Protein AF-0000000084647069 (afdb_homodimer)

Foldseek 3Di:
DALVVQLQVLLLDQQAQVAECVVVVVVLVVLCVVLPWDKDWAADPVRRYTKMKIKQADQAEAAEEEEAESHFHDCPPADFPDDQSGWDADDDVRGQKTWHTQCQRPVLLVSLQSNCRNVLNVFNFQGMYMYIYFGNFVVAHAGRLVVLVCCVVPGHHYAEYEYAHADQQFKAQWEWKKWKKKKKWFKAKDFVVCVLQIDASVVLVVVLQVQQQVLLVVCVVVVVFCPLEPSGAKHKFWDDKDWDDDPGMRTRMIMTMMMITHGLVDDPVVSVVSSVVSQVVSQVVRCVNPVPIHMDMDIPDDMQHIRDNPPQVSHLVLSCQLLVHNDDHGYYHDGGCQSVNVVSPHRYIYGHFDDPVQGPHHRRIGGNVSSVSSNSSSVSSSVVRGDD/DALVVQLQVLLLDQQAQVAECVVVVVVLVVLCVVLPWDKDWAADPVRRYTKMKIKQADQAEAAEEEEAESHFHDCPPADFPDDQSGWDADDDVRGQKTWHTQCQRPVLLVSLQSNCRNVLNVFNFQGMYMYIYFGNFVVAHAGRLVVLVCCVPPGHHYAEYEYAHADQQFKAQWEWKKWKKKKKWFKAKDFVVCVLLIDASVVLVVVLQVQQQVLQVVCVVVVVFCPLEPSGAKHKFWDDKDWDDDPGMRTRMIMTMMMITHGLVDDPVVSVVSSVVSQVVSQVVRCVNPVPIHMDMDIPDDMQHIRDNPPQVSHLVLSCQLLVHNDDHGYYHDGGCQSVNVVVPHRYIYGHFDDPVQGPHHRRIGGNVSSVSSNSSSVSSSVVRGDD

InterPro domains:
  IPR001261 ArgE/DapE/ACY1/CPG2/YscS, conserved site [PS00759] (103-140)
  IPR002933 Peptidase M20 [PF01546] (66-381)
  IPR010169 Acetylornithine deacetylase ArgE [TIGR01892] (6-381)
  IPR011650 Peptidase M20, dimerisation domain [PF07687] (173-282)
  IPR036264 Bacterial exopeptidase dimerisation domain [SSF55031] (177-288)
  IPR050072 Peptidase M20A family, bacterial cell wall biosynthesis [PTHR43808] (5-386)

Sequence (776 aa):
MTAQDLLKTLVGFATVSRDSNLELIAFVEDYLDQHGVEHWRIESDDGAKANLLARIGPNVEGGVVLSGHTDVVPVDGQPWTSDPFTLTSGSGDNIGRLYGRGTCDMKGFIACALAAVPRWQQAELETPIWLALSYDEEVGCVGAPRMIERLMASHPRPAAVVVGEPTLMQPIVAHKGATNFRTTVIGRESHSSQVYQGVSAIHVAARLVTRIEDVMAELKEEGRVDEAFSVIHSSLHVGRIEGGTAINIMARRCTFEWEIRHLPTDDAKELLARVESSAERLQADMRTRAPEASITTEALNTTVPALADRDNRDALELCHALLGHSEAAGAVAYATEAGQFQLAGLPTVICGPGSISQAHQPDEYIDSDQLEAGSQFMQALGERLRKAMTAQDLLKTLVGFATVSRDSNLELIAFVEDYLDQHGVEHWRIESDDGAKANLLARIGPNVEGGVVLSGHTDVVPVDGQPWTSDPFTLTSGSGDNIGRLYGRGTCDMKGFIACALAAVPRWQQAELETPIWLALSYDEEVGCVGAPRMIERLMASHPRPAAVVVGEPTLMQPIVAHKGATNFRTTVIGRESHSSQVYQGVSAIHVAARLVTRIEDVMAELKEEGRVDEAFSVIHSSLHVGRIEGGTAINIMARRCTFEWEIRHLPTDDAKELLARVESSAERLQADMRTRAPEASITTEALNTTVPALADRDNRDALELCHALLGHSEAAGAVAYATEAGQFQLAGLPTVICGPGSISQAHQPDEYIDSDQLEAGSQFMQALGERLRKA

Structure (mmCIF, N/CA/C/O backbone):
data_AF-0000000084647069-model_v1
#
loop_
_entity.id
_entity.type
_entity.pdbx_description
1 polymer 'Acetylornithine deacetylase'
#
loop_
_atom_site.group_PDB
_atom_site.id
_atom_site.type_symbol
_atom_site.label_atom_id
_atom_site.label_alt_id
_atom_site.label_comp_id
_atom_site.label_asym_id
_atom_site.label_entity_id
_atom_site.label_seq_id
_atom_site.pdbx_PDB_ins_code
_atom_site.Cartn_x
_atom_site.Cartn_y
_atom_site.Cartn_z
_atom_site.occupancy
_atom_site.B_iso_or_equiv
_atom_site.auth_seq_id
_atom_site.auth_comp_id
_atom_site.auth_asym_id
_atom_site.auth_atom_id
_atom_site.pdbx_PDB_model_num
ATOM 1 N N . MET A 1 1 ? -21.203 39.844 6.113 1 91.25 1 MET A N 1
ATOM 2 C CA . MET A 1 1 ? -21.203 38.375 6.277 1 91.25 1 MET A CA 1
ATOM 3 C C . MET A 1 1 ? -20.562 38 7.605 1 91.25 1 MET A C 1
ATOM 5 O O . MET A 1 1 ? -19.562 38.594 8.016 1 91.25 1 MET A O 1
ATOM 9 N N . THR A 1 2 ? -21.156 37.031 8.266 1 96.62 2 THR A N 1
ATOM 10 C CA . THR A 1 2 ? -20.609 36.562 9.531 1 96.62 2 THR A CA 1
ATOM 11 C C . THR A 1 2 ? -19.469 35.562 9.289 1 96.62 2 THR A C 1
ATOM 13 O O . THR A 1 2 ? -19.25 35.125 8.156 1 96.62 2 THR A O 1
ATOM 16 N N . ALA A 1 3 ? -18.75 35.344 10.328 1 98.31 3 ALA A N 1
ATOM 17 C CA . ALA A 1 3 ? -17.688 34.344 10.242 1 98.31 3 ALA A CA 1
ATOM 18 C C . ALA A 1 3 ? -18.266 33 9.82 1 98.31 3 ALA A C 1
ATOM 20 O O . ALA A 1 3 ? -17.641 32.281 9.039 1 98.31 3 ALA A O 1
ATOM 21 N N . GLN A 1 4 ? -19.453 32.656 10.312 1 98.12 4 GLN A N 1
ATOM 22 C CA . GLN A 1 4 ? -20.062 31.375 9.984 1 98.12 4 GLN A CA 1
ATOM 23 C C . GLN A 1 4 ? -20.453 31.312 8.516 1 98.12 4 GLN A C 1
ATOM 25 O O . GLN A 1 4 ? -20.312 30.281 7.871 1 98.12 4 GLN A O 1
ATOM 30 N N . ASP A 1 5 ? -20.984 32.438 7.973 1 98.06 5 ASP A N 1
ATOM 31 C CA . ASP A 1 5 ? -21.312 32.531 6.555 1 98.06 5 ASP A CA 1
ATOM 32 C C . ASP A 1 5 ? -20.078 32.281 5.688 1 98.06 5 ASP A C 1
ATOM 34 O O . ASP A 1 5 ? -20.141 31.562 4.699 1 98.06 5 ASP A O 1
ATOM 38 N N . LEU A 1 6 ? -19.047 32.938 6.043 1 98.75 6 LEU A N 1
ATOM 39 C CA . LEU A 1 6 ? -17.812 32.812 5.285 1 98.75 6 LEU A CA 1
ATOM 40 C C . LEU A 1 6 ? -17.219 31.406 5.422 1 98.75 6 LEU A C 1
ATOM 42 O O . LEU A 1 6 ? -16.672 30.859 4.461 1 98.75 6 LEU A O 1
ATOM 46 N N . LEU A 1 7 ? -17.328 30.859 6.66 1 98.81 7 LEU A N 1
ATOM 47 C CA . LEU A 1 7 ? -16.844 29.5 6.871 1 98.81 7 LEU A CA 1
ATOM 48 C C . LEU A 1 7 ? -17.578 28.516 5.969 1 98.81 7 LEU A C 1
ATOM 50 O O . LEU A 1 7 ? -16.969 27.609 5.391 1 98.81 7 LEU A O 1
ATOM 54 N N . LYS A 1 8 ? -18.875 28.656 5.875 1 98.69 8 LYS A N 1
ATOM 55 C CA . LYS A 1 8 ? -19.688 27.812 5 1 98.69 8 LYS A CA 1
ATOM 56 C C . LYS A 1 8 ? -19.172 27.859 3.564 1 98.69 8 LYS A C 1
ATOM 58 O O . LYS A 1 8 ? -19.016 26.828 2.922 1 98.69 8 LYS A O 1
ATOM 63 N N . THR A 1 9 ? -18.891 29.062 3.137 1 98.75 9 THR A N 1
ATOM 64 C CA . THR A 1 9 ? -18.391 29.234 1.78 1 98.75 9 THR A CA 1
ATOM 65 C C . THR A 1 9 ? -17.016 28.594 1.627 1 98.75 9 THR A C 1
ATOM 67 O O . THR A 1 9 ? -16.766 27.875 0.66 1 98.75 9 THR A O 1
ATOM 70 N N . LEU A 1 10 ? -16.125 28.859 2.568 1 98.88 10 LEU A N 1
ATOM 71 C CA . LEU A 1 10 ? -14.742 28.375 2.486 1 98.88 10 LEU A CA 1
ATOM 72 C C . LEU A 1 10 ? -14.695 26.859 2.535 1 98.88 10 LEU A C 1
ATOM 74 O O . LEU A 1 10 ? -13.914 26.234 1.816 1 98.88 10 LEU A O 1
ATOM 78 N N . VAL A 1 11 ? -15.516 26.234 3.393 1 98.75 11 VAL A N 1
ATOM 79 C CA . VAL A 1 11 ? -15.586 24.781 3.502 1 98.75 11 VAL A CA 1
ATOM 80 C C . VAL A 1 11 ? -16.078 24.188 2.186 1 98.75 11 VAL A C 1
ATOM 82 O O . VAL A 1 11 ? -15.656 23.094 1.791 1 98.75 11 VAL A O 1
ATOM 85 N N . GLY A 1 12 ? -16.844 24.906 1.513 1 98.69 12 GLY A N 1
ATOM 86 C CA . GLY A 1 12 ? -17.406 24.453 0.249 1 98.69 12 GLY A CA 1
ATOM 87 C C . GLY A 1 12 ? -16.359 24.25 -0.826 1 98.69 12 GLY A C 1
ATOM 88 O O . GLY A 1 12 ? -16.594 23.516 -1.794 1 98.69 12 GLY A O 1
ATOM 89 N N . PHE A 1 13 ? -15.211 24.906 -0.729 1 98.69 13 PHE A N 1
ATOM 90 C CA . PHE A 1 13 ? -14.086 24.672 -1.631 1 98.69 13 PHE A CA 1
ATOM 91 C C . PHE A 1 13 ? -13.266 23.484 -1.174 1 98.69 13 PHE A C 1
ATOM 93 O O . PHE A 1 13 ? -12.586 23.531 -0.142 1 98.69 13 PHE A O 1
ATOM 100 N N . ALA A 1 14 ? -13.305 22.391 -1.884 1 98.12 14 ALA A N 1
ATOM 101 C CA . ALA A 1 14 ? -12.562 21.172 -1.535 1 98.12 14 ALA A CA 1
ATOM 102 C C . ALA A 1 14 ? -11.086 21.328 -1.879 1 98.12 14 ALA A C 1
ATOM 104 O O . ALA A 1 14 ? -10.562 20.609 -2.736 1 98.12 14 ALA A O 1
ATOM 105 N N . THR A 1 15 ? -10.398 22.172 -1.124 1 98.44 15 THR A N 1
ATOM 106 C CA . THR A 1 15 ? -9 22.484 -1.423 1 98.44 15 THR A CA 1
ATOM 107 C C . THR A 1 15 ? -8.07 21.438 -0.803 1 98.44 15 THR A C 1
ATOM 109 O O . THR A 1 15 ? -7.129 21.781 -0.091 1 98.44 15 THR A O 1
ATOM 112 N N . VAL A 1 16 ? -8.305 20.172 -1.129 1 97.94 16 VAL A N 1
ATOM 113 C CA . VAL A 1 16 ? -7.383 19.109 -0.71 1 97.94 16 VAL A CA 1
ATOM 114 C C . VAL A 1 16 ? -5.996 19.391 -1.285 1 97.94 16 VAL A C 1
ATOM 116 O O . VAL A 1 16 ? -5.867 19.812 -2.436 1 97.94 16 VAL A O 1
ATOM 119 N N . SER A 1 17 ? -4.98 19.109 -0.513 1 95.88 17 SER A N 1
ATOM 120 C CA . SER A 1 17 ? -3.615 19.531 -0.818 1 95.88 17 SER A CA 1
ATOM 121 C C . SER A 1 17 ? -3.193 19.047 -2.205 1 95.88 17 SER A C 1
ATOM 123 O O . SER A 1 17 ? -2.387 19.703 -2.871 1 95.88 17 SER A O 1
ATOM 125 N N . ARG A 1 18 ? -3.643 17.891 -2.639 1 94.12 18 ARG A N 1
ATOM 126 C CA . ARG A 1 18 ? -3.27 17.375 -3.953 1 94.12 18 ARG A CA 1
ATOM 127 C C . ARG A 1 18 ? -3.965 18.156 -5.062 1 94.12 18 ARG A C 1
ATOM 129 O O . ARG A 1 18 ? -3.598 18.047 -6.234 1 94.12 18 ARG A O 1
ATOM 136 N N . ASP A 1 19 ? -4.969 18.953 -4.719 1 96.5 19 ASP A N 1
ATOM 137 C CA . ASP A 1 19 ? -5.762 19.719 -5.684 1 96.5 19 ASP A CA 1
ATOM 138 C C . ASP A 1 19 ? -5.445 21.203 -5.617 1 96.5 19 ASP A C 1
ATOM 140 O O . ASP A 1 19 ? -4.703 21.641 -4.734 1 96.5 19 ASP A O 1
ATOM 144 N N . SER A 1 20 ? -6.004 21.969 -6.574 1 98.25 20 SER A N 1
ATOM 145 C CA . SER A 1 20 ? -5.793 23.406 -6.656 1 98.25 20 SER A CA 1
ATOM 146 C C . SER A 1 20 ? -6.586 24.141 -5.586 1 98.25 20 SER A C 1
ATOM 148 O O . SER A 1 20 ? -7.695 23.734 -5.238 1 98.25 20 SER A O 1
ATOM 150 N N . ASN A 1 21 ? -5.98 25.234 -5.07 1 98.62 21 ASN A N 1
ATOM 151 C CA . ASN A 1 21 ? -6.723 26.094 -4.145 1 98.62 21 ASN A CA 1
ATOM 152 C C . ASN A 1 21 ? -7.148 27.391 -4.809 1 98.62 21 ASN A C 1
ATOM 154 O O . ASN A 1 21 ? -7.586 28.328 -4.133 1 98.62 21 ASN A O 1
ATOM 158 N N . LEU A 1 22 ? -7.074 27.5 -6.102 1 98.75 22 LEU A N 1
ATOM 159 C CA . LEU A 1 22 ? -7.211 28.766 -6.82 1 98.75 22 LEU A CA 1
ATOM 160 C C . LEU A 1 22 ? -8.641 29.281 -6.738 1 98.75 22 LEU A C 1
ATOM 162 O O . LEU A 1 22 ? -8.867 30.5 -6.699 1 98.75 22 LEU A O 1
ATOM 166 N N . GLU A 1 23 ? -9.625 28.391 -6.762 1 98.75 23 GLU A N 1
ATOM 167 C CA . GLU A 1 23 ? -11.008 28.859 -6.652 1 98.75 23 GLU A CA 1
ATOM 168 C C . GLU A 1 23 ? -11.258 29.562 -5.32 1 98.75 23 GLU A C 1
ATOM 170 O O . GLU A 1 23 ? -11.961 30.562 -5.266 1 98.75 23 GLU A O 1
ATOM 175 N N . LEU A 1 24 ? -10.711 28.984 -4.258 1 98.88 24 LEU A N 1
ATOM 176 C CA . LEU A 1 24 ? -10.82 29.625 -2.949 1 98.88 24 LEU A CA 1
ATOM 177 C C . LEU A 1 24 ? -10.102 30.969 -2.936 1 98.88 24 LEU A C 1
ATOM 179 O O . LEU A 1 24 ? -10.641 31.953 -2.426 1 98.88 24 LEU A O 1
ATOM 183 N N . ILE A 1 25 ? -8.938 31.031 -3.484 1 98.88 25 ILE A N 1
ATOM 184 C CA . ILE A 1 25 ? -8.148 32.281 -3.543 1 98.88 25 ILE A CA 1
ATOM 185 C C . ILE A 1 25 ? -8.922 33.344 -4.32 1 98.88 25 ILE A C 1
ATOM 187 O O . ILE A 1 25 ? -9 34.5 -3.889 1 98.88 25 ILE A O 1
ATOM 191 N N . ALA A 1 26 ? -9.5 32.906 -5.438 1 98.88 26 ALA A N 1
ATOM 192 C CA . ALA A 1 26 ? -10.273 33.844 -6.254 1 98.88 26 ALA A CA 1
ATOM 193 C C . ALA A 1 26 ? -11.453 34.406 -5.469 1 98.88 26 ALA A C 1
ATOM 195 O O . ALA A 1 26 ? -11.773 35.594 -5.586 1 98.88 26 ALA A O 1
ATOM 196 N N . PHE A 1 27 ? -12.055 33.562 -4.801 1 98.88 27 PHE A N 1
ATOM 197 C CA . PHE A 1 27 ? -13.164 34 -3.979 1 98.88 27 PHE A CA 1
ATOM 198 C C . PHE A 1 27 ? -12.703 35.062 -2.982 1 98.88 27 PHE A C 1
ATOM 200 O O . PHE A 1 27 ? -13.336 36.125 -2.83 1 98.88 27 PHE A O 1
ATOM 207 N N . VAL A 1 28 ? -11.602 34.781 -2.221 1 98.88 28 VAL A N 1
ATOM 208 C CA . VAL A 1 28 ? -11.086 35.719 -1.213 1 98.88 28 VAL A CA 1
ATOM 209 C C . VAL A 1 28 ? -10.68 37.031 -1.876 1 98.88 28 VAL A C 1
ATOM 211 O O . VAL A 1 28 ? -10.93 38.094 -1.334 1 98.88 28 VAL A O 1
ATOM 214 N N . GLU A 1 29 ? -10.031 36.969 -3.018 1 98.88 29 GLU A N 1
ATOM 215 C CA . GLU A 1 29 ? -9.664 38.156 -3.756 1 98.88 29 GLU A CA 1
ATOM 216 C C . GLU A 1 29 ? -10.883 39.031 -4.059 1 98.88 29 GLU A C 1
ATOM 218 O O . GLU A 1 29 ? -10.875 40.219 -3.836 1 98.88 29 GLU A O 1
ATOM 223 N N . ASP A 1 30 ? -11.891 38.344 -4.617 1 98.81 30 ASP A N 1
ATOM 224 C CA . ASP A 1 30 ? -13.125 39.062 -4.941 1 98.81 30 ASP A CA 1
ATOM 225 C C . ASP A 1 30 ? -13.719 39.719 -3.699 1 98.81 30 ASP A C 1
ATOM 227 O O . ASP A 1 30 ? -14.195 40.844 -3.76 1 98.81 30 ASP A O 1
ATOM 231 N N . TYR A 1 31 ? -13.773 38.969 -2.664 1 98.75 31 TYR A N 1
ATOM 232 C CA . TYR A 1 31 ? -14.297 39.5 -1.4 1 98.75 31 TYR A CA 1
ATOM 233 C C . TYR A 1 31 ? -13.508 40.719 -0.948 1 98.75 31 TYR A C 1
ATOM 235 O O . TYR A 1 31 ? -14.094 41.719 -0.558 1 98.75 31 TYR A O 1
ATOM 243 N N . LEU A 1 32 ? -12.172 40.656 -0.953 1 98.69 32 LEU A N 1
ATOM 244 C CA . LEU A 1 32 ? -11.305 41.75 -0.547 1 98.69 32 LEU A CA 1
ATOM 245 C C . LEU A 1 32 ? -11.492 42.938 -1.462 1 98.69 32 LEU A C 1
ATOM 247 O O . LEU A 1 32 ? -11.477 44.094 -0.999 1 98.69 32 LEU A O 1
ATOM 251 N N . ASP A 1 33 ? -11.633 42.719 -2.75 1 98.62 33 ASP A N 1
ATOM 252 C CA . ASP A 1 33 ? -11.875 43.781 -3.717 1 98.62 33 ASP A CA 1
ATOM 253 C C . ASP A 1 33 ? -13.148 44.562 -3.381 1 98.62 33 ASP A C 1
ATOM 255 O O . ASP A 1 33 ? -13.188 45.781 -3.512 1 98.62 33 ASP A O 1
ATOM 259 N N . GLN A 1 34 ? -14.141 43.844 -3.037 1 98 34 GLN A N 1
ATOM 260 C CA . GLN A 1 34 ? -15.414 44.469 -2.678 1 98 34 GLN A CA 1
ATOM 261 C C . GLN A 1 34 ? -15.242 45.438 -1.508 1 98 34 GLN A C 1
ATOM 263 O O . GLN A 1 34 ? -16.031 46.375 -1.339 1 98 34 GLN A O 1
ATOM 268 N N . HIS A 1 35 ? -14.227 45.219 -0.75 1 97.38 35 HIS A N 1
ATOM 269 C CA . HIS A 1 35 ? -14 46.062 0.415 1 97.38 35 HIS A CA 1
ATOM 270 C C . HIS A 1 35 ? -12.805 46.969 0.206 1 97.38 35 HIS A C 1
ATOM 272 O O . HIS A 1 35 ? -12.328 47.594 1.153 1 97.38 35 HIS A O 1
ATOM 278 N N . GLY A 1 36 ? -12.242 47 -0.964 1 97.31 36 GLY A N 1
ATOM 279 C CA . GLY A 1 36 ? -11.172 47.938 -1.31 1 97.31 36 GLY A CA 1
ATOM 280 C C . GLY A 1 36 ? -9.852 47.562 -0.652 1 97.31 36 GLY A C 1
ATOM 281 O O . GLY A 1 36 ? -9.055 48.469 -0.327 1 97.31 36 GLY A O 1
ATOM 282 N N . VAL A 1 37 ? -9.594 46.375 -0.365 1 98.25 37 VAL A N 1
ATOM 283 C CA . VAL A 1 37 ? -8.375 45.938 0.299 1 98.25 37 VAL A CA 1
ATOM 284 C C . VAL A 1 37 ? -7.328 45.531 -0.746 1 98.25 37 VAL A C 1
ATOM 286 O O . VAL A 1 37 ? -7.613 44.75 -1.654 1 98.25 37 VAL A O 1
ATOM 289 N N . GLU A 1 38 ? -6.102 46.062 -0.596 1 98.19 38 GLU A N 1
ATOM 290 C CA . GLU A 1 38 ? -5 45.688 -1.47 1 98.19 38 GLU A CA 1
ATOM 291 C C . GLU A 1 38 ? -4.527 44.25 -1.17 1 98.19 38 GLU A C 1
ATOM 293 O O . GLU A 1 38 ? -4.438 43.844 -0.007 1 98.19 38 GLU A O 1
ATOM 298 N N . HIS A 1 39 ? -4.32 43.531 -2.229 1 98.62 39 HIS A N 1
ATOM 299 C CA . HIS A 1 39 ? -3.869 42.156 -2.047 1 98.62 39 HIS A CA 1
ATOM 300 C C . HIS A 1 39 ? -2.941 41.719 -3.18 1 98.62 39 HIS A C 1
ATOM 302 O O . HIS A 1 39 ? -2.906 42.344 -4.234 1 98.62 39 HIS A O 1
ATOM 308 N N . TRP A 1 40 ? -2.109 40.688 -2.941 1 98.69 40 TRP A N 1
ATOM 309 C CA . TRP A 1 40 ? -1.116 40.156 -3.865 1 98.69 40 TRP A CA 1
ATOM 310 C C . TRP A 1 40 ? -1.166 38.625 -3.889 1 98.69 40 TRP A C 1
ATOM 312 O O . TRP A 1 40 ? -1.133 37.969 -2.836 1 98.69 40 TRP A O 1
ATOM 322 N N . ARG A 1 41 ? -1.31 38.094 -5.066 1 97.56 41 ARG A N 1
ATOM 323 C CA . ARG A 1 41 ? -1.261 36.656 -5.266 1 97.56 41 ARG A CA 1
ATOM 324 C C . ARG A 1 41 ? 0.17 36.188 -5.508 1 97.56 41 ARG A C 1
ATOM 326 O O . ARG A 1 41 ? 0.923 36.844 -6.246 1 97.56 41 ARG A O 1
ATOM 333 N N . ILE A 1 42 ? 0.674 35.156 -4.844 1 98.44 42 ILE A N 1
ATOM 334 C CA . ILE A 1 42 ? 1.971 34.531 -5.055 1 98.44 42 ILE A CA 1
ATOM 335 C C . ILE A 1 42 ? 1.771 33.094 -5.48 1 98.44 42 ILE A C 1
ATOM 337 O O . ILE A 1 42 ? 1.499 32.219 -4.648 1 98.44 42 ILE A O 1
ATOM 341 N N . GLU A 1 43 ? 2.031 32.781 -6.719 1 97.75 43 GLU A N 1
ATOM 342 C CA . GLU A 1 43 ? 1.652 31.5 -7.32 1 97.75 43 GLU A CA 1
ATOM 343 C C . GLU A 1 43 ? 2.744 30.453 -7.129 1 97.75 43 GLU A C 1
ATOM 345 O O . GLU A 1 43 ? 3.914 30.797 -6.941 1 97.75 43 GLU A O 1
ATOM 350 N N . SER A 1 44 ? 2.254 29.25 -7.125 1 97.56 44 SER A N 1
ATOM 351 C CA . SER A 1 44 ? 3.201 28.141 -7.211 1 97.56 44 SER A CA 1
ATOM 352 C C . SER A 1 44 ? 3.895 28.109 -8.57 1 97.56 44 SER A C 1
ATOM 354 O O . SER A 1 44 ? 3.469 28.781 -9.508 1 97.56 44 SER A O 1
ATOM 356 N N . ASP A 1 45 ? 4.977 27.359 -8.656 1 96.25 45 ASP A N 1
ATOM 357 C CA . ASP A 1 45 ? 5.754 27.312 -9.891 1 96.25 45 ASP A CA 1
ATOM 358 C C . ASP A 1 45 ? 4.902 26.828 -11.055 1 96.25 45 ASP A C 1
ATOM 360 O O . ASP A 1 45 ? 5.023 27.328 -12.172 1 96.25 45 ASP A O 1
ATOM 364 N N . ASP A 1 46 ? 4.035 25.922 -10.836 1 95.81 46 ASP A N 1
ATOM 365 C CA . ASP A 1 46 ? 3.234 25.344 -11.906 1 95.81 46 ASP A CA 1
ATOM 366 C C . ASP A 1 46 ? 1.944 26.125 -12.125 1 95.81 46 ASP A C 1
ATOM 368 O O . ASP A 1 46 ? 1.154 25.797 -13.016 1 95.81 46 ASP A O 1
ATOM 372 N N . GLY A 1 47 ? 1.662 27.109 -11.312 1 97.19 47 GLY A N 1
ATOM 373 C CA . GLY A 1 47 ? 0.509 27.984 -11.469 1 97.19 47 GLY A CA 1
ATOM 374 C C . GLY A 1 47 ? -0.786 27.359 -10.992 1 97.19 47 GLY A C 1
ATOM 375 O O . GLY A 1 47 ? -1.861 27.938 -11.164 1 97.19 47 GLY A O 1
ATOM 376 N N . ALA A 1 48 ? -0.682 26.188 -10.352 1 97.56 48 ALA A N 1
ATOM 377 C CA . ALA A 1 48 ? -1.883 25.438 -9.992 1 97.56 48 ALA A CA 1
ATOM 378 C C . ALA A 1 48 ? -2.367 25.828 -8.594 1 97.56 48 ALA A C 1
ATOM 380 O O . ALA A 1 48 ? -3.498 25.516 -8.211 1 97.56 48 ALA A O 1
ATOM 381 N N . LYS A 1 49 ? -1.545 26.531 -7.801 1 98.31 49 LYS A N 1
ATOM 382 C CA . LYS A 1 49 ? -1.859 26.969 -6.441 1 98.31 49 LYS A CA 1
ATOM 383 C C . LYS A 1 49 ? -1.332 28.375 -6.184 1 98.31 49 LYS A C 1
ATOM 385 O O . LYS A 1 49 ? -0.509 28.891 -6.945 1 98.31 49 LYS A O 1
ATOM 390 N N . ALA A 1 50 ? -1.809 29 -5.133 1 98.75 50 ALA A N 1
ATOM 391 C CA . ALA A 1 50 ? -1.319 30.344 -4.844 1 98.75 50 ALA A CA 1
ATOM 392 C C . ALA A 1 50 ? -1.461 30.672 -3.357 1 98.75 50 ALA A C 1
ATOM 394 O O . ALA A 1 50 ? -2.41 30.234 -2.707 1 98.75 50 ALA A O 1
ATOM 395 N N . ASN A 1 51 ? -0.47 31.391 -2.9 1 98.81 51 ASN A N 1
ATOM 396 C CA . ASN A 1 51 ? -0.637 32.156 -1.671 1 98.81 51 ASN A CA 1
ATOM 397 C C . ASN A 1 51 ? -1.344 33.469 -1.931 1 98.81 51 ASN A C 1
ATOM 399 O O . ASN A 1 51 ? -1.425 33.938 -3.074 1 98.81 51 ASN A O 1
ATOM 403 N N . LEU A 1 52 ? -1.907 34.062 -0.899 1 98.88 52 LEU A N 1
ATOM 404 C CA . LEU A 1 52 ? -2.506 35.406 -0.979 1 98.88 52 LEU A CA 1
ATOM 405 C C . LEU A 1 52 ? -2.055 36.281 0.188 1 98.88 52 LEU A C 1
ATOM 407 O O . LEU A 1 52 ? -2.156 35.875 1.348 1 98.88 52 LEU A O 1
ATOM 411 N N . LEU A 1 53 ? -1.468 37.406 -0.109 1 98.75 53 LEU A N 1
ATOM 412 C CA . LEU A 1 53 ? -1.179 38.438 0.857 1 98.75 53 LEU A CA 1
ATOM 413 C C . LEU A 1 53 ? -2.156 39.594 0.704 1 98.75 53 LEU A C 1
ATOM 415 O O . LEU A 1 53 ? -2.492 40 -0.417 1 98.75 53 LEU A O 1
ATOM 419 N N . ALA A 1 54 ? -2.646 40.125 1.802 1 98.81 54 ALA A N 1
ATOM 420 C CA . ALA A 1 54 ? -3.508 41.312 1.777 1 98.81 54 ALA A CA 1
ATOM 421 C C . ALA A 1 54 ? -3.164 42.25 2.916 1 98.81 54 ALA A C 1
ATOM 423 O O . ALA A 1 54 ? -2.76 41.812 3.998 1 98.81 54 ALA A O 1
ATOM 424 N N . ARG A 1 55 ? -3.34 43.531 2.668 1 98.69 55 ARG A N 1
ATOM 425 C CA . ARG A 1 55 ? -3.025 44.531 3.674 1 98.69 55 ARG A CA 1
ATOM 426 C C . ARG A 1 55 ? -4.234 45.406 3.953 1 98.69 55 ARG A C 1
ATOM 428 O O . ARG A 1 55 ? -4.762 46.062 3.047 1 98.69 55 ARG A O 1
ATOM 435 N N . ILE A 1 56 ? -4.664 45.438 5.16 1 98.44 56 ILE A N 1
ATOM 436 C CA . ILE A 1 56 ? -5.68 46.375 5.633 1 98.44 56 ILE A CA 1
ATOM 437 C C . ILE A 1 56 ? -5.023 47.438 6.484 1 98.44 56 ILE A C 1
ATOM 439 O O . ILE A 1 56 ? -4.352 47.156 7.473 1 98.44 56 ILE A O 1
ATOM 443 N N . GLY A 1 57 ? -5.27 48.688 6.137 1 97.31 57 GLY A N 1
ATOM 444 C CA . GLY A 1 57 ? -4.656 49.781 6.875 1 97.31 57 GLY A CA 1
ATOM 445 C C . GLY A 1 57 ? -3.475 50.406 6.152 1 97.31 57 GLY A C 1
ATOM 446 O O . GLY A 1 57 ? -3.299 50.219 4.949 1 97.31 57 GLY A O 1
ATOM 447 N N . PRO A 1 58 ? -2.688 51.219 6.84 1 97.19 58 PRO A N 1
ATOM 448 C CA . PRO A 1 58 ? -1.631 52 6.191 1 97.19 58 PRO A CA 1
ATOM 449 C C . PRO A 1 58 ? -0.418 51.156 5.816 1 97.19 58 PRO A C 1
ATOM 451 O O . PRO A 1 58 ? -0.237 50.062 6.355 1 97.19 58 PRO A O 1
ATOM 454 N N . ASN A 1 59 ? 0.324 51.625 4.871 1 97.5 59 ASN A N 1
ATOM 455 C CA . ASN A 1 59 ? 1.557 50.969 4.434 1 97.5 59 ASN A CA 1
ATOM 456 C C . ASN A 1 59 ? 2.756 51.438 5.254 1 97.5 59 ASN A C 1
ATOM 458 O O . ASN A 1 59 ? 3.637 52.125 4.738 1 97.5 59 ASN A O 1
ATOM 462 N N . VAL A 1 60 ? 2.76 51.031 6.508 1 97.75 60 VAL A N 1
ATOM 463 C CA . VAL A 1 60 ? 3.826 51.438 7.43 1 97.75 60 VAL A CA 1
ATOM 464 C C . VAL A 1 60 ? 4.328 50.188 8.18 1 97.75 60 VAL A C 1
ATOM 466 O O . VAL A 1 60 ? 3.699 49.125 8.125 1 97.75 60 VAL A O 1
ATOM 469 N N . GLU A 1 61 ? 5.48 50.312 8.773 1 97.31 61 GLU A N 1
ATOM 470 C CA . GLU A 1 61 ? 6.008 49.219 9.594 1 97.31 61 GLU A CA 1
ATOM 471 C C . GLU A 1 61 ? 5.125 48.969 10.812 1 97.31 61 GLU A C 1
ATOM 473 O O . GLU A 1 61 ? 4.387 49.844 11.25 1 97.31 61 GLU A O 1
ATOM 478 N N . GLY A 1 62 ? 5.297 47.781 11.211 1 95.94 62 GLY A N 1
ATOM 479 C CA . GLY A 1 62 ? 4.473 47.375 12.336 1 95.94 62 GLY A CA 1
ATOM 480 C C . GLY A 1 62 ? 3.242 46.594 11.922 1 95.94 62 GLY A C 1
ATOM 481 O O . GLY A 1 62 ? 3.168 46.094 10.805 1 95.94 62 GLY A O 1
ATOM 482 N N . GLY A 1 63 ? 2.316 46.469 12.797 1 95.81 63 GLY A N 1
ATOM 483 C CA . GLY A 1 63 ? 1.092 45.75 12.539 1 95.81 63 GLY A CA 1
ATOM 484 C C . GLY A 1 63 ? 1.227 44.25 12.805 1 95.81 63 GLY A C 1
ATOM 485 O O . GLY A 1 63 ? 2.148 43.812 13.508 1 95.81 63 GLY A O 1
ATOM 486 N N . VAL A 1 64 ? 0.211 43.594 12.305 1 98.44 64 VAL A N 1
ATOM 487 C CA . VAL A 1 64 ? 0.083 42.188 12.664 1 98.44 64 VAL A CA 1
ATOM 488 C C . VAL A 1 64 ? -0.243 41.375 11.422 1 98.44 64 VAL A C 1
ATOM 490 O O . VAL A 1 64 ? -1.057 41.781 10.586 1 98.44 64 VAL A O 1
ATOM 493 N N . VAL A 1 65 ? 0.518 40.25 11.258 1 98.81 65 VAL A N 1
ATOM 494 C CA . VAL A 1 65 ? 0.2 39.281 10.219 1 98.81 65 VAL A CA 1
ATOM 495 C C . VAL A 1 65 ? -0.701 38.188 10.789 1 98.81 65 VAL A C 1
ATOM 497 O O . VAL A 1 65 ? -0.365 37.562 11.797 1 98.81 65 VAL A O 1
ATOM 500 N N . LEU A 1 66 ? -1.854 38.031 10.219 1 98.88 66 LEU A N 1
ATOM 501 C CA . LEU A 1 66 ? -2.715 36.875 10.469 1 98.88 66 LEU A CA 1
ATOM 502 C C . LEU A 1 66 ? -2.523 35.812 9.391 1 98.88 66 LEU A C 1
ATOM 504 O O . LEU A 1 66 ? -2.873 36.031 8.227 1 98.88 66 LEU A O 1
ATOM 508 N N . SER A 1 67 ? -1.986 34.656 9.828 1 98.88 67 SER A N 1
ATOM 509 C CA . SER A 1 67 ? -1.622 33.656 8.852 1 98.88 67 SER A CA 1
ATOM 510 C C . SER A 1 67 ? -2.5 32.406 8.992 1 98.88 67 SER A C 1
ATOM 512 O O . SER A 1 67 ? -2.773 31.953 10.109 1 98.88 67 SER A O 1
ATOM 514 N N . GLY A 1 68 ? -2.973 31.859 7.91 1 98.69 68 GLY A N 1
ATOM 515 C CA . GLY A 1 68 ? -3.711 30.609 7.824 1 98.69 68 GLY A CA 1
ATOM 516 C C . GLY A 1 68 ? -3.508 29.891 6.508 1 98.69 68 GLY A C 1
ATOM 517 O O . GLY A 1 68 ? -3.254 30.516 5.48 1 98.69 68 GLY A O 1
ATOM 518 N N . HIS A 1 69 ? -3.588 28.578 6.535 1 98.81 69 HIS A N 1
ATOM 519 C CA . HIS A 1 69 ? -3.463 27.844 5.285 1 98.81 69 HIS A CA 1
ATOM 520 C C . HIS A 1 69 ? -4.832 27.469 4.723 1 98.81 69 HIS A C 1
ATOM 522 O O . HIS A 1 69 ? -5.797 27.312 5.477 1 98.81 69 HIS A O 1
ATOM 528 N N . THR A 1 70 ? -4.836 27.328 3.369 1 98.81 70 THR A N 1
ATOM 529 C CA . THR A 1 70 ? -6.117 27.172 2.689 1 98.81 70 THR A CA 1
ATOM 530 C C . THR A 1 70 ? -6.379 25.703 2.357 1 98.81 70 THR A C 1
ATOM 532 O O . THR A 1 70 ? -7.504 25.328 2.016 1 98.81 70 THR A O 1
ATOM 535 N N . ASP A 1 71 ? -5.316 24.875 2.371 1 98.62 71 ASP A N 1
ATOM 536 C CA . ASP A 1 71 ? -5.48 23.469 1.992 1 98.62 71 ASP A CA 1
ATOM 537 C C . ASP A 1 71 ? -5.957 22.641 3.178 1 98.62 71 ASP A C 1
ATOM 539 O O . ASP A 1 71 ? -5.875 23.078 4.328 1 98.62 71 ASP A O 1
ATOM 543 N N . VAL A 1 72 ? -6.562 21.5 2.832 1 98.44 72 VAL A N 1
ATOM 544 C CA . VAL A 1 72 ? -7.016 20.531 3.822 1 98.44 72 VAL A CA 1
ATOM 545 C C . VAL A 1 72 ? -6.5 19.141 3.459 1 98.44 72 VAL A C 1
ATOM 547 O O . VAL A 1 72 ? -5.984 18.938 2.357 1 98.44 72 VAL A O 1
ATOM 550 N N . VAL A 1 73 ? -6.527 18.203 4.375 1 97.94 73 VAL A N 1
ATOM 551 C CA . VAL A 1 73 ? -6.07 16.844 4.129 1 97.94 73 VAL A CA 1
ATOM 552 C C . VAL A 1 73 ? -7.164 16.047 3.412 1 97.94 73 VAL A C 1
ATOM 554 O O . VAL A 1 73 ? -8.328 16.453 3.416 1 97.94 73 VAL A O 1
ATOM 557 N N . PRO A 1 74 ? -6.801 14.953 2.781 1 97 74 PRO A N 1
ATOM 558 C CA . PRO A 1 74 ? -7.773 14.141 2.049 1 97 74 PRO A CA 1
ATOM 559 C C . PRO A 1 74 ? -8.852 13.555 2.955 1 97 74 PRO A C 1
ATOM 561 O O . PRO A 1 74 ? -8.641 13.422 4.164 1 97 74 PRO A O 1
ATOM 564 N N . VAL A 1 75 ? -10 13.25 2.279 1 96.94 75 VAL A N 1
ATOM 565 C CA . VAL A 1 75 ? -11.125 12.664 3 1 96.94 75 VAL A CA 1
ATOM 566 C C . VAL A 1 75 ? -11.391 11.25 2.492 1 96.94 75 VAL A C 1
ATOM 568 O O . VAL A 1 75 ? -12.312 10.578 2.957 1 96.94 75 VAL A O 1
ATOM 571 N N . ASP A 1 76 ? -10.578 10.812 1.626 1 92.25 76 ASP A N 1
ATOM 572 C CA . ASP A 1 76 ? -10.781 9.531 0.95 1 92.25 76 ASP A CA 1
ATOM 573 C C . ASP A 1 76 ? -10.836 8.383 1.953 1 92.25 76 ASP A C 1
ATOM 575 O O . ASP A 1 76 ? -9.969 8.273 2.822 1 92.25 76 ASP A O 1
ATOM 579 N N . GLY A 1 77 ? -11.891 7.582 1.789 1 90 77 GLY A N 1
ATOM 580 C CA . GLY A 1 77 ? -11.992 6.371 2.582 1 90 77 GLY A CA 1
ATOM 581 C C . GLY A 1 77 ? -12.422 6.629 4.016 1 90 77 GLY A C 1
ATOM 582 O O . GLY A 1 77 ? -12.633 5.688 4.785 1 90 77 GLY A O 1
ATOM 583 N N . GLN A 1 78 ? -12.539 7.828 4.445 1 93.88 78 GLN A N 1
ATOM 584 C CA . GLN A 1 78 ? -12.938 8.148 5.816 1 93.88 78 GLN A CA 1
ATOM 585 C C . GLN A 1 78 ? -14.445 8.023 5.996 1 93.88 78 GLN A C 1
ATOM 587 O O . GLN A 1 78 ? -15.219 8.391 5.105 1 93.88 78 GLN A O 1
ATOM 592 N N . PRO A 1 79 ? -14.852 7.473 7.113 1 94.5 79 PRO A N 1
ATOM 593 C CA . PRO A 1 79 ? -16.281 7.281 7.355 1 94.5 79 PRO A CA 1
ATOM 594 C C . PRO A 1 79 ? -16.969 8.555 7.848 1 94.5 79 PRO A C 1
ATOM 596 O O . PRO A 1 79 ? -17.406 8.617 9 1 94.5 79 PRO A O 1
ATOM 599 N N . TRP A 1 80 ? -17.219 9.484 6.98 1 97 80 TRP A N 1
ATOM 600 C CA . TRP A 1 80 ? -17.906 10.734 7.285 1 97 80 TRP A CA 1
ATOM 601 C C . TRP A 1 80 ? -19.406 10.508 7.43 1 97 80 TRP A C 1
ATOM 603 O O . TRP A 1 80 ? -20 9.742 6.672 1 97 80 TRP A O 1
ATOM 613 N N . THR A 1 81 ? -19.984 11.188 8.422 1 96.75 81 THR A N 1
ATOM 614 C CA . THR A 1 81 ? -21.422 11.102 8.648 1 96.75 81 THR A CA 1
ATOM 615 C C . THR A 1 81 ? -22.156 12.086 7.746 1 96.75 81 THR A C 1
ATOM 617 O O . THR A 1 81 ? -23.344 11.891 7.461 1 96.75 81 THR A O 1
ATOM 620 N N . SER A 1 82 ? -21.516 13.133 7.348 1 96.88 82 SER A N 1
ATOM 621 C CA . SER A 1 82 ? -22.031 14.117 6.402 1 96.88 82 SER A CA 1
ATOM 622 C C . SER A 1 82 ? -20.984 14.477 5.352 1 96.88 82 SER A C 1
ATOM 624 O O . SER A 1 82 ? -19.828 14.078 5.461 1 96.88 82 SER A O 1
ATOM 626 N N . ASP A 1 83 ? -21.453 15.141 4.293 1 97.94 83 ASP A N 1
ATOM 627 C CA . ASP A 1 83 ? -20.516 15.539 3.246 1 97.94 83 ASP A CA 1
ATOM 628 C C . ASP A 1 83 ? -19.391 16.406 3.814 1 97.94 83 ASP A C 1
ATOM 630 O O . ASP A 1 83 ? -19.641 17.484 4.363 1 97.94 83 ASP A O 1
ATOM 634 N N . PRO A 1 84 ? -18.172 15.945 3.645 1 98.56 84 PRO A N 1
ATOM 635 C CA . PRO A 1 84 ? -17.047 16.656 4.254 1 98.56 84 PRO A CA 1
ATOM 636 C C . PRO A 1 84 ? -16.922 18.094 3.758 1 98.56 84 PRO A C 1
ATOM 638 O O . PRO A 1 84 ? -16.344 18.938 4.445 1 98.56 84 PRO A O 1
ATOM 641 N N . PHE A 1 85 ? -17.469 18.453 2.613 1 98.75 85 PHE A N 1
ATOM 642 C CA . PHE A 1 85 ? -17.25 19.781 2.033 1 98.75 85 PHE A CA 1
ATOM 643 C C . PHE A 1 85 ? -18.547 20.562 1.978 1 98.75 85 PHE A C 1
ATOM 645 O O . PHE A 1 85 ? -18.719 21.453 1.134 1 98.75 85 PHE A O 1
ATOM 652 N N . THR A 1 86 ? -19.453 20.203 2.82 1 98.62 86 THR A N 1
ATOM 653 C CA . THR A 1 86 ? -20.656 20.953 3.141 1 98.62 86 THR A CA 1
ATOM 654 C C . THR A 1 86 ? -20.766 21.188 4.645 1 98.62 86 THR A C 1
ATOM 656 O O . THR A 1 86 ? -20.875 20.234 5.422 1 98.62 86 THR A O 1
ATOM 659 N N . LEU A 1 87 ? -20.719 22.453 4.961 1 98.62 87 LEU A N 1
ATOM 660 C CA . LEU A 1 87 ? -20.828 22.766 6.379 1 98.62 87 LEU A CA 1
ATOM 661 C C . LEU A 1 87 ? -22.172 22.312 6.945 1 98.62 87 LEU A C 1
ATOM 663 O O . LEU A 1 87 ? -23.219 22.703 6.449 1 98.62 87 LEU A O 1
ATOM 667 N N . THR A 1 88 ? -22.094 21.5 7.922 1 98.31 88 THR A N 1
ATOM 668 C CA . THR A 1 88 ? -23.297 20.922 8.5 1 98.31 88 THR A CA 1
ATOM 669 C C . THR A 1 88 ? -23.359 21.188 10 1 98.31 88 THR A C 1
ATOM 671 O O . THR A 1 88 ? -22.391 20.938 10.727 1 98.31 88 THR A O 1
ATOM 674 N N . SER A 1 89 ? -24.516 21.688 10.445 1 97.88 89 SER A N 1
ATOM 675 C CA . SER A 1 89 ? -24.688 21.938 11.867 1 97.88 89 SER A CA 1
ATOM 676 C C . SER A 1 89 ? -25.031 20.656 12.625 1 97.88 89 SER A C 1
ATOM 678 O O . SER A 1 89 ? -25.797 19.828 12.141 1 97.88 89 SER A O 1
ATOM 680 N N . GLY A 1 90 ? -24.375 20.547 13.75 1 96.5 90 GLY A N 1
ATOM 681 C CA . GLY A 1 90 ? -24.703 19.422 14.609 1 96.5 90 GLY A CA 1
ATOM 682 C C . GLY A 1 90 ? -26.109 19.5 15.195 1 96.5 90 GLY A C 1
ATOM 683 O O . GLY A 1 90 ? -26.734 20.562 15.164 1 96.5 90 GLY A O 1
ATOM 684 N N . SER A 1 91 ? -26.641 18.344 15.602 1 94.94 91 SER A N 1
ATOM 685 C CA . SER A 1 91 ? -27.953 18.266 16.234 1 94.94 91 SER A CA 1
ATOM 686 C C . SER A 1 91 ? -27.906 17.484 17.547 1 94.94 91 SER A C 1
ATOM 688 O O . SER A 1 91 ? -26.875 16.891 17.875 1 94.94 91 SER A O 1
ATOM 690 N N . GLY A 1 92 ? -28.906 17.672 18.344 1 95.06 92 GLY A N 1
ATOM 691 C CA . GLY A 1 92 ? -28.969 16.938 19.594 1 95.06 92 GLY A CA 1
ATOM 692 C C . GLY A 1 92 ? -27.859 17.312 20.562 1 95.06 92 GLY A C 1
ATOM 693 O O . GLY A 1 92 ? -27.641 18.5 20.844 1 95.06 92 GLY A O 1
ATOM 694 N N . ASP A 1 93 ? -27.031 16.281 20.891 1 93.75 93 ASP A N 1
ATOM 695 C CA . ASP A 1 93 ? -25.922 16.469 21.844 1 93.75 93 ASP A CA 1
ATOM 696 C C . ASP A 1 93 ? -24.766 17.234 21.203 1 93.75 93 ASP A C 1
ATOM 698 O O . ASP A 1 93 ? -23.875 17.719 21.891 1 93.75 93 ASP A O 1
ATOM 702 N N . ASN A 1 94 ? -24.844 17.453 19.922 1 95.38 94 ASN A N 1
ATOM 703 C CA . ASN A 1 94 ? -23.766 18.109 19.188 1 95.38 94 ASN A CA 1
ATOM 704 C C . ASN A 1 94 ? -24.188 19.484 18.672 1 95.38 94 ASN A C 1
ATOM 706 O O . ASN A 1 94 ? -23.594 20 17.734 1 95.38 94 ASN A O 1
ATOM 710 N N . ILE A 1 95 ? -25.203 20.016 19.312 1 95.19 95 ILE A N 1
ATOM 711 C CA . ILE A 1 95 ? -25.641 21.359 18.969 1 95.19 95 ILE A CA 1
ATOM 712 C C . ILE A 1 95 ? -24.484 22.344 19.172 1 95.19 95 ILE A C 1
ATOM 714 O O . ILE A 1 95 ? -23.75 22.266 20.156 1 95.19 95 ILE A O 1
ATOM 718 N N . GLY A 1 96 ? -24.266 23.234 18.188 1 96.69 96 GLY A N 1
ATOM 719 C CA . GLY A 1 96 ? -23.203 24.219 18.25 1 96.69 96 GLY A CA 1
ATOM 720 C C . GLY A 1 96 ? -21.969 23.812 17.484 1 96.69 96 GLY A C 1
ATOM 721 O O . GLY A 1 96 ? -21.094 24.641 17.203 1 96.69 96 GLY A O 1
ATOM 722 N N . ARG A 1 97 ? -21.906 22.484 17.172 1 97.94 97 ARG A N 1
ATOM 723 C CA . ARG A 1 97 ? -20.781 22.016 16.359 1 97.94 97 ARG A CA 1
ATOM 724 C C . ARG A 1 97 ? -21.047 22.266 14.875 1 97.94 97 ARG A C 1
ATOM 726 O O . ARG A 1 97 ? -22.172 22.109 14.398 1 97.94 97 ARG A O 1
ATOM 733 N N . LEU A 1 98 ? -20.078 22.734 14.188 1 98.62 98 LEU A N 1
ATOM 734 C CA . LEU A 1 98 ? -20.094 22.891 12.734 1 98.62 98 LEU A CA 1
ATOM 735 C C . LEU A 1 98 ? -19.141 21.906 12.07 1 98.62 98 LEU A C 1
ATOM 737 O O . LEU A 1 98 ? -17.922 22.031 12.195 1 98.62 98 LEU A O 1
ATOM 741 N N . TYR A 1 99 ? -19.766 20.953 11.367 1 98.62 99 TYR A N 1
ATOM 742 C CA . TYR A 1 99 ? -19 19.859 10.805 1 98.62 99 TYR A CA 1
ATOM 743 C C . TYR A 1 99 ? -18.562 20.172 9.375 1 98.62 99 TYR A C 1
ATOM 745 O O . TYR A 1 99 ? -19.328 20.75 8.602 1 98.62 99 TYR A O 1
ATOM 753 N N . GLY A 1 100 ? -17.375 19.797 9.062 1 98.69 100 GLY A N 1
ATOM 754 C CA . GLY A 1 100 ? -16.781 19.906 7.73 1 98.69 100 GLY A CA 1
ATOM 755 C C . GLY A 1 100 ? -15.273 19.828 7.738 1 98.69 100 GLY A C 1
ATOM 756 O O . GLY A 1 100 ? -14.633 20.219 8.711 1 98.69 100 GLY A O 1
ATOM 757 N N . ARG A 1 101 ? -14.742 19.344 6.617 1 98.75 101 ARG A N 1
ATOM 758 C CA . ARG A 1 101 ? -13.281 19.328 6.512 1 98.75 101 ARG A CA 1
ATOM 759 C C . ARG A 1 101 ? -12.727 20.75 6.438 1 98.75 101 ARG A C 1
ATOM 761 O O . ARG A 1 101 ? -13.133 21.547 5.586 1 98.75 101 ARG A O 1
ATOM 768 N N . GLY A 1 102 ? -11.844 21.109 7.367 1 98.38 102 GLY A N 1
ATOM 769 C CA . GLY A 1 102 ? -11.211 22.406 7.395 1 98.38 102 GLY A CA 1
ATOM 770 C C . GLY A 1 102 ? -11.852 23.375 8.383 1 98.38 102 GLY A C 1
ATOM 771 O O . GLY A 1 102 ? -11.359 24.469 8.594 1 98.38 102 GLY A O 1
ATOM 772 N N . THR A 1 103 ? -12.922 22.922 9.039 1 98.56 103 THR A N 1
ATOM 773 C CA . THR A 1 103 ? -13.594 23.828 9.969 1 98.56 103 THR A CA 1
ATOM 774 C C . THR A 1 103 ? -12.656 24.25 11.086 1 98.56 103 THR A C 1
ATOM 776 O O . THR A 1 103 ? -12.516 25.453 11.367 1 98.56 103 THR A O 1
ATOM 779 N N . CYS A 1 104 ? -12 23.297 11.633 1 97.31 104 CYS A N 1
ATOM 780 C CA . CYS A 1 104 ? -11.078 23.641 12.719 1 97.31 104 CYS A CA 1
ATOM 781 C C . CYS A 1 104 ? -9.664 23.844 12.18 1 97.31 104 CYS A C 1
ATOM 783 O O . CYS A 1 104 ? -8.922 24.672 12.695 1 97.31 104 CYS A O 1
ATOM 785 N N . ASP A 1 105 ? -9.164 23.219 11.102 1 97.56 105 ASP A N 1
ATOM 786 C CA . ASP A 1 105 ? -7.793 23.203 10.602 1 97.56 105 ASP A CA 1
ATOM 787 C C . ASP A 1 105 ? -7.75 23.531 9.109 1 97.56 105 ASP A C 1
ATOM 789 O O . ASP A 1 105 ? -7.715 22.625 8.273 1 97.56 105 ASP A O 1
ATOM 793 N N . MET A 1 106 ? -7.852 24.781 8.656 1 97.69 106 MET A N 1
ATOM 794 C CA . MET A 1 106 ? -8.086 25.844 9.633 1 97.69 106 MET A CA 1
ATOM 795 C C . MET A 1 106 ? -8.875 27 9.023 1 97.69 106 MET A C 1
ATOM 797 O O . MET A 1 106 ? -8.602 28.156 9.305 1 97.69 106 MET A O 1
ATOM 801 N N . LYS A 1 107 ? -9.805 26.625 8.141 1 98.75 107 LYS A N 1
ATOM 802 C CA . LYS A 1 107 ? -10.609 27.625 7.445 1 98.75 107 LYS A CA 1
ATOM 803 C C . LYS A 1 107 ? -11.469 28.422 8.422 1 98.75 107 LYS A C 1
ATOM 805 O O . LYS A 1 107 ? -11.938 29.516 8.094 1 98.75 107 LYS A O 1
ATOM 810 N N . GLY A 1 108 ? -11.75 27.891 9.625 1 98.75 108 GLY A N 1
ATOM 811 C CA . GLY A 1 108 ? -12.438 28.641 10.656 1 98.75 108 GLY A CA 1
ATOM 812 C C . GLY A 1 108 ? -11.734 29.938 11.016 1 98.75 108 GLY A C 1
ATOM 813 O O . GLY A 1 108 ? -12.367 31 11.109 1 98.75 108 GLY A O 1
ATOM 814 N N . PHE A 1 109 ? -10.43 29.891 11.203 1 98.88 109 PHE A N 1
ATOM 815 C CA . PHE A 1 109 ? -9.641 31.078 11.5 1 98.88 109 PHE A CA 1
ATOM 816 C C . PHE A 1 109 ? -9.711 32.094 10.352 1 98.88 109 PHE A C 1
ATOM 818 O O . PHE A 1 109 ? -9.883 33.281 10.578 1 98.88 109 PHE A O 1
ATOM 825 N N . ILE A 1 110 ? -9.555 31.609 9.125 1 98.94 110 ILE A N 1
ATOM 826 C CA . ILE A 1 110 ? -9.594 32.469 7.945 1 98.94 110 ILE A CA 1
ATOM 827 C C . ILE A 1 110 ? -10.945 33.156 7.863 1 98.94 110 ILE A C 1
ATOM 829 O O . ILE A 1 110 ? -11.008 34.375 7.559 1 98.94 110 ILE A O 1
ATOM 833 N N . ALA A 1 111 ? -11.984 32.406 8.156 1 98.94 111 ALA A N 1
ATOM 834 C CA . ALA A 1 111 ? -13.336 32.969 8.133 1 98.94 111 ALA A CA 1
ATOM 835 C C . ALA A 1 111 ? -13.469 34.125 9.133 1 98.94 111 ALA A C 1
ATOM 837 O O . ALA A 1 111 ? -14.062 35.156 8.828 1 98.94 111 ALA A O 1
ATOM 838 N N . CYS A 1 112 ? -12.969 33.938 10.336 1 98.88 112 CYS A N 1
ATOM 839 C CA . CYS A 1 112 ? -13.008 34.969 11.359 1 98.88 112 CYS A CA 1
ATOM 840 C C . CYS A 1 112 ? -12.297 36.25 10.883 1 98.88 112 CYS A C 1
ATOM 842 O O . CYS A 1 112 ? -12.812 37.344 11.047 1 98.88 112 CYS A O 1
ATOM 844 N N . ALA A 1 113 ? -11.109 36.094 10.328 1 98.88 113 ALA A N 1
ATOM 845 C CA . ALA A 1 113 ? -10.328 37.219 9.859 1 98.88 113 ALA A CA 1
ATOM 846 C C . ALA A 1 113 ? -11.039 37.969 8.727 1 98.88 113 ALA A C 1
ATOM 848 O O . ALA A 1 113 ? -11.156 39.188 8.75 1 98.88 113 ALA A O 1
ATOM 849 N N . LEU A 1 114 ? -11.531 37.188 7.754 1 98.88 114 LEU A N 1
ATOM 850 C CA . LEU A 1 114 ? -12.219 37.781 6.617 1 98.88 114 LEU A CA 1
ATOM 851 C C . LEU A 1 114 ? -13.461 38.531 7.074 1 98.88 114 LEU A C 1
ATOM 853 O O . LEU A 1 114 ? -13.758 39.625 6.562 1 98.88 114 LEU A O 1
ATOM 857 N N . ALA A 1 115 ? -14.172 37.969 7.988 1 98.75 115 ALA A N 1
ATOM 858 C CA . ALA A 1 115 ? -15.398 38.594 8.477 1 98.75 115 ALA A CA 1
ATOM 859 C C . ALA A 1 115 ? -15.109 39.938 9.141 1 98.75 115 ALA A C 1
ATOM 861 O O . ALA A 1 115 ? -15.992 40.781 9.219 1 98.75 115 ALA A O 1
ATOM 862 N N . ALA A 1 116 ? -13.938 40.156 9.625 1 98.56 116 ALA A N 1
ATOM 863 C CA . ALA A 1 116 ? -13.57 41.344 10.344 1 98.56 116 ALA A CA 1
ATOM 864 C C . ALA A 1 116 ? -13.117 42.438 9.375 1 98.56 116 ALA A C 1
ATOM 866 O O . ALA A 1 116 ? -13.023 43.625 9.758 1 98.56 116 ALA A O 1
ATOM 867 N N . VAL A 1 117 ? -12.883 42.156 8.133 1 98.44 117 VAL A N 1
ATOM 868 C CA . VAL A 1 117 ? -12.258 43.031 7.145 1 98.44 117 VAL A CA 1
ATOM 869 C C . VAL A 1 117 ? -13.078 44.312 7 1 98.44 117 VAL A C 1
ATOM 871 O O . VAL A 1 117 ? -12.539 45.438 7.062 1 98.44 117 VAL A O 1
ATOM 874 N N . PRO A 1 118 ? -14.445 44.219 6.82 1 97.62 118 PRO A N 1
ATOM 875 C CA . PRO A 1 118 ? -15.203 45.469 6.664 1 97.62 118 PRO A CA 1
ATOM 876 C C . PRO A 1 118 ? -15.016 46.406 7.84 1 97.62 118 PRO A C 1
ATOM 878 O O . PRO A 1 118 ? -14.883 47.625 7.645 1 97.62 118 PRO A O 1
ATOM 881 N N . ARG A 1 119 ? -14.969 45.844 9.008 1 96.94 119 ARG A N 1
ATOM 882 C CA . ARG A 1 119 ? -14.797 46.688 10.195 1 96.94 119 ARG A CA 1
ATOM 883 C C . ARG A 1 119 ? -13.391 47.281 10.25 1 96.94 119 ARG A C 1
ATOM 885 O O . ARG A 1 119 ? -13.219 48.438 10.617 1 96.94 119 ARG A O 1
ATOM 892 N N . TRP A 1 120 ? -12.344 46.469 9.945 1 97.75 120 TRP A N 1
ATOM 893 C CA . TRP A 1 120 ? -10.969 46.969 9.93 1 97.75 120 TRP A CA 1
ATOM 894 C C . TRP A 1 120 ? -10.789 48.094 8.922 1 97.75 120 TRP A C 1
ATOM 896 O O . TRP A 1 120 ? -10.055 49.031 9.172 1 97.75 120 TRP A O 1
ATOM 906 N N . GLN A 1 121 ? -11.453 47.969 7.793 1 95.38 121 GLN A N 1
ATOM 907 C CA . GLN A 1 121 ? -11.352 48.969 6.738 1 95.38 121 GLN A CA 1
ATOM 908 C C . GLN A 1 121 ? -11.977 50.312 7.172 1 95.38 121 GLN A C 1
ATOM 910 O O . GLN A 1 121 ? -11.531 51.375 6.75 1 95.38 121 GLN A O 1
ATOM 915 N N . GLN A 1 122 ? -12.953 50.188 7.918 1 93.12 122 GLN A N 1
ATOM 916 C CA . GLN A 1 122 ? -13.641 51.375 8.391 1 93.12 122 GLN A CA 1
ATOM 917 C C . GLN A 1 122 ? -12.922 52 9.586 1 93.12 122 GLN A C 1
ATOM 919 O O . GLN A 1 122 ? -13.109 53.188 9.891 1 93.12 122 GLN A O 1
ATOM 924 N N . ALA A 1 123 ? -12.023 51.125 10.086 1 91.06 123 ALA A N 1
ATOM 925 C CA . ALA A 1 123 ? -11.305 51.594 11.273 1 91.06 123 ALA A CA 1
ATOM 926 C C . ALA A 1 123 ? -10.055 52.375 10.883 1 91.06 123 ALA A C 1
ATOM 928 O O . ALA A 1 123 ? -9.406 52.062 9.883 1 91.06 123 ALA A O 1
ATOM 929 N N . GLU A 1 124 ? -9.805 53.594 11.32 1 89.81 124 GLU A N 1
ATOM 930 C CA . GLU A 1 124 ? -8.531 54.281 11.133 1 89.81 124 GLU A CA 1
ATOM 931 C C . GLU A 1 124 ? -7.406 53.562 11.891 1 89.81 124 GLU A C 1
ATOM 933 O O . GLU A 1 124 ? -7.062 53.969 13.008 1 89.81 124 GLU A O 1
ATOM 938 N N . LEU A 1 125 ? -6.785 52.562 11.18 1 96.88 125 LEU A N 1
ATOM 939 C CA . LEU A 1 125 ? -5.75 51.781 11.828 1 96.88 125 LEU A CA 1
ATOM 940 C C . LEU A 1 125 ? -4.418 52.5 11.844 1 96.88 125 LEU A C 1
ATOM 942 O O . LEU A 1 125 ? -4.062 53.188 10.875 1 96.88 125 LEU A O 1
ATOM 946 N N . GLU A 1 126 ? -3.734 52.438 12.953 1 97 126 GLU A N 1
ATOM 947 C CA . GLU A 1 126 ? -2.412 53.031 13.086 1 97 126 GLU A CA 1
ATOM 948 C C . GLU A 1 126 ? -1.359 52.219 12.32 1 97 126 GLU A C 1
ATOM 950 O O . GLU A 1 126 ? -0.413 52.781 11.773 1 97 126 GLU A O 1
ATOM 955 N N . THR A 1 127 ? -1.452 51 12.375 1 97.38 127 THR A N 1
ATOM 956 C CA . THR A 1 127 ? -0.594 50.031 11.68 1 97.38 127 THR A CA 1
ATOM 957 C C . THR A 1 127 ? -1.43 48.969 10.961 1 97.38 127 THR A C 1
ATOM 959 O O . THR A 1 127 ? -2.609 48.812 11.266 1 97.38 127 THR A O 1
ATOM 962 N N . PRO A 1 128 ? -0.865 48.375 9.969 1 98 128 PRO A N 1
ATOM 963 C CA . PRO A 1 128 ? -1.684 47.5 9.117 1 98 128 PRO A CA 1
ATOM 964 C C . PRO A 1 128 ? -1.963 46.125 9.758 1 98 128 PRO A C 1
ATOM 966 O O . PRO A 1 128 ? -1.235 45.719 10.664 1 98 128 PRO A O 1
ATOM 969 N N . ILE A 1 129 ? -3.016 45.531 9.312 1 98.56 129 ILE A N 1
ATOM 970 C CA . ILE A 1 129 ? -3.291 44.125 9.5 1 98.56 129 ILE A CA 1
ATOM 971 C C . ILE A 1 129 ? -3.08 43.375 8.188 1 98.56 129 ILE A C 1
ATOM 973 O O . ILE A 1 129 ? -3.693 43.719 7.168 1 98.56 129 ILE A O 1
ATOM 977 N N . TRP A 1 130 ? -2.182 42.406 8.203 1 98.75 130 TRP A N 1
ATOM 978 C CA . TRP A 1 130 ? -1.907 41.562 7.031 1 98.75 130 TRP A CA 1
ATOM 979 C C . TRP A 1 130 ? -2.662 40.25 7.102 1 98.75 130 TRP A C 1
ATOM 981 O O . TRP A 1 130 ? -2.732 39.625 8.164 1 98.75 130 TRP A O 1
ATOM 991 N N . LEU A 1 131 ? -3.289 39.906 6.02 1 98.88 131 LEU A N 1
ATOM 992 C CA . LEU A 1 131 ? -3.73 38.531 5.82 1 98.88 131 LEU A CA 1
ATOM 993 C C . LEU A 1 131 ? -2.719 37.75 4.984 1 98.88 131 LEU A C 1
ATOM 995 O O . LEU A 1 131 ? -2.336 38.188 3.896 1 98.88 131 LEU A O 1
ATOM 999 N N . ALA A 1 132 ? -2.197 36.656 5.52 1 98.94 132 ALA A N 1
ATOM 1000 C CA . ALA A 1 132 ? -1.273 35.75 4.832 1 98.94 132 ALA A CA 1
ATOM 1001 C C . ALA A 1 132 ? -1.866 34.375 4.703 1 98.94 132 ALA A C 1
ATOM 1003 O O . ALA A 1 132 ? -1.775 33.562 5.629 1 98.94 132 ALA A O 1
ATOM 1004 N N . LEU A 1 133 ? -2.424 34 3.551 1 98.94 133 LEU A N 1
ATOM 1005 C CA . LEU A 1 133 ? -3.078 32.719 3.299 1 98.94 133 LEU A CA 1
ATOM 1006 C C . LEU A 1 133 ? -2.215 31.844 2.41 1 98.94 133 LEU A C 1
ATOM 1008 O O . LEU A 1 133 ? -1.873 32.219 1.288 1 98.94 133 LEU A O 1
ATOM 1012 N N . SER A 1 134 ? -1.856 30.656 2.898 1 98.81 134 SER A N 1
ATOM 1013 C CA . SER A 1 134 ? -0.889 29.828 2.191 1 98.81 134 SER A CA 1
ATOM 1014 C C . SER A 1 134 ? -1.558 28.594 1.577 1 98.81 134 SER A C 1
ATOM 1016 O O . SER A 1 134 ? -2.695 28.266 1.916 1 98.81 134 SER A O 1
ATOM 1018 N N . TYR A 1 135 ? -0.89 27.969 0.57 1 98.19 135 TYR A N 1
ATOM 1019 C CA . TYR A 1 135 ? -1.228 26.656 0.043 1 98.19 135 TYR A CA 1
ATOM 1020 C C . TYR A 1 135 ? -0.243 25.609 0.536 1 98.19 135 TYR A C 1
ATOM 1022 O O . TYR A 1 135 ? 0.869 25.938 0.957 1 98.19 135 TYR A O 1
ATOM 1030 N N . ASP A 1 136 ? -0.599 24.375 0.581 1 97.38 136 ASP A N 1
ATOM 1031 C CA . ASP A 1 136 ? 0.221 23.172 0.764 1 97.38 136 ASP A CA 1
ATOM 1032 C C . ASP A 1 136 ? 0.926 23.203 2.119 1 97.38 136 ASP A C 1
ATOM 1034 O O . ASP A 1 136 ? 2.125 22.922 2.205 1 97.38 136 ASP A O 1
ATOM 1038 N N . GLU A 1 137 ? 0.182 23.703 3.146 1 97.69 137 GLU A N 1
ATOM 1039 C CA . GLU A 1 137 ? 0.675 23.562 4.512 1 97.69 137 GLU A CA 1
ATOM 1040 C C . GLU A 1 137 ? 0.689 22.094 4.941 1 97.69 137 GLU A C 1
ATOM 1042 O O . GLU A 1 137 ? 1.655 21.625 5.555 1 97.69 137 GLU A O 1
ATOM 1047 N N . GLU A 1 138 ? -0.234 21.312 4.547 1 96.31 138 GLU A N 1
ATOM 1048 C CA . GLU A 1 138 ? -0.506 19.969 5.047 1 96.31 138 GLU A CA 1
ATOM 1049 C C . GLU A 1 138 ? 0.496 18.969 4.496 1 96.31 138 GLU A C 1
ATOM 1051 O O . GLU A 1 138 ? 0.579 17.828 4.977 1 96.31 138 GLU A O 1
ATOM 1056 N N . VAL A 1 139 ? 1.234 19.375 3.465 1 94.62 139 VAL A N 1
ATOM 1057 C CA . VAL A 1 139 ? 2.168 18.422 2.861 1 94.62 139 VAL A CA 1
ATOM 1058 C C . VAL A 1 139 ? 3.604 18.875 3.113 1 94.62 139 VAL A C 1
ATOM 1060 O O . VAL A 1 139 ? 4.516 18.531 2.363 1 94.62 139 VAL A O 1
ATOM 1063 N N . GLY A 1 140 ? 3.746 19.719 4.098 1 94.88 140 GLY A N 1
ATOM 1064 C CA . GLY A 1 140 ? 5.105 20.094 4.465 1 94.88 140 GLY A CA 1
ATOM 1065 C C . GLY A 1 140 ? 5.348 21.578 4.441 1 94.88 140 GLY A C 1
ATOM 1066 O O . GLY A 1 140 ? 6.473 22.031 4.195 1 94.88 140 GLY A O 1
ATOM 1067 N N . CYS A 1 141 ? 4.277 22.375 4.578 1 96.56 141 CYS A N 1
ATOM 1068 C CA . CYS A 1 141 ? 4.391 23.828 4.621 1 96.56 141 CYS A CA 1
ATOM 1069 C C . CYS A 1 141 ? 5.191 24.344 3.43 1 96.56 141 CYS A C 1
ATOM 1071 O O . CYS A 1 141 ? 6.148 25.094 3.604 1 96.56 141 CYS A O 1
ATOM 1073 N N . VAL A 1 142 ? 4.707 24.094 2.301 1 95.44 142 VAL A N 1
ATOM 1074 C CA . VAL A 1 142 ? 5.484 24.297 1.08 1 95.44 142 VAL A CA 1
ATOM 1075 C C . VAL A 1 142 ? 5.301 25.719 0.572 1 95.44 142 VAL A C 1
ATOM 1077 O O . VAL A 1 142 ? 6.25 26.344 0.089 1 95.44 142 VAL A O 1
ATOM 1080 N N . GLY A 1 143 ? 4.172 26.297 0.717 1 96.88 143 GLY A N 1
ATOM 1081 C CA . GLY A 1 143 ? 3.84 27.562 0.076 1 96.88 143 GLY A CA 1
ATOM 1082 C C . GLY A 1 143 ? 4.32 28.766 0.855 1 96.88 143 GLY A C 1
ATOM 1083 O O . GLY A 1 143 ? 4.738 29.766 0.265 1 96.88 143 GLY A O 1
ATOM 1084 N N . ALA A 1 144 ? 4.344 28.703 2.137 1 98 144 ALA A N 1
ATOM 1085 C CA . ALA A 1 144 ? 4.492 29.844 3.023 1 98 144 ALA A CA 1
ATOM 1086 C C . ALA A 1 144 ? 5.844 30.531 2.816 1 98 144 ALA A C 1
ATOM 1088 O O . ALA A 1 144 ? 5.938 31.75 2.852 1 98 144 ALA A O 1
ATOM 1089 N N . PRO A 1 145 ? 6.918 29.781 2.561 1 97.94 145 PRO A N 1
ATOM 1090 C CA . PRO A 1 145 ? 8.227 30.438 2.469 1 97.94 145 PRO A CA 1
ATOM 1091 C C . PRO A 1 145 ? 8.281 31.516 1.389 1 97.94 145 PRO A C 1
ATOM 1093 O O . PRO A 1 145 ? 8.812 32.594 1.624 1 97.94 145 PRO A O 1
ATOM 1096 N N . ARG A 1 146 ? 7.75 31.25 0.264 1 97.56 146 ARG A N 1
ATOM 1097 C CA . ARG A 1 146 ? 7.797 32.25 -0.8 1 97.56 146 ARG A CA 1
ATOM 1098 C C . ARG A 1 146 ? 6.922 33.438 -0.464 1 97.56 146 ARG A C 1
ATOM 1100 O O . ARG A 1 146 ? 7.234 34.594 -0.845 1 97.56 146 ARG A O 1
ATOM 1107 N N . MET A 1 147 ? 5.836 33.219 0.172 1 98.31 147 MET A N 1
ATOM 1108 C CA . MET A 1 147 ? 4.961 34.312 0.624 1 98.31 147 MET A CA 1
ATOM 1109 C C . MET A 1 147 ? 5.66 35.188 1.66 1 98.31 147 MET A C 1
ATOM 1111 O O . MET A 1 147 ? 5.59 36.406 1.593 1 98.31 147 MET A O 1
ATOM 1115 N N . ILE A 1 148 ? 6.348 34.562 2.598 1 98.62 148 ILE A N 1
ATOM 1116 C CA . ILE A 1 148 ? 7.086 35.281 3.641 1 98.62 148 ILE A CA 1
ATOM 1117 C C . ILE A 1 148 ? 8.211 36.094 3.014 1 98.62 148 ILE A C 1
ATOM 1119 O O . ILE A 1 148 ? 8.422 37.25 3.385 1 98.62 148 ILE A O 1
ATOM 1123 N N . GLU A 1 149 ? 8.875 35.469 2.08 1 98.31 149 GLU A N 1
ATOM 1124 C CA . GLU A 1 149 ? 9.938 36.188 1.369 1 98.31 149 GLU A CA 1
ATOM 1125 C C . GLU A 1 149 ? 9.406 37.438 0.686 1 98.31 149 GLU A C 1
ATOM 1127 O O . GLU A 1 149 ? 10.016 38.5 0.771 1 98.31 149 GLU A O 1
ATOM 1132 N N . ARG A 1 150 ? 8.328 37.281 -0.018 1 97.88 150 ARG A N 1
ATOM 1133 C CA . ARG A 1 150 ? 7.715 38.438 -0.696 1 97.88 150 ARG A CA 1
ATOM 1134 C C . ARG A 1 150 ? 7.324 39.5 0.301 1 97.88 150 ARG A C 1
ATOM 1136 O O . ARG A 1 150 ? 7.551 40.688 0.056 1 97.88 150 ARG A O 1
ATOM 1143 N N . LEU A 1 151 ? 6.707 39.125 1.395 1 98.31 151 LEU A N 1
ATOM 1144 C CA . LEU A 1 151 ? 6.297 40.062 2.434 1 98.31 151 LEU A CA 1
ATOM 1145 C C . LEU A 1 151 ? 7.492 40.875 2.945 1 98.31 151 LEU A C 1
ATOM 1147 O O . LEU A 1 151 ? 7.434 42.094 3.018 1 98.31 151 LEU A O 1
ATOM 1151 N N . MET A 1 152 ? 8.578 40.188 3.215 1 98.12 152 MET A N 1
ATOM 1152 C CA . MET A 1 152 ? 9.75 40.781 3.846 1 98.12 152 MET A CA 1
ATOM 1153 C C . MET A 1 152 ? 10.539 41.625 2.842 1 98.12 152 MET A C 1
ATOM 1155 O O . MET A 1 152 ? 11.148 42.625 3.209 1 98.12 152 MET A O 1
ATOM 1159 N N . ALA A 1 153 ? 10.445 41.281 1.598 1 97.69 153 ALA A N 1
ATOM 1160 C CA . ALA A 1 153 ? 11.234 41.969 0.569 1 97.69 153 ALA A CA 1
ATOM 1161 C C . ALA A 1 153 ? 10.5 43.188 0.036 1 97.69 153 ALA A C 1
ATOM 1163 O O . ALA A 1 153 ? 11.133 44.188 -0.332 1 97.69 153 ALA A O 1
ATOM 1164 N N . SER A 1 154 ? 9.219 43.156 0.072 1 97.19 154 SER A N 1
ATOM 1165 C CA . SER A 1 154 ? 8.5 44.125 -0.738 1 97.19 154 SER A CA 1
ATOM 1166 C C . SER A 1 154 ? 7.625 45.031 0.129 1 97.19 154 SER A C 1
ATOM 1168 O O . SER A 1 154 ? 7.02 46 -0.368 1 97.19 154 SER A O 1
ATOM 1170 N N . HIS A 1 155 ? 7.508 44.75 1.416 1 97.81 155 HIS A N 1
ATOM 1171 C CA . HIS A 1 155 ? 6.605 45.531 2.27 1 97.81 155 HIS A CA 1
ATOM 1172 C C . HIS A 1 155 ? 7.277 45.906 3.588 1 97.81 155 HIS A C 1
ATOM 1174 O O . HIS A 1 155 ? 8.289 45.312 3.967 1 97.81 155 HIS A O 1
ATOM 1180 N N . PRO A 1 156 ? 6.695 46.969 4.242 1 97.69 156 PRO A N 1
ATOM 1181 C CA . PRO A 1 156 ? 7.227 47.281 5.566 1 97.69 156 PRO A CA 1
ATOM 1182 C C . PRO A 1 156 ? 7.102 46.125 6.547 1 97.69 156 PRO A C 1
ATOM 1184 O O . PRO A 1 156 ? 6.094 45.406 6.539 1 97.69 156 PRO A O 1
ATOM 1187 N N . ARG A 1 157 ? 8.086 45.938 7.348 1 97.81 157 ARG A N 1
ATOM 1188 C CA . ARG A 1 157 ? 8.203 44.812 8.25 1 97.81 157 ARG A CA 1
ATOM 1189 C C . ARG A 1 157 ? 7.066 44.781 9.266 1 97.81 157 ARG A C 1
ATOM 1191 O O . ARG A 1 157 ? 6.828 45.781 9.953 1 97.81 157 ARG A O 1
ATOM 1198 N N . PRO A 1 158 ? 6.328 43.719 9.352 1 97.88 158 PRO A N 1
ATOM 1199 C CA . PRO A 1 158 ? 5.328 43.594 10.414 1 97.88 158 PRO A CA 1
ATOM 1200 C C . PRO A 1 158 ? 5.957 43.438 11.797 1 97.88 158 PRO A C 1
ATOM 1202 O O . PRO A 1 158 ? 7.133 43.062 11.906 1 97.88 158 PRO A O 1
ATOM 1205 N N . ALA A 1 159 ? 5.145 43.719 12.844 1 97.44 159 ALA A N 1
ATOM 1206 C CA . ALA A 1 159 ? 5.648 43.656 14.211 1 97.44 159 ALA A CA 1
ATOM 1207 C C . ALA A 1 159 ? 5.402 42.281 14.844 1 97.44 159 ALA A C 1
ATOM 1209 O O . ALA A 1 159 ? 6.129 41.875 15.75 1 97.44 159 ALA A O 1
ATOM 1210 N N . ALA A 1 160 ? 4.391 41.625 14.391 1 98.06 160 ALA A N 1
ATOM 1211 C CA . ALA A 1 160 ? 4.012 40.344 14.992 1 98.06 160 ALA A CA 1
ATOM 1212 C C . ALA A 1 160 ? 3.262 39.469 14 1 98.06 160 ALA A C 1
ATOM 1214 O O . ALA A 1 160 ? 2.65 39.969 13.055 1 98.06 160 ALA A O 1
ATOM 1215 N N . VAL A 1 161 ? 3.379 38.188 14.219 1 98.69 161 VAL A N 1
ATOM 1216 C CA . VAL A 1 161 ? 2.637 37.188 13.438 1 98.69 161 VAL A CA 1
ATOM 1217 C C . VAL A 1 161 ? 1.797 36.312 14.367 1 98.69 161 VAL A C 1
ATOM 1219 O O . VAL A 1 161 ? 2.285 35.844 15.398 1 98.69 161 VAL A O 1
ATOM 1222 N N . VAL A 1 162 ? 0.549 36.156 14.047 1 98.75 162 VAL A N 1
ATOM 1223 C CA . VAL A 1 162 ? -0.325 35.188 14.68 1 98.75 162 VAL A CA 1
ATOM 1224 C C . VAL A 1 162 ? -0.726 34.125 13.664 1 98.75 162 VAL A C 1
ATOM 1226 O O . VAL A 1 162 ? -1.419 34.406 12.688 1 98.75 162 VAL A O 1
ATOM 1229 N N . VAL A 1 163 ? -0.234 32.938 13.867 1 98.81 163 VAL A N 1
ATOM 1230 C CA . VAL A 1 163 ? -0.656 31.797 13.047 1 98.81 163 VAL A CA 1
ATOM 1231 C C . VAL A 1 163 ? -1.901 31.156 13.648 1 98.81 163 VAL A C 1
ATOM 1233 O O . VAL A 1 163 ? -1.902 30.766 14.828 1 98.81 163 VAL A O 1
ATOM 1236 N N . GLY A 1 164 ? -2.895 30.984 12.852 1 98.69 164 GLY A N 1
ATOM 1237 C CA . GLY A 1 164 ? -4.227 30.734 13.383 1 98.69 164 GLY A CA 1
ATOM 1238 C C . GLY A 1 164 ? -4.562 29.25 13.469 1 98.69 164 GLY A C 1
ATOM 1239 O O . GLY A 1 164 ? -5.711 28.859 13.258 1 98.69 164 GLY A O 1
ATOM 1240 N N . GLU A 1 165 ? -3.611 28.406 13.734 1 97.94 165 GLU A N 1
ATOM 1241 C CA . GLU A 1 165 ? -3.875 26.969 13.93 1 97.94 165 GLU A CA 1
ATOM 1242 C C . GLU A 1 165 ? -4.82 26.75 15.109 1 97.94 165 GLU A C 1
ATOM 1244 O O . GLU A 1 165 ? -4.898 27.578 16.016 1 97.94 165 GLU A O 1
ATOM 1249 N N . PRO A 1 166 ? -5.504 25.609 15.086 1 97.75 166 PRO A N 1
ATOM 1250 C CA . PRO A 1 166 ? -6.434 25.375 16.188 1 97.75 166 PRO A CA 1
ATOM 1251 C C . PRO A 1 166 ? -5.715 25.094 17.516 1 97.75 166 PRO A C 1
ATOM 1253 O O . PRO A 1 166 ? -4.996 24.094 17.625 1 97.75 166 PRO A O 1
ATOM 1256 N N . THR A 1 167 ? -5.938 25.953 18.5 1 97.5 167 THR A N 1
ATOM 1257 C CA . THR A 1 167 ? -5.316 25.844 19.812 1 97.5 167 THR A CA 1
ATOM 1258 C C . THR A 1 167 ? -6.332 26.141 20.922 1 97.5 167 THR A C 1
ATOM 1260 O O . THR A 1 167 ? -5.953 26.516 22.031 1 97.5 167 THR A O 1
ATOM 1263 N N . LEU A 1 168 ? -7.629 26.094 20.625 1 97.38 168 LEU A N 1
ATOM 1264 C CA . LEU A 1 168 ? -8.68 26.5 21.562 1 97.38 168 LEU A CA 1
ATOM 1265 C C . LEU A 1 168 ? -8.43 27.906 22.078 1 97.38 168 LEU A C 1
ATOM 1267 O O . LEU A 1 168 ? -8.664 28.188 23.25 1 97.38 168 LEU A O 1
ATOM 1271 N N . MET A 1 169 ? -7.809 28.734 21.312 1 97.81 169 MET A N 1
ATOM 1272 C CA . MET A 1 169 ? -7.484 30.125 21.578 1 97.81 169 MET A CA 1
ATOM 1273 C C . MET A 1 169 ? -6.426 30.234 22.688 1 97.81 169 MET A C 1
ATOM 1275 O O . MET A 1 169 ? -6.316 31.281 23.344 1 97.81 169 MET A O 1
ATOM 1279 N N . GLN A 1 170 ? -5.684 29.203 22.859 1 97 170 GLN A N 1
ATOM 1280 C CA . GLN A 1 170 ? -4.523 29.25 23.734 1 97 170 GLN A CA 1
ATOM 1281 C C . GLN A 1 170 ? -3.256 29.609 22.969 1 97 170 GLN A C 1
ATOM 1283 O O . GLN A 1 170 ? -2.943 28.984 21.953 1 97 170 GLN A O 1
ATOM 1288 N N . PRO A 1 171 ? -2.541 30.656 23.5 1 97.81 171 PRO A N 1
ATOM 1289 C CA . PRO A 1 171 ? -1.29 31 22.812 1 97.81 171 PRO A CA 1
ATOM 1290 C C . PRO A 1 171 ? -0.265 29.859 22.875 1 97.81 171 PRO A C 1
ATOM 1292 O O . PRO A 1 171 ? -0.115 29.219 23.922 1 97.81 171 PRO A O 1
ATOM 1295 N N . ILE A 1 172 ? 0.343 29.562 21.781 1 97.69 172 ILE A N 1
ATOM 1296 C CA . ILE A 1 172 ? 1.391 28.562 21.656 1 97.69 172 ILE A CA 1
ATOM 1297 C C . ILE A 1 172 ? 2.689 29.219 21.203 1 97.69 172 ILE A C 1
ATOM 1299 O O . ILE A 1 172 ? 2.691 30 20.234 1 97.69 172 ILE A O 1
ATOM 1303 N N . VAL A 1 173 ? 3.828 28.891 21.875 1 97.31 173 VAL A N 1
ATOM 1304 C CA . VAL A 1 173 ? 5.078 29.578 21.562 1 97.31 173 VAL A CA 1
ATOM 1305 C C . VAL A 1 173 ? 6.137 28.578 21.125 1 97.31 173 VAL A C 1
ATOM 1307 O O . VAL A 1 173 ? 7.266 28.953 20.797 1 97.31 173 VAL A O 1
ATOM 1310 N N . ALA A 1 174 ? 5.703 27.297 21.109 1 96.94 174 ALA A N 1
ATOM 1311 C CA . ALA A 1 174 ? 6.648 26.266 20.688 1 96.94 174 ALA A CA 1
ATOM 1312 C C . ALA A 1 174 ? 5.934 25.125 19.969 1 96.94 174 ALA A C 1
ATOM 1314 O O . ALA A 1 174 ? 4.832 24.734 20.359 1 96.94 174 ALA A O 1
ATOM 1315 N N . HIS A 1 175 ? 6.527 24.672 18.938 1 97.62 175 HIS A N 1
ATOM 1316 C CA . HIS A 1 175 ? 6.078 23.453 18.281 1 97.62 175 HIS A CA 1
ATOM 1317 C C . HIS A 1 175 ? 7.25 22.688 17.672 1 97.62 175 HIS A C 1
ATOM 1319 O O . HIS A 1 175 ? 8.359 23.219 17.578 1 97.62 175 HIS A O 1
ATOM 1325 N N . LYS A 1 176 ? 7.066 21.438 17.344 1 97.31 176 LYS A N 1
ATOM 1326 C CA . LYS A 1 176 ? 8.102 20.578 16.766 1 97.31 176 LYS A CA 1
ATOM 1327 C C . LYS A 1 176 ? 8.367 20.938 15.305 1 97.31 176 LYS A C 1
ATOM 1329 O O . LYS A 1 176 ? 7.527 21.547 14.648 1 97.31 176 LYS A O 1
ATOM 1334 N N . GLY A 1 177 ? 9.602 20.594 14.875 1 97.06 177 GLY A N 1
ATOM 1335 C CA . GLY A 1 177 ? 9.867 20.594 13.445 1 97.06 177 GLY A CA 1
ATOM 1336 C C . GLY A 1 177 ? 9.352 19.359 12.742 1 97.06 177 GLY A C 1
ATOM 1337 O O . GLY A 1 177 ? 8.922 18.406 13.383 1 97.06 177 GLY A O 1
ATOM 1338 N N . ALA A 1 178 ? 9.391 19.406 11.391 1 97.38 178 ALA A N 1
ATOM 1339 C CA . ALA A 1 178 ? 8.844 18.266 10.656 1 97.38 178 ALA A CA 1
ATOM 1340 C C . ALA A 1 178 ? 9.57 18.078 9.328 1 97.38 178 ALA A C 1
ATOM 1342 O O . ALA A 1 178 ? 9.859 19.062 8.633 1 97.38 178 ALA A O 1
ATOM 1343 N N . THR A 1 179 ? 9.93 16.922 9.039 1 97.5 179 THR A N 1
ATOM 1344 C CA . THR A 1 179 ? 10.461 16.516 7.742 1 97.5 179 THR A CA 1
ATOM 1345 C C . THR A 1 179 ? 9.75 15.273 7.223 1 97.5 179 THR A C 1
ATOM 1347 O O . THR A 1 179 ? 9.555 14.305 7.965 1 97.5 179 THR A O 1
ATOM 1350 N N . ASN A 1 180 ? 9.328 15.297 5.965 1 97.81 180 ASN A N 1
ATOM 1351 C CA . ASN A 1 180 ? 8.68 14.172 5.301 1 97.81 180 ASN A CA 1
ATOM 1352 C C . ASN A 1 180 ? 9.656 13.391 4.426 1 97.81 180 ASN A C 1
ATOM 1354 O O . ASN A 1 180 ? 10.516 13.984 3.77 1 97.81 180 ASN A O 1
ATOM 1358 N N . PHE A 1 181 ? 9.492 12.094 4.473 1 98.5 181 PHE A N 1
ATOM 1359 C CA . PHE A 1 181 ? 10.375 11.227 3.699 1 98.5 181 PHE A CA 1
ATOM 1360 C C . PHE A 1 181 ? 9.57 10.219 2.887 1 98.5 181 PHE A C 1
ATOM 1362 O O . PHE A 1 181 ? 8.422 9.922 3.219 1 98.5 181 PHE A O 1
ATOM 1369 N N . ARG A 1 182 ? 10.195 9.766 1.803 1 98.69 182 ARG A N 1
ATOM 1370 C CA . ARG A 1 182 ? 9.781 8.562 1.089 1 98.69 182 ARG A CA 1
ATOM 1371 C C . ARG A 1 182 ? 10.914 7.547 1.024 1 98.69 182 ARG A C 1
ATOM 1373 O O . ARG A 1 182 ? 12.023 7.871 0.601 1 98.69 182 ARG A O 1
ATOM 1380 N N . THR A 1 183 ? 10.672 6.352 1.514 1 98.88 183 THR A N 1
ATOM 1381 C CA . THR A 1 183 ? 11.617 5.25 1.382 1 98.88 183 THR A CA 1
ATOM 1382 C C . THR A 1 183 ? 11.117 4.227 0.363 1 98.88 183 THR A C 1
ATOM 1384 O O . THR A 1 183 ? 9.945 3.842 0.385 1 98.88 183 THR A O 1
ATOM 1387 N N . THR A 1 184 ? 11.961 3.883 -0.569 1 98.88 184 THR A N 1
ATOM 1388 C CA . THR A 1 184 ? 11.688 2.873 -1.586 1 98.88 184 THR A CA 1
ATOM 1389 C C . THR A 1 184 ? 12.625 1.676 -1.424 1 98.88 184 THR A C 1
ATOM 1391 O O . THR A 1 184 ? 13.844 1.833 -1.402 1 98.88 184 THR A O 1
ATOM 1394 N N . VAL A 1 185 ? 12.047 0.527 -1.282 1 98.88 185 VAL A N 1
ATOM 1395 C CA . VAL A 1 185 ? 12.797 -0.725 -1.24 1 98.88 185 VAL A CA 1
ATOM 1396 C C . VAL A 1 185 ? 12.648 -1.461 -2.568 1 98.88 185 VAL A C 1
ATOM 1398 O O . VAL A 1 185 ? 11.531 -1.698 -3.033 1 98.88 185 VAL A O 1
ATOM 1401 N N . ILE A 1 186 ? 13.742 -1.757 -3.213 1 98.56 186 ILE A N 1
ATOM 1402 C CA . ILE A 1 186 ? 13.766 -2.561 -4.43 1 98.56 186 ILE A CA 1
ATOM 1403 C C . ILE A 1 186 ? 14.422 -3.91 -4.145 1 98.56 186 ILE A C 1
ATOM 1405 O O . ILE A 1 186 ? 15.586 -3.971 -3.738 1 98.56 186 ILE A O 1
ATOM 1409 N N . GLY A 1 187 ? 13.664 -4.922 -4.305 1 97.69 187 GLY A N 1
ATOM 1410 C CA . GLY A 1 187 ? 14.164 -6.281 -4.172 1 97.69 187 GLY A CA 1
ATOM 1411 C C . GLY A 1 187 ? 14.289 -7 -5.504 1 97.69 187 GLY A C 1
ATOM 1412 O O . GLY A 1 187 ? 14.789 -6.43 -6.477 1 97.69 187 GLY A O 1
ATOM 1413 N N . ARG A 1 188 ? 13.977 -8.32 -5.461 1 96.5 188 ARG A N 1
ATOM 1414 C CA . ARG A 1 188 ? 14.039 -9.172 -6.645 1 96.5 188 ARG A CA 1
ATOM 1415 C C . ARG A 1 188 ? 12.828 -10.102 -6.711 1 96.5 188 ARG A C 1
ATOM 1417 O O . ARG A 1 188 ? 12.562 -10.844 -5.762 1 96.5 188 ARG A O 1
ATOM 1424 N N . GLU A 1 189 ? 12.18 -10.016 -7.859 1 95.19 189 GLU A N 1
ATOM 1425 C CA . GLU A 1 189 ? 10.992 -10.836 -8.062 1 95.19 189 GLU A CA 1
ATOM 1426 C C . GLU A 1 189 ? 11.352 -12.305 -8.25 1 95.19 189 GLU A C 1
ATOM 1428 O O . GLU A 1 189 ? 12.422 -12.625 -8.781 1 95.19 189 GLU A O 1
ATOM 1433 N N . SER A 1 190 ? 10.469 -13.156 -7.84 1 94.06 190 SER A N 1
ATOM 1434 C CA . SER A 1 190 ? 10.461 -14.602 -8.086 1 94.06 190 SER A CA 1
ATOM 1435 C C . SER A 1 190 ? 9.109 -15.211 -7.746 1 94.06 190 SER A C 1
ATOM 1437 O O . SER A 1 190 ? 8.234 -14.539 -7.195 1 94.06 190 SER A O 1
ATOM 1439 N N . HIS A 1 191 ? 8.953 -16.422 -8.242 1 94.06 191 HIS A N 1
ATOM 1440 C CA . HIS A 1 191 ? 7.82 -17.188 -7.73 1 94.06 191 HIS A CA 1
ATOM 1441 C C . HIS A 1 191 ? 7.844 -17.25 -6.207 1 94.06 191 HIS A C 1
ATOM 1443 O O . HIS A 1 191 ? 8.883 -17.547 -5.609 1 94.06 191 HIS A O 1
ATOM 1449 N N . SER A 1 192 ? 6.742 -16.906 -5.559 1 93.25 192 SER A N 1
ATOM 1450 C CA . SER A 1 192 ? 6.707 -16.75 -4.109 1 93.25 192 SER A CA 1
ATOM 1451 C C . SER A 1 192 ? 7.031 -18.062 -3.404 1 93.25 192 SER A C 1
ATOM 1453 O O . SER A 1 192 ? 7.43 -18.062 -2.238 1 93.25 192 SER A O 1
ATOM 1455 N N . SER A 1 193 ? 6.836 -19.203 -4.102 1 92.62 193 SER A N 1
ATOM 1456 C CA . SER A 1 193 ? 7.16 -20.484 -3.502 1 92.62 193 SER A CA 1
ATOM 1457 C C . SER A 1 193 ? 8.672 -20.672 -3.359 1 92.62 193 SER A C 1
ATOM 1459 O O . SER A 1 193 ? 9.125 -21.547 -2.629 1 92.62 193 SER A O 1
ATOM 1461 N N . GLN A 1 194 ? 9.398 -19.938 -4.137 1 90.88 194 GLN A N 1
ATOM 1462 C CA . GLN A 1 194 ? 10.859 -19.984 -4.09 1 90.88 194 GLN A CA 1
ATOM 1463 C C . GLN A 1 194 ? 11.414 -18.844 -3.227 1 90.88 194 GLN A C 1
ATOM 1465 O O . GLN A 1 194 ? 12.125 -17.969 -3.723 1 90.88 194 GLN A O 1
ATOM 1470 N N . VAL A 1 195 ? 11.25 -18.922 -1.911 1 88.88 195 VAL A N 1
ATOM 1471 C CA . VAL A 1 195 ? 11.445 -17.797 -0.997 1 88.88 195 VAL A CA 1
ATOM 1472 C C . VAL A 1 195 ? 12.922 -17.406 -0.965 1 88.88 195 VAL A C 1
ATOM 1474 O O . VAL A 1 195 ? 13.258 -16.281 -0.594 1 88.88 195 VAL A O 1
ATOM 1477 N N . TYR A 1 196 ? 13.844 -18.297 -1.471 1 89.5 196 TYR A N 1
ATOM 1478 C CA . TYR A 1 196 ? 15.266 -17.984 -1.389 1 89.5 196 TYR A CA 1
ATOM 1479 C C . TYR A 1 196 ? 15.797 -17.516 -2.732 1 89.5 196 TYR A C 1
ATOM 1481 O O . TYR A 1 196 ? 16.953 -17.109 -2.838 1 89.5 196 TYR A O 1
ATOM 1489 N N . GLN A 1 197 ? 14.984 -17.516 -3.734 1 91.25 197 GLN A N 1
ATOM 1490 C CA . GLN A 1 197 ? 15.43 -17.125 -5.066 1 91.25 197 GLN A CA 1
ATOM 1491 C C . GLN A 1 197 ? 15.234 -15.625 -5.289 1 91.25 197 GLN A C 1
ATOM 1493 O O . GLN A 1 197 ? 15.836 -15.039 -6.191 1 91.25 197 GLN A O 1
ATOM 1498 N N . GLY A 1 198 ? 14.43 -15.008 -4.504 1 93.75 198 GLY A N 1
ATOM 1499 C CA . GLY A 1 198 ? 14.18 -13.578 -4.598 1 93.75 198 GLY A CA 1
ATOM 1500 C C . GLY A 1 198 ? 14.414 -12.844 -3.293 1 93.75 198 GLY A C 1
ATOM 1501 O O . GLY A 1 198 ? 15.055 -13.367 -2.381 1 93.75 198 GLY A O 1
ATOM 1502 N N . VAL A 1 199 ? 14.148 -11.594 -3.297 1 96.81 199 VAL A N 1
ATOM 1503 C CA . VAL A 1 199 ? 14.164 -10.734 -2.119 1 96.81 199 VAL A CA 1
ATOM 1504 C C . VAL A 1 199 ? 12.891 -9.898 -2.076 1 96.81 199 VAL A C 1
ATOM 1506 O O . VAL A 1 199 ? 12.648 -9.07 -2.963 1 96.81 199 VAL A O 1
ATOM 1509 N N . SER A 1 200 ? 12.078 -10.086 -1.04 1 97.62 200 SER A N 1
ATOM 1510 C CA . SER A 1 200 ? 10.789 -9.398 -0.936 1 97.62 200 SER A CA 1
ATOM 1511 C C . SER A 1 200 ? 10.969 -7.977 -0.405 1 97.62 200 SER A C 1
ATOM 1513 O O . SER A 1 200 ? 11.312 -7.785 0.762 1 97.62 200 SER A O 1
ATOM 1515 N N . ALA A 1 201 ? 10.602 -7.02 -1.236 1 98.44 201 ALA A N 1
ATOM 1516 C CA . ALA A 1 201 ? 10.641 -5.621 -0.815 1 98.44 201 ALA A CA 1
ATOM 1517 C C . ALA A 1 201 ? 9.664 -5.363 0.331 1 98.44 201 ALA A C 1
ATOM 1519 O O . ALA A 1 201 ? 9.93 -4.535 1.204 1 98.44 201 ALA A O 1
ATOM 1520 N N . ILE A 1 202 ? 8.547 -6.117 0.412 1 98.69 202 ILE A N 1
ATOM 1521 C CA . ILE A 1 202 ? 7.52 -5.914 1.433 1 98.69 202 ILE A CA 1
ATOM 1522 C C . ILE A 1 202 ? 8.062 -6.344 2.795 1 98.69 202 ILE A C 1
ATOM 1524 O O . ILE A 1 202 ? 7.938 -5.613 3.779 1 98.69 202 ILE A O 1
ATOM 1528 N N . HIS A 1 203 ? 8.664 -7.488 2.857 1 98.38 203 HIS A N 1
ATOM 1529 C CA . HIS A 1 203 ? 9.172 -7.98 4.133 1 98.38 203 HIS A CA 1
ATOM 1530 C C . HIS A 1 203 ? 10.273 -7.074 4.672 1 98.38 203 HIS A C 1
ATOM 1532 O O . HIS A 1 203 ? 10.344 -6.816 5.875 1 98.38 203 HIS A O 1
ATOM 1538 N N . VAL A 1 204 ? 11.109 -6.566 3.805 1 98.56 204 VAL A N 1
ATOM 1539 C CA . VAL A 1 204 ? 12.164 -5.652 4.219 1 98.56 204 VAL A CA 1
ATOM 1540 C C . VAL A 1 204 ? 11.555 -4.332 4.684 1 98.56 204 VAL A C 1
ATOM 1542 O O . VAL A 1 204 ? 11.938 -3.791 5.719 1 98.56 204 VAL A O 1
ATOM 1545 N N . ALA A 1 205 ? 10.594 -3.82 3.91 1 98.81 205 ALA A N 1
ATOM 1546 C CA . ALA A 1 205 ? 9.914 -2.58 4.281 1 98.81 205 ALA A CA 1
ATOM 1547 C C . ALA A 1 205 ? 9.25 -2.705 5.652 1 98.81 205 ALA A C 1
ATOM 1549 O O . ALA A 1 205 ? 9.312 -1.779 6.465 1 98.81 205 ALA A O 1
ATOM 1550 N N . ALA A 1 206 ? 8.625 -3.846 5.926 1 98.69 206 ALA A N 1
ATOM 1551 C CA . ALA A 1 206 ? 7.965 -4.062 7.211 1 98.69 206 ALA A CA 1
ATOM 1552 C C . ALA A 1 206 ? 8.961 -3.98 8.359 1 98.69 206 ALA A C 1
ATOM 1554 O O . ALA A 1 206 ? 8.648 -3.436 9.422 1 98.69 206 ALA A O 1
ATOM 1555 N N . ARG A 1 207 ? 10.133 -4.496 8.18 1 98.31 207 ARG A N 1
ATOM 1556 C CA . ARG A 1 207 ? 11.172 -4.41 9.203 1 98.31 207 ARG A CA 1
ATOM 1557 C C . ARG A 1 207 ? 11.586 -2.961 9.445 1 98.31 207 ARG A C 1
ATOM 1559 O O . ARG A 1 207 ? 11.812 -2.555 10.586 1 98.31 207 ARG A O 1
ATOM 1566 N N . LEU A 1 208 ? 11.688 -2.223 8.359 1 98.56 208 LEU A N 1
ATOM 1567 C CA . LEU A 1 208 ? 12.062 -0.82 8.492 1 98.56 208 LEU A CA 1
ATOM 1568 C C . LEU A 1 208 ? 10.969 -0.024 9.195 1 98.56 208 LEU A C 1
ATOM 1570 O O . LEU A 1 208 ? 11.258 0.841 10.023 1 98.56 208 LEU A O 1
ATOM 1574 N N . VAL A 1 209 ? 9.719 -0.282 8.844 1 98.62 209 VAL A N 1
ATOM 1575 C CA . VAL A 1 209 ? 8.602 0.392 9.484 1 98.62 209 VAL A CA 1
ATOM 1576 C C . VAL A 1 209 ? 8.594 0.082 10.984 1 98.62 209 VAL A C 1
ATOM 1578 O O . VAL A 1 209 ? 8.352 0.967 11.805 1 98.62 209 VAL A O 1
ATOM 1581 N N . THR A 1 210 ? 8.883 -1.154 11.336 1 97.75 210 THR A N 1
ATOM 1582 C CA . THR A 1 210 ? 8.977 -1.538 12.742 1 97.75 210 THR A CA 1
ATOM 1583 C C . THR A 1 210 ? 10.125 -0.797 13.422 1 97.75 210 THR A C 1
ATOM 1585 O O . THR A 1 210 ? 9.984 -0.34 14.562 1 97.75 210 THR A O 1
ATOM 1588 N N . ARG A 1 211 ? 11.234 -0.648 12.711 1 97.69 211 ARG A N 1
ATOM 1589 C CA . ARG A 1 211 ? 12.391 0.073 13.234 1 97.69 211 ARG A CA 1
ATOM 1590 C C . ARG A 1 211 ? 12.047 1.53 13.516 1 97.69 211 ARG A C 1
ATOM 1592 O O . ARG A 1 211 ? 12.484 2.088 14.531 1 97.69 211 ARG A O 1
ATOM 1599 N N . ILE A 1 212 ? 11.312 2.104 12.68 1 97.5 212 ILE A N 1
ATOM 1600 C CA . ILE A 1 212 ? 10.898 3.496 12.82 1 97.5 212 ILE A CA 1
ATOM 1601 C C . ILE A 1 212 ? 10.156 3.684 14.141 1 97.5 212 ILE A C 1
ATOM 1603 O O . ILE A 1 212 ? 10.43 4.629 14.883 1 97.5 212 ILE A O 1
ATOM 1607 N N . GLU A 1 213 ? 9.297 2.77 14.406 1 93.69 213 GLU A N 1
ATOM 1608 C CA . GLU A 1 213 ? 8.57 2.826 15.664 1 93.69 213 GLU A CA 1
ATOM 1609 C C . GLU A 1 213 ? 9.492 2.588 16.859 1 93.69 213 GLU A C 1
ATOM 1611 O O . GLU A 1 213 ? 9.328 3.199 17.906 1 93.69 213 GLU A O 1
ATOM 1616 N N . ASP A 1 214 ? 10.469 1.741 16.656 1 95.81 214 ASP A N 1
ATOM 1617 C CA . ASP A 1 214 ? 11.414 1.423 17.734 1 95.81 214 ASP A CA 1
ATOM 1618 C C . ASP A 1 214 ? 12.242 2.646 18.125 1 95.81 214 ASP A C 1
ATOM 1620 O O . ASP A 1 214 ? 12.625 2.799 19.281 1 95.81 214 ASP A O 1
ATOM 1624 N N . VAL A 1 215 ? 12.516 3.482 17.156 1 96.44 215 VAL A N 1
ATOM 1625 C CA . VAL A 1 215 ? 13.297 4.684 17.438 1 96.44 215 VAL A CA 1
ATOM 1626 C C . VAL A 1 215 ? 12.578 5.551 18.469 1 96.44 215 VAL A C 1
ATOM 1628 O O . VAL A 1 215 ? 13.211 6.117 19.359 1 96.44 215 VAL A O 1
ATOM 1631 N N . MET A 1 216 ? 11.25 5.668 18.359 1 95.06 216 MET A N 1
ATOM 1632 C CA . MET A 1 216 ? 10.477 6.465 19.312 1 95.06 216 MET A CA 1
ATOM 1633 C C . MET A 1 216 ? 10.609 5.906 20.734 1 95.06 216 MET A C 1
ATOM 1635 O O . MET A 1 216 ? 10.781 6.66 21.688 1 95.06 216 MET A O 1
ATOM 1639 N N . ALA A 1 217 ? 10.516 4.613 20.812 1 93.62 217 ALA A N 1
ATOM 1640 C CA . ALA A 1 217 ? 10.664 3.965 22.125 1 93.62 217 ALA A CA 1
ATOM 1641 C C . ALA A 1 217 ? 12.055 4.207 22.703 1 93.62 217 ALA A C 1
ATOM 1643 O O . ALA A 1 217 ? 12.203 4.438 23.906 1 93.62 217 ALA A O 1
ATOM 1644 N N . GLU A 1 218 ? 13.047 4.156 21.875 1 96.62 218 GLU A N 1
ATOM 1645 C CA . GLU A 1 218 ? 14.422 4.395 22.297 1 96.62 218 GLU A CA 1
ATOM 1646 C C . GLU A 1 218 ? 14.602 5.812 22.828 1 96.62 218 GLU A C 1
ATOM 1648 O O . GLU A 1 218 ? 15.289 6.02 23.828 1 96.62 218 GLU A O 1
ATOM 1653 N N . LEU A 1 219 ? 14.008 6.766 22.156 1 96.44 219 LEU A N 1
ATOM 1654 C CA . LEU A 1 219 ? 14.109 8.156 22.578 1 96.44 219 LEU A CA 1
ATOM 1655 C C . LEU A 1 219 ? 13.531 8.336 23.969 1 96.44 219 LEU A C 1
ATOM 1657 O O . LEU A 1 219 ? 14.125 9.031 24.812 1 96.44 219 LEU A O 1
ATOM 1661 N N . LYS A 1 220 ? 12.422 7.723 24.234 1 94.62 220 LYS A N 1
ATOM 1662 C CA . LYS A 1 220 ? 11.812 7.781 25.547 1 94.62 220 LYS A CA 1
ATOM 1663 C C . LYS A 1 220 ? 12.711 7.152 26.609 1 94.62 220 LYS A C 1
ATOM 1665 O O . LYS A 1 220 ? 12.898 7.711 27.688 1 94.62 220 LYS A O 1
ATOM 1670 N N . GLU A 1 221 ? 13.227 6.016 26.266 1 96.56 221 GLU A N 1
ATOM 1671 C CA . GLU A 1 221 ? 14.094 5.293 27.188 1 96.56 221 GLU A CA 1
ATOM 1672 C C . GLU A 1 221 ? 15.359 6.086 27.5 1 96.56 221 GLU A C 1
ATOM 1674 O O . GLU A 1 221 ? 15.883 6.023 28.609 1 96.56 221 GLU A O 1
ATOM 1679 N N . GLU A 1 222 ? 15.789 6.84 26.562 1 96.56 222 GLU A N 1
ATOM 1680 C CA . GLU A 1 222 ? 17 7.637 26.703 1 96.56 222 GLU A CA 1
ATOM 1681 C C . GLU A 1 222 ? 16.734 8.938 27.453 1 96.56 222 GLU A C 1
ATOM 1683 O O . GLU A 1 222 ? 17.656 9.672 27.781 1 96.56 222 GLU A O 1
ATOM 1688 N N . GLY A 1 223 ? 15.492 9.25 27.672 1 95.38 223 GLY A N 1
ATOM 1689 C CA . GLY A 1 223 ? 15.117 10.469 28.375 1 95.38 223 GLY A CA 1
ATOM 1690 C C . GLY A 1 223 ? 15.172 11.703 27.484 1 95.38 223 GLY A C 1
ATOM 1691 O O . GLY A 1 223 ? 15.234 12.828 27.984 1 95.38 223 GLY A O 1
ATOM 1692 N N . ARG A 1 224 ? 15.219 11.5 26.25 1 95.19 224 ARG A N 1
ATOM 1693 C CA . ARG A 1 224 ? 15.156 12.625 25.312 1 95.19 224 ARG A CA 1
ATOM 1694 C C . ARG A 1 224 ? 13.719 13.117 25.156 1 95.19 224 ARG A C 1
ATOM 1696 O O . ARG A 1 224 ? 13.102 12.898 24.109 1 95.19 224 ARG A O 1
ATOM 1703 N N . VAL A 1 225 ? 13.25 13.789 26.156 1 95.62 225 VAL A N 1
ATOM 1704 C CA . VAL A 1 225 ? 11.844 14.164 26.234 1 95.62 225 VAL A CA 1
ATOM 1705 C C . VAL A 1 225 ? 11.719 15.625 26.672 1 95.62 225 VAL A C 1
ATOM 1707 O O . VAL A 1 225 ? 12.672 16.219 27.188 1 95.62 225 VAL A O 1
ATOM 1710 N N . ASP A 1 226 ? 10.656 16.25 26.359 1 95.38 226 ASP A N 1
ATOM 1711 C CA . ASP A 1 226 ? 10.242 17.578 26.781 1 95.38 226 ASP A CA 1
ATOM 1712 C C . ASP A 1 226 ? 8.773 17.578 27.234 1 95.38 226 ASP A C 1
ATOM 1714 O O . ASP A 1 226 ? 7.871 17.516 26.391 1 95.38 226 ASP A O 1
ATOM 1718 N N . GLU A 1 227 ? 8.555 17.766 28.484 1 94.31 227 GLU A N 1
ATOM 1719 C CA . GLU A 1 227 ? 7.242 17.625 29.109 1 94.31 227 GLU A CA 1
ATOM 1720 C C . GLU A 1 227 ? 6.312 18.766 28.703 1 94.31 227 GLU A C 1
ATOM 1722 O O . GLU A 1 227 ? 5.098 18.688 28.906 1 94.31 227 GLU A O 1
ATOM 1727 N N . ALA A 1 228 ? 6.848 19.75 28.031 1 92.69 228 ALA A N 1
ATOM 1728 C CA . ALA A 1 228 ? 6.008 20.859 27.578 1 92.69 228 ALA A CA 1
ATOM 1729 C C . ALA A 1 228 ? 5.09 20.422 26.438 1 92.69 228 ALA A C 1
ATOM 1731 O O . ALA A 1 228 ? 4.055 21.047 26.188 1 92.69 228 ALA A O 1
ATOM 1732 N N . PHE A 1 229 ? 5.484 19.328 25.844 1 94.19 229 PHE A N 1
ATOM 1733 C CA . PHE A 1 229 ? 4.734 18.875 24.688 1 94.19 229 PHE A CA 1
ATOM 1734 C C . PHE A 1 229 ? 3.795 17.734 25.062 1 94.19 229 PHE A C 1
ATOM 1736 O O . PHE A 1 229 ? 4.086 16.953 25.969 1 94.19 229 PHE A O 1
ATOM 1743 N N . SER A 1 230 ? 2.662 17.672 24.328 1 88.62 230 SER A N 1
ATOM 1744 C CA . SER A 1 230 ? 1.723 16.562 24.547 1 88.62 230 SER A CA 1
ATOM 1745 C C . SER A 1 230 ? 2.346 15.227 24.188 1 88.62 230 SER A C 1
ATOM 1747 O O . SER A 1 230 ? 2.045 14.211 24.812 1 88.62 230 SER A O 1
ATOM 1749 N N . VAL A 1 231 ? 3.072 15.219 23.141 1 93.62 231 VAL A N 1
ATOM 1750 C CA . VAL A 1 231 ? 3.98 14.133 22.797 1 93.62 231 VAL A CA 1
ATOM 1751 C C . VAL A 1 231 ? 5.414 14.516 23.156 1 93.62 231 VAL A C 1
ATOM 1753 O O . VAL A 1 231 ? 6.059 15.273 22.438 1 93.62 231 VAL A O 1
ATOM 1756 N N . ILE A 1 232 ? 5.895 13.945 24.188 1 94.88 232 ILE A N 1
ATOM 1757 C CA . ILE A 1 232 ? 7.004 14.547 24.922 1 94.88 232 ILE A CA 1
ATOM 1758 C C . ILE A 1 232 ? 8.32 14.203 24.234 1 94.88 232 ILE A C 1
ATOM 1760 O O . ILE A 1 232 ? 9.383 14.695 24.625 1 94.88 232 ILE A O 1
ATOM 1764 N N . HIS A 1 233 ? 8.297 13.32 23.25 1 96.19 233 HIS A N 1
ATOM 1765 C CA . HIS A 1 233 ? 9.484 12.93 22.5 1 96.19 233 HIS A CA 1
ATOM 1766 C C . HIS A 1 233 ? 9.32 13.234 21.016 1 96.19 233 HIS A C 1
ATOM 1768 O O . HIS A 1 233 ? 8.195 13.43 20.547 1 96.19 233 HIS A O 1
ATOM 1774 N N . SER A 1 234 ? 10.438 13.312 20.266 1 97.12 234 SER A N 1
ATOM 1775 C CA . SER A 1 234 ? 10.328 13.305 18.812 1 97.12 234 SER A CA 1
ATOM 1776 C C . SER A 1 234 ? 9.57 12.078 18.312 1 97.12 234 SER A C 1
ATOM 1778 O O . SER A 1 234 ? 9.633 11.016 18.922 1 97.12 234 SER A O 1
ATOM 1780 N N . SER A 1 235 ? 8.844 12.266 17.328 1 96.75 235 SER A N 1
ATOM 1781 C CA . SER A 1 235 ? 8.008 11.172 16.844 1 96.75 235 SER A CA 1
ATOM 1782 C C . SER A 1 235 ? 8.305 10.852 15.383 1 96.75 235 SER A C 1
ATOM 1784 O O . SER A 1 235 ? 8.664 11.734 14.602 1 96.75 235 SER A O 1
ATOM 1786 N N . LEU A 1 236 ? 8.289 9.672 15.078 1 97.5 236 LEU A N 1
ATOM 1787 C CA . LEU A 1 236 ? 8.391 9.133 13.727 1 97.5 236 LEU A CA 1
ATOM 1788 C C . LEU A 1 236 ? 7.148 8.328 13.367 1 97.5 236 LEU A C 1
ATOM 1790 O O . LEU A 1 236 ? 6.68 7.508 14.164 1 97.5 236 LEU A O 1
ATOM 1794 N N . HIS A 1 237 ? 6.629 8.617 12.18 1 96.94 237 HIS A N 1
ATOM 1795 C CA . HIS A 1 237 ? 5.359 7.988 11.836 1 96.94 237 HIS A CA 1
ATOM 1796 C C . HIS A 1 237 ? 5.277 7.695 10.344 1 96.94 237 HIS A C 1
ATOM 1798 O O . HIS A 1 237 ? 5.68 8.523 9.523 1 96.94 237 HIS A O 1
ATOM 1804 N N . VAL A 1 238 ? 4.797 6.477 10.008 1 98.31 238 VAL A N 1
ATOM 1805 C CA . VAL A 1 238 ? 4.547 6.102 8.625 1 98.31 238 VAL A CA 1
ATOM 1806 C C . VAL A 1 238 ? 3.07 6.312 8.289 1 98.31 238 VAL A C 1
ATOM 1808 O O . VAL A 1 238 ? 2.191 5.738 8.938 1 98.31 238 VAL A O 1
ATOM 1811 N N . GLY A 1 239 ? 2.812 7.102 7.238 1 97.88 239 GLY A N 1
ATOM 1812 C CA . GLY A 1 239 ? 1.438 7.461 6.938 1 97.88 239 GLY A CA 1
ATOM 1813 C C . GLY A 1 239 ? 0.883 6.738 5.727 1 97.88 239 GLY A C 1
ATOM 1814 O O . GLY A 1 239 ? -0.334 6.641 5.555 1 97.88 239 GLY A O 1
ATOM 1815 N N . ARG A 1 240 ? 1.751 6.234 4.871 1 98.19 240 ARG A N 1
ATOM 1816 C CA . ARG A 1 240 ? 1.346 5.504 3.674 1 98.19 240 ARG A CA 1
ATOM 1817 C C . ARG A 1 240 ? 2.33 4.383 3.355 1 98.19 240 ARG A C 1
ATOM 1819 O O . ARG A 1 240 ? 3.537 4.539 3.549 1 98.19 240 ARG A O 1
ATOM 1826 N N . ILE A 1 241 ? 1.816 3.27 2.83 1 98.81 241 ILE A N 1
ATOM 1827 C CA . ILE A 1 241 ? 2.662 2.17 2.383 1 98.81 241 ILE A CA 1
ATOM 1828 C C . ILE A 1 241 ? 1.999 1.454 1.207 1 98.81 241 ILE A C 1
ATOM 1830 O O . ILE A 1 241 ? 0.772 1.341 1.153 1 98.81 241 ILE A O 1
ATOM 1834 N N . GLU A 1 242 ? 2.732 1.063 0.249 1 98.56 242 GLU A N 1
ATOM 1835 C CA . GLU A 1 242 ? 2.25 0.298 -0.896 1 98.56 242 GLU A CA 1
ATOM 1836 C C . GLU A 1 242 ? 3.357 -0.573 -1.483 1 98.56 242 GLU A C 1
ATOM 1838 O O . GLU A 1 242 ? 4.488 -0.113 -1.663 1 98.56 242 GLU A O 1
ATOM 1843 N N . GLY A 1 243 ? 3.014 -1.816 -1.707 1 98.31 243 GLY A N 1
ATOM 1844 C CA . GLY A 1 243 ? 4.012 -2.689 -2.303 1 98.31 243 GLY A CA 1
ATOM 1845 C C . GLY A 1 243 ? 3.432 -3.98 -2.842 1 98.31 243 GLY A C 1
ATOM 1846 O O . GLY A 1 243 ? 2.445 -4.496 -2.311 1 98.31 243 GLY A O 1
ATOM 1847 N N . GLY A 1 244 ? 4.082 -4.484 -3.908 1 97.19 244 GLY A N 1
ATOM 1848 C CA . GLY A 1 244 ? 3.729 -5.777 -4.477 1 97.19 244 GLY A CA 1
ATOM 1849 C C . GLY A 1 244 ? 2.688 -5.68 -5.578 1 97.19 244 GLY A C 1
ATOM 1850 O O . GLY A 1 244 ? 1.984 -4.672 -5.688 1 97.19 244 GLY A O 1
ATOM 1851 N N . THR A 1 245 ? 2.605 -6.762 -6.402 1 95.12 245 THR A N 1
ATOM 1852 C CA . THR A 1 245 ? 1.702 -6.758 -7.547 1 95.12 245 THR A CA 1
ATOM 1853 C C . THR A 1 245 ? 0.717 -7.922 -7.461 1 95.12 245 THR A C 1
ATOM 1855 O O . THR A 1 245 ? -0.394 -7.84 -7.988 1 95.12 245 THR A O 1
ATOM 1858 N N . ALA A 1 246 ? 1.144 -9.023 -6.906 1 95.94 246 ALA A N 1
ATOM 1859 C CA . ALA A 1 246 ? 0.32 -10.219 -6.766 1 95.94 246 ALA A CA 1
ATOM 1860 C C . ALA A 1 246 ? 0.747 -11.039 -5.551 1 95.94 246 ALA A C 1
ATOM 1862 O O . ALA A 1 246 ? 1.896 -10.961 -5.113 1 95.94 246 ALA A O 1
ATOM 1863 N N . ILE A 1 247 ? -0.164 -11.82 -5.031 1 96.81 247 ILE A N 1
ATOM 1864 C CA . ILE A 1 247 ? 0.075 -12.625 -3.836 1 96.81 247 ILE A CA 1
ATOM 1865 C C . ILE A 1 247 ? 1.224 -13.594 -4.09 1 96.81 247 ILE A C 1
ATOM 1867 O O . ILE A 1 247 ? 2.049 -13.836 -3.207 1 96.81 247 ILE A O 1
ATOM 1871 N N . ASN A 1 248 ? 1.32 -14.086 -5.344 1 96.06 248 ASN A N 1
ATOM 1872 C CA . ASN A 1 248 ? 2.236 -15.188 -5.629 1 96.06 248 ASN A CA 1
ATOM 1873 C C . ASN A 1 248 ? 3.514 -14.688 -6.301 1 96.06 248 ASN A C 1
ATOM 1875 O O . ASN A 1 248 ? 4.242 -15.477 -6.914 1 96.06 248 ASN A O 1
ATOM 1879 N N . ILE A 1 249 ? 3.775 -13.469 -6.262 1 96.19 249 ILE A N 1
ATOM 1880 C CA . ILE A 1 249 ? 5.016 -12.867 -6.738 1 96.19 249 ILE A CA 1
ATOM 1881 C C . ILE A 1 249 ? 5.734 -12.18 -5.578 1 96.19 249 ILE A C 1
ATOM 1883 O O . ILE A 1 249 ? 5.137 -11.391 -4.852 1 96.19 249 ILE A O 1
ATOM 1887 N N . MET A 1 250 ? 6.984 -12.555 -5.367 1 96.19 250 MET A N 1
ATOM 1888 C CA . MET A 1 250 ? 7.773 -11.773 -4.418 1 96.19 250 MET A CA 1
ATOM 1889 C C . MET A 1 250 ? 7.879 -10.32 -4.863 1 96.19 250 MET A C 1
ATOM 1891 O O . MET A 1 250 ? 8.258 -10.039 -6.004 1 96.19 250 MET A O 1
ATOM 1895 N N . ALA A 1 251 ? 7.582 -9.438 -3.957 1 96.88 251 ALA A N 1
ATOM 1896 C CA . ALA A 1 251 ? 7.457 -8.031 -4.316 1 96.88 251 ALA A CA 1
ATOM 1897 C C . ALA A 1 251 ? 8.812 -7.441 -4.695 1 96.88 251 ALA A C 1
ATOM 1899 O O . ALA A 1 251 ? 9.75 -7.461 -3.896 1 96.88 251 ALA A O 1
ATOM 1900 N N . ARG A 1 252 ? 8.906 -6.906 -5.879 1 96.88 252 ARG A N 1
ATOM 1901 C CA . ARG A 1 252 ? 10.117 -6.223 -6.309 1 96.88 252 ARG A CA 1
ATOM 1902 C C . ARG A 1 252 ? 10.242 -4.855 -5.648 1 96.88 252 ARG A C 1
ATOM 1904 O O . ARG A 1 252 ? 11.352 -4.41 -5.332 1 96.88 252 ARG A O 1
ATOM 1911 N N . ARG A 1 253 ? 9.125 -4.258 -5.465 1 98 253 ARG A N 1
ATOM 1912 C CA . ARG A 1 253 ? 9.133 -2.877 -5 1 98 253 ARG A CA 1
ATOM 1913 C C . ARG A 1 253 ? 8.133 -2.678 -3.867 1 98 253 ARG A C 1
ATOM 1915 O O . ARG A 1 253 ? 7.016 -3.207 -3.916 1 98 253 ARG A O 1
ATOM 1922 N N . CYS A 1 254 ? 8.5 -1.98 -2.854 1 98.69 254 CYS A N 1
ATOM 1923 C CA . CYS A 1 254 ? 7.645 -1.479 -1.78 1 98.69 254 CYS A CA 1
ATOM 1924 C C . CYS A 1 254 ? 8.062 -0.07 -1.37 1 98.69 254 CYS A C 1
ATOM 1926 O O . CYS A 1 254 ? 9.242 0.205 -1.186 1 98.69 254 CYS A O 1
ATOM 1928 N N . THR A 1 255 ? 7.102 0.817 -1.308 1 98.81 255 THR A N 1
ATOM 1929 C CA . THR A 1 255 ? 7.355 2.201 -0.922 1 98.81 255 THR A CA 1
ATOM 1930 C C . THR A 1 255 ? 6.52 2.582 0.297 1 98.81 255 THR A C 1
ATOM 1932 O O . THR A 1 255 ? 5.371 2.154 0.429 1 98.81 255 THR A O 1
ATOM 1935 N N . PHE A 1 256 ? 7.117 3.35 1.17 1 98.81 256 PHE A N 1
ATOM 1936 C CA . PHE A 1 256 ? 6.344 3.938 2.256 1 98.81 256 PHE A CA 1
ATOM 1937 C C . PHE A 1 256 ? 6.766 5.383 2.504 1 98.81 256 PHE A C 1
ATOM 1939 O O . PHE A 1 256 ? 7.902 5.762 2.203 1 98.81 256 PHE A O 1
ATOM 1946 N N . GLU A 1 257 ? 5.832 6.156 2.926 1 98.75 257 GLU A N 1
ATOM 1947 C CA . GLU A 1 257 ? 6.027 7.566 3.248 1 98.75 257 GLU A CA 1
ATOM 1948 C C . GLU A 1 257 ? 5.859 7.82 4.742 1 98.75 257 GLU A C 1
ATOM 1950 O O . GLU A 1 257 ? 4.938 7.293 5.367 1 98.75 257 GLU A O 1
ATOM 1955 N N . TRP A 1 258 ? 6.828 8.586 5.242 1 98.38 258 TRP A N 1
ATOM 1956 C CA . TRP A 1 258 ? 6.871 8.75 6.691 1 98.38 258 TRP A CA 1
ATOM 1957 C C . TRP A 1 258 ? 7.441 10.109 7.07 1 98.38 258 TRP A C 1
ATOM 1959 O O . TRP A 1 258 ? 7.859 10.883 6.203 1 98.38 258 TRP A O 1
ATOM 1969 N N . GLU A 1 259 ? 7.297 10.461 8.352 1 98 259 GLU A N 1
ATOM 1970 C CA . GLU A 1 259 ? 7.734 11.781 8.789 1 98 259 GLU A CA 1
ATOM 1971 C C . GLU A 1 259 ? 8.438 11.703 10.148 1 98 259 GLU A C 1
ATOM 1973 O O . GLU A 1 259 ? 8.25 10.742 10.898 1 98 259 GLU A O 1
ATOM 1978 N N . ILE A 1 260 ? 9.312 12.602 10.344 1 97.88 260 ILE A N 1
ATOM 1979 C CA . ILE A 1 260 ? 9.914 12.891 11.641 1 97.88 260 ILE A CA 1
ATOM 1980 C C . ILE A 1 260 ? 9.43 14.25 12.148 1 97.88 260 ILE A C 1
ATOM 1982 O O . ILE A 1 260 ? 9.539 15.258 11.445 1 97.88 260 ILE A O 1
ATOM 1986 N N . ARG A 1 261 ? 8.82 14.25 13.227 1 97.69 261 ARG A N 1
ATOM 1987 C CA . ARG A 1 261 ? 8.562 15.469 13.984 1 97.69 261 ARG A CA 1
ATOM 1988 C C . ARG A 1 261 ? 9.516 15.594 15.172 1 97.69 261 ARG A C 1
ATOM 1990 O O . ARG A 1 261 ? 9.359 14.898 16.172 1 97.69 261 ARG A O 1
ATOM 1997 N N . HIS A 1 262 ? 10.422 16.484 15.062 1 96.94 262 HIS A N 1
ATOM 1998 C CA . HIS A 1 262 ? 11.508 16.531 16.031 1 96.94 262 HIS A CA 1
ATOM 1999 C C . HIS A 1 262 ? 11.312 17.672 17.031 1 96.94 262 HIS A C 1
ATOM 2001 O O . HIS A 1 262 ? 10.812 18.734 16.672 1 96.94 262 HIS A O 1
ATOM 2007 N N . LEU A 1 263 ? 11.648 17.438 18.234 1 95.19 263 LEU A N 1
ATOM 2008 C CA . LEU A 1 263 ? 11.719 18.484 19.266 1 95.19 263 LEU A CA 1
ATOM 2009 C C . LEU A 1 263 ? 12.727 19.547 18.875 1 95.19 263 LEU A C 1
ATOM 2011 O O . LEU A 1 263 ? 13.664 19.281 18.125 1 95.19 263 LEU A O 1
ATOM 2015 N N . PRO A 1 264 ? 12.438 20.781 19.391 1 89.75 264 PRO A N 1
ATOM 2016 C CA . PRO A 1 264 ? 13.406 21.844 19.109 1 89.75 264 PRO A CA 1
ATOM 2017 C C . PRO A 1 264 ? 14.828 21.469 19.516 1 89.75 264 PRO A C 1
ATOM 2019 O O . PRO A 1 264 ? 15.797 21.953 18.922 1 89.75 264 PRO A O 1
ATOM 2022 N N . THR A 1 265 ? 14.977 20.531 20.406 1 90.06 265 THR A N 1
ATOM 2023 C CA . THR A 1 265 ? 16.281 20.156 20.938 1 90.06 265 THR A CA 1
ATOM 2024 C C . THR A 1 265 ? 16.906 19.047 20.109 1 90.06 265 THR A C 1
ATOM 2026 O O . THR A 1 265 ? 18.094 18.75 20.25 1 90.06 265 THR A O 1
ATOM 2029 N N . ASP A 1 266 ? 16.109 18.375 19.297 1 93 266 ASP A N 1
ATOM 2030 C CA . ASP A 1 266 ? 16.609 17.266 18.5 1 93 266 ASP A CA 1
ATOM 2031 C C . ASP A 1 266 ? 17.016 17.734 17.094 1 93 266 ASP A C 1
ATOM 2033 O O . ASP A 1 266 ? 16.641 18.828 16.672 1 93 266 ASP A O 1
ATOM 2037 N N . ASP A 1 267 ? 17.812 16.891 16.5 1 92.25 267 ASP A N 1
ATOM 2038 C CA . ASP A 1 267 ? 18.188 17.062 15.102 1 92.25 267 ASP A CA 1
ATOM 2039 C C . ASP A 1 267 ? 17.531 15.992 14.219 1 92.25 267 ASP A C 1
ATOM 2041 O O . ASP A 1 267 ? 17.797 14.805 14.383 1 92.25 267 ASP A O 1
ATOM 2045 N N . ALA A 1 268 ? 16.75 16.469 13.289 1 94.12 268 ALA A N 1
ATOM 2046 C CA . ALA A 1 268 ? 16.047 15.547 12.391 1 94.12 268 ALA A CA 1
ATOM 2047 C C . ALA A 1 268 ? 17.031 14.641 11.664 1 94.12 268 ALA A C 1
ATOM 2049 O O . ALA A 1 268 ? 16.734 13.469 11.406 1 94.12 268 ALA A O 1
ATOM 2050 N N . LYS A 1 269 ? 18.203 15.109 11.336 1 96.06 269 LYS A N 1
ATOM 2051 C CA . LYS A 1 269 ? 19.203 14.336 10.609 1 96.06 269 LYS A CA 1
ATOM 2052 C C . LYS A 1 269 ? 19.75 13.188 11.469 1 96.06 269 LYS A C 1
ATOM 2054 O O . LYS A 1 269 ? 20.031 12.109 10.953 1 96.06 269 LYS A O 1
ATOM 2059 N N . GLU A 1 270 ? 19.875 13.5 12.688 1 96.19 270 GLU A N 1
ATOM 2060 C CA . GLU A 1 270 ? 20.344 12.461 13.602 1 96.19 270 GLU A CA 1
ATOM 2061 C C . GLU A 1 270 ? 19.312 11.344 13.734 1 96.19 270 GLU A C 1
ATOM 2063 O O . GLU A 1 270 ? 19.656 10.164 13.766 1 96.19 270 GLU A O 1
ATOM 2068 N N . LEU A 1 271 ? 18.109 11.703 13.867 1 97.19 271 LEU A N 1
ATOM 2069 C CA . LEU A 1 271 ? 17.031 10.719 13.977 1 97.19 271 LEU A CA 1
ATOM 2070 C C . LEU A 1 271 ? 16.922 9.891 12.703 1 97.19 271 LEU A C 1
ATOM 2072 O O . LEU A 1 271 ? 16.766 8.664 12.766 1 97.19 271 LEU A O 1
ATOM 2076 N N . LEU A 1 272 ? 17.031 10.602 11.562 1 98.06 272 LEU A N 1
ATOM 2077 C CA . LEU A 1 272 ? 17.047 9.914 10.273 1 98.06 272 LEU A CA 1
ATOM 2078 C C . LEU A 1 272 ? 18.203 8.914 10.203 1 98.06 272 LEU A C 1
ATOM 2080 O O . LEU A 1 272 ? 18.031 7.809 9.68 1 98.06 272 LEU A O 1
ATOM 2084 N N . ALA A 1 273 ? 19.328 9.242 10.719 1 98 273 ALA A N 1
ATOM 2085 C CA . ALA A 1 273 ? 20.516 8.398 10.672 1 98 273 ALA A CA 1
ATOM 2086 C C . ALA A 1 273 ? 20.297 7.082 11.406 1 98 273 ALA A C 1
ATOM 2088 O O . ALA A 1 273 ? 20.828 6.043 11.008 1 98 273 ALA A O 1
ATOM 2089 N N . ARG A 1 274 ? 19.484 7.098 12.445 1 97.56 274 ARG A N 1
ATOM 2090 C CA . ARG A 1 274 ? 19.172 5.871 13.164 1 97.56 274 ARG A CA 1
ATOM 2091 C C . ARG A 1 274 ? 18.438 4.879 12.266 1 97.56 274 ARG A C 1
ATOM 2093 O O . ARG A 1 274 ? 18.719 3.682 12.289 1 97.56 274 ARG A O 1
ATOM 2100 N N . VAL A 1 275 ? 17.5 5.379 11.508 1 98.25 275 VAL A N 1
ATOM 2101 C CA . VAL A 1 275 ? 16.734 4.539 10.594 1 98.25 275 VAL A CA 1
ATOM 2102 C C . VAL A 1 275 ? 17.625 4.102 9.43 1 98.25 275 VAL A C 1
ATOM 2104 O O . VAL A 1 275 ? 17.578 2.945 9.008 1 98.25 275 VAL A O 1
ATOM 2107 N N . GLU A 1 276 ? 18.438 5.016 8.922 1 98.25 276 GLU A N 1
ATOM 2108 C CA . GLU A 1 276 ? 19.328 4.746 7.789 1 98.25 276 GLU A CA 1
ATOM 2109 C C . GLU A 1 276 ? 20.344 3.66 8.125 1 98.25 276 GLU A C 1
ATOM 2111 O O . GLU A 1 276 ? 20.703 2.857 7.266 1 98.25 276 GLU A O 1
ATOM 2116 N N . SER A 1 277 ? 20.797 3.676 9.328 1 98.25 277 SER A N 1
ATOM 2117 C CA . SER A 1 277 ? 21.734 2.635 9.75 1 98.25 277 SER A CA 1
ATOM 2118 C C . SER A 1 277 ? 21.109 1.25 9.633 1 98.25 277 SER A C 1
ATOM 2120 O O . SER A 1 277 ? 21.75 0.309 9.172 1 98.25 277 SER A O 1
ATOM 2122 N N . SER A 1 278 ? 19.906 1.139 10.07 1 98.19 278 SER A N 1
ATOM 2123 C CA . SER A 1 278 ? 19.188 -0.123 9.93 1 98.19 278 SER A CA 1
ATOM 2124 C C . SER A 1 278 ? 18.953 -0.466 8.461 1 98.19 278 SER A C 1
ATOM 2126 O O . SER A 1 278 ? 19.062 -1.628 8.062 1 98.19 278 SER A O 1
ATOM 2128 N N . ALA A 1 279 ? 18.625 0.542 7.676 1 98.62 279 ALA A N 1
ATOM 2129 C CA . ALA A 1 279 ? 18.406 0.342 6.246 1 98.62 279 ALA A CA 1
ATOM 2130 C C . ALA A 1 279 ? 19.672 -0.179 5.57 1 98.62 279 ALA A C 1
ATOM 2132 O O . ALA A 1 279 ? 19.609 -1.042 4.691 1 98.62 279 ALA A O 1
ATOM 2133 N N . GLU A 1 280 ? 20.781 0.328 5.977 1 98.5 280 GLU A N 1
ATOM 2134 C CA . GLU A 1 280 ? 22.062 -0.093 5.414 1 98.5 280 GLU A CA 1
ATOM 2135 C C . GLU A 1 280 ? 22.344 -1.562 5.715 1 98.5 280 GLU A C 1
ATOM 2137 O O . GLU A 1 280 ? 22.812 -2.299 4.852 1 98.5 280 GLU A O 1
ATOM 2142 N N . ARG A 1 281 ? 22.078 -1.957 6.922 1 98.38 281 ARG A N 1
ATOM 2143 C CA . ARG A 1 281 ? 22.281 -3.352 7.305 1 98.38 281 ARG A CA 1
ATOM 2144 C C . ARG A 1 281 ? 21.359 -4.273 6.512 1 98.38 281 ARG A C 1
ATOM 2146 O O . ARG A 1 281 ? 21.781 -5.316 6.023 1 98.38 281 ARG A O 1
ATOM 2153 N N . LEU A 1 282 ? 20.125 -3.854 6.391 1 98.25 282 LEU A N 1
ATOM 2154 C CA . LEU A 1 282 ? 19.156 -4.641 5.637 1 98.25 282 LEU A CA 1
ATOM 2155 C C . LEU A 1 282 ? 19.562 -4.723 4.164 1 98.25 282 LEU A C 1
ATOM 2157 O O . LEU A 1 282 ? 19.453 -5.785 3.545 1 98.25 282 LEU A O 1
ATOM 2161 N N . GLN A 1 283 ? 19.984 -3.578 3.633 1 98.56 283 GLN A N 1
ATOM 2162 C CA . GLN A 1 283 ? 20.391 -3.543 2.236 1 98.56 283 GLN A CA 1
ATOM 2163 C C . GLN A 1 283 ? 21.562 -4.488 1.986 1 98.56 283 GLN A C 1
ATOM 2165 O O . GLN A 1 283 ? 21.609 -5.18 0.968 1 98.56 283 GLN A O 1
ATOM 2170 N N . ALA A 1 284 ? 22.531 -4.48 2.873 1 98.5 284 ALA A N 1
ATOM 2171 C CA . ALA A 1 284 ? 23.672 -5.387 2.752 1 98.5 284 ALA A CA 1
ATOM 2172 C C . ALA A 1 284 ? 23.219 -6.844 2.723 1 98.5 284 ALA A C 1
ATOM 2174 O O . ALA A 1 284 ? 23.719 -7.641 1.932 1 98.5 284 ALA A O 1
ATOM 2175 N N . ASP A 1 285 ? 22.297 -7.168 3.561 1 97.5 285 ASP A N 1
ATOM 2176 C CA . ASP A 1 285 ? 21.734 -8.516 3.594 1 97.5 285 ASP A CA 1
ATOM 2177 C C . ASP A 1 285 ? 21.016 -8.852 2.287 1 97.5 285 ASP A C 1
ATOM 2179 O O . ASP A 1 285 ? 21.172 -9.945 1.748 1 97.5 285 ASP A O 1
ATOM 2183 N N . MET A 1 286 ? 20.188 -7.914 1.778 1 97.5 286 MET A N 1
ATOM 2184 C CA . MET A 1 286 ? 19.484 -8.094 0.518 1 97.5 286 MET A CA 1
ATOM 2185 C C . MET A 1 286 ? 20.453 -8.383 -0.621 1 97.5 286 MET A C 1
ATOM 2187 O O . MET A 1 286 ? 20.203 -9.266 -1.448 1 97.5 286 MET A O 1
ATOM 2191 N N . ARG A 1 287 ? 21.547 -7.68 -0.627 1 97.75 287 ARG A N 1
ATOM 2192 C CA . ARG A 1 287 ? 22.469 -7.703 -1.757 1 97.75 287 ARG A CA 1
ATOM 2193 C C . ARG A 1 287 ? 23.266 -9 -1.78 1 97.75 287 ARG A C 1
ATOM 2195 O O . ARG A 1 287 ? 23.906 -9.32 -2.787 1 97.75 287 ARG A O 1
ATOM 2202 N N . THR A 1 288 ? 23.281 -9.797 -0.679 1 97.06 288 THR A N 1
ATOM 2203 C CA . THR A 1 288 ? 23.875 -11.125 -0.698 1 97.06 288 THR A CA 1
ATOM 2204 C C . THR A 1 288 ? 23.141 -12.047 -1.667 1 97.06 288 THR A C 1
ATOM 2206 O O . THR A 1 288 ? 23.75 -12.938 -2.266 1 97.06 288 THR A O 1
ATOM 2209 N N . ARG A 1 289 ? 21.875 -11.828 -1.909 1 94.25 289 ARG A N 1
ATOM 2210 C CA . ARG A 1 289 ? 21.047 -12.641 -2.797 1 94.25 289 ARG A CA 1
ATOM 2211 C C . ARG A 1 289 ? 20.734 -11.898 -4.086 1 94.25 289 ARG A C 1
ATOM 2213 O O . ARG A 1 289 ? 20.562 -12.508 -5.145 1 94.25 289 ARG A O 1
ATOM 2220 N N . ALA A 1 290 ? 20.594 -10.633 -3.971 1 96.31 290 ALA A N 1
ATOM 2221 C CA . ALA A 1 290 ? 20.25 -9.781 -5.098 1 96.31 290 ALA A CA 1
ATOM 2222 C C . ALA A 1 290 ? 21.125 -8.539 -5.141 1 96.31 290 ALA A C 1
ATOM 2224 O O . ALA A 1 290 ? 20.781 -7.496 -4.574 1 96.31 290 ALA A O 1
ATOM 2225 N N . PRO A 1 291 ? 22.203 -8.57 -5.848 1 97.38 291 PRO A N 1
ATOM 2226 C CA . PRO A 1 291 ? 23.156 -7.465 -5.863 1 97.38 291 PRO A CA 1
ATOM 2227 C C . PRO A 1 291 ? 22.516 -6.141 -6.289 1 97.38 291 PRO A C 1
ATOM 2229 O O . PRO A 1 291 ? 23 -5.07 -5.91 1 97.38 291 PRO A O 1
ATOM 2232 N N . GLU A 1 292 ? 21.406 -6.266 -7.059 1 96.19 292 GLU A N 1
ATOM 2233 C CA . GLU A 1 292 ? 20.75 -5.074 -7.59 1 96.19 292 GLU A CA 1
ATOM 2234 C C . GLU A 1 292 ? 19.812 -4.453 -6.562 1 96.19 292 GLU A C 1
ATOM 2236 O O . GLU A 1 292 ? 19.312 -3.348 -6.762 1 96.19 292 GLU A O 1
ATOM 2241 N N . ALA A 1 293 ? 19.531 -5.105 -5.473 1 97.88 293 ALA A N 1
ATOM 2242 C CA . ALA A 1 293 ? 18.578 -4.629 -4.469 1 97.88 293 ALA A CA 1
ATOM 2243 C C . ALA A 1 293 ? 19.031 -3.312 -3.855 1 97.88 293 ALA A C 1
ATOM 2245 O O . ALA A 1 293 ? 20.234 -3.047 -3.77 1 97.88 293 ALA A O 1
ATOM 2246 N N . SER A 1 294 ? 18.094 -2.484 -3.434 1 98.69 294 SER A N 1
ATOM 2247 C CA . SER A 1 294 ? 18.453 -1.186 -2.875 1 98.69 294 SER A CA 1
ATOM 2248 C C . SER A 1 294 ? 17.359 -0.659 -1.952 1 98.69 294 SER A C 1
ATOM 2250 O O . SER A 1 294 ? 16.188 -1.052 -2.072 1 98.69 294 SER A O 1
ATOM 2252 N N . ILE A 1 295 ? 17.734 0.107 -1.012 1 98.81 295 ILE A N 1
ATOM 2253 C CA . ILE A 1 295 ? 16.875 0.927 -0.165 1 98.81 295 ILE A CA 1
ATOM 2254 C C . ILE A 1 295 ? 17.281 2.395 -0.291 1 98.81 295 ILE A C 1
ATOM 2256 O O . ILE A 1 295 ? 18.422 2.758 -0.013 1 98.81 295 ILE A O 1
ATOM 2260 N N . THR A 1 296 ? 16.359 3.213 -0.745 1 98.75 296 THR A N 1
ATOM 2261 C CA . THR A 1 296 ? 16.625 4.637 -0.901 1 98.75 296 THR A CA 1
ATOM 2262 C C . THR A 1 296 ? 15.594 5.465 -0.14 1 98.75 296 THR A C 1
ATOM 2264 O O . THR A 1 296 ? 14.398 5.164 -0.175 1 98.75 296 THR A O 1
ATOM 2267 N N . THR A 1 297 ? 16.062 6.445 0.582 1 98.56 297 THR A N 1
ATOM 2268 C CA . THR A 1 297 ? 15.203 7.395 1.286 1 98.56 297 THR A CA 1
ATOM 2269 C C . THR A 1 297 ? 15.438 8.812 0.774 1 98.56 297 THR A C 1
ATOM 2271 O O . THR A 1 297 ? 16.578 9.266 0.683 1 98.56 297 THR A O 1
ATOM 2274 N N . GLU A 1 298 ? 14.367 9.461 0.408 1 98.19 298 GLU A N 1
ATOM 2275 C CA . GLU A 1 298 ? 14.461 10.844 -0.06 1 98.19 298 GLU A CA 1
ATOM 2276 C C . GLU A 1 298 ? 13.555 11.766 0.756 1 98.19 298 GLU A C 1
ATOM 2278 O O . GLU A 1 298 ? 12.453 11.375 1.143 1 98.19 298 GLU A O 1
ATOM 2283 N N . ALA A 1 299 ? 14.031 12.969 1.054 1 97.31 299 ALA A N 1
ATOM 2284 C CA . ALA A 1 299 ? 13.195 13.984 1.686 1 97.31 299 ALA A CA 1
ATOM 2285 C C . ALA A 1 299 ? 12.18 14.555 0.694 1 97.31 299 ALA A C 1
ATOM 2287 O O . ALA A 1 299 ? 12.516 14.797 -0.468 1 97.31 299 ALA A O 1
ATOM 2288 N N . LEU A 1 300 ? 10.953 14.719 1.113 1 96.5 300 LEU A N 1
ATOM 2289 C CA . LEU A 1 300 ? 9.891 15.195 0.235 1 96.5 300 LEU A CA 1
ATOM 2290 C C . LEU A 1 300 ? 9.664 16.688 0.418 1 96.5 300 LEU A C 1
ATOM 2292 O O . LEU A 1 300 ? 8.977 17.328 -0.383 1 96.5 300 LEU A O 1
ATOM 2296 N N . ASN A 1 301 ? 10.164 17.281 1.483 1 94.75 301 ASN A N 1
ATOM 2297 C CA . ASN A 1 301 ? 10.102 18.719 1.76 1 94.75 301 ASN A CA 1
ATOM 2298 C C . ASN A 1 301 ? 11.375 19.219 2.438 1 94.75 301 ASN A C 1
ATOM 2300 O O . ASN A 1 301 ? 12.188 18.422 2.896 1 94.75 301 ASN A O 1
ATOM 2304 N N . THR A 1 302 ? 11.516 20.578 2.359 1 94 302 THR A N 1
ATOM 2305 C CA . THR A 1 302 ? 12.484 21.188 3.268 1 94 302 THR A CA 1
ATOM 2306 C C . THR A 1 302 ? 11.977 21.141 4.707 1 94 302 THR A C 1
ATOM 2308 O O . THR A 1 302 ? 10.797 21.391 4.965 1 94 302 THR A O 1
ATOM 2311 N N . THR A 1 303 ? 12.891 20.828 5.559 1 95.88 303 THR A N 1
ATOM 2312 C CA . THR A 1 303 ? 12.516 20.734 6.965 1 95.88 303 THR A CA 1
ATOM 2313 C C . THR A 1 303 ? 11.789 22 7.426 1 95.88 303 THR A C 1
ATOM 2315 O O . THR A 1 303 ? 12.305 23.109 7.262 1 95.88 303 THR A O 1
ATOM 2318 N N . VAL A 1 304 ? 10.586 21.797 7.926 1 96.75 304 VAL A N 1
ATOM 2319 C CA . VAL A 1 304 ? 9.898 22.891 8.617 1 96.75 304 VAL A CA 1
ATOM 2320 C C . VAL A 1 304 ? 10.578 23.156 9.953 1 96.75 304 VAL A C 1
ATOM 2322 O O . VAL A 1 304 ? 10.68 22.266 10.797 1 96.75 304 VAL A O 1
ATOM 2325 N N . PRO A 1 305 ? 11.047 24.344 10.094 1 95.75 305 PRO A N 1
ATOM 2326 C CA . PRO A 1 305 ? 11.727 24.625 11.367 1 95.75 305 PRO A CA 1
ATOM 2327 C C . PRO A 1 305 ? 10.781 24.578 12.562 1 95.75 305 PRO A C 1
ATOM 2329 O O . PRO A 1 305 ? 9.617 24.984 12.453 1 95.75 305 PRO A O 1
ATOM 2332 N N . ALA A 1 306 ? 11.32 24.125 13.695 1 95.44 306 ALA A N 1
ATOM 2333 C CA . ALA A 1 306 ? 10.57 24.219 14.945 1 95.44 306 ALA A CA 1
ATOM 2334 C C . ALA A 1 306 ? 10.328 25.672 15.328 1 95.44 306 ALA A C 1
ATOM 2336 O O . ALA A 1 306 ? 11.023 26.578 14.852 1 95.44 306 ALA A O 1
ATOM 2337 N N . LEU A 1 307 ? 9.266 25.875 16.016 1 95.75 307 LEU A N 1
ATOM 2338 C CA . LEU A 1 307 ? 9.039 27.141 16.719 1 95.75 307 LEU A CA 1
ATOM 2339 C C . LEU A 1 307 ? 9.57 27.078 18.141 1 95.75 307 LEU A C 1
ATOM 2341 O O . LEU A 1 307 ? 9.234 26.156 18.891 1 95.75 307 LEU A O 1
ATOM 2345 N N . ALA A 1 308 ? 10.422 27.984 18.453 1 93.25 308 ALA A N 1
ATOM 2346 C CA . ALA A 1 308 ? 10.961 28.062 19.797 1 93.25 308 ALA A CA 1
ATOM 2347 C C . ALA A 1 308 ? 10.422 29.297 20.531 1 93.25 308 ALA A C 1
ATOM 2349 O O . ALA A 1 308 ? 10.055 30.281 19.906 1 93.25 308 ALA A O 1
ATOM 2350 N N . ASP A 1 309 ? 10.352 29.078 21.797 1 93.25 309 ASP A N 1
ATOM 2351 C CA . ASP A 1 309 ? 9.93 30.203 22.609 1 93.25 309 ASP A CA 1
ATOM 2352 C C . ASP A 1 309 ? 11.039 31.25 22.734 1 93.25 309 ASP A C 1
ATOM 2354 O O . ASP A 1 309 ? 11.656 31.391 23.797 1 93.25 309 ASP A O 1
ATOM 2358 N N . ARG A 1 310 ? 11.234 31.922 21.641 1 91.5 310 ARG A N 1
ATOM 2359 C CA . ARG A 1 310 ? 12.242 32.969 21.562 1 91.5 310 ARG A CA 1
ATOM 2360 C C . ARG A 1 310 ? 11.789 34.094 20.641 1 91.5 310 ARG A C 1
ATOM 2362 O O . ARG A 1 310 ? 11.023 33.875 19.703 1 91.5 310 ARG A O 1
ATOM 2369 N N . ASP A 1 311 ? 12.203 35.344 20.984 1 91.12 311 ASP A N 1
ATOM 2370 C CA . ASP A 1 311 ? 12.008 36.531 20.156 1 91.12 311 ASP A CA 1
ATOM 2371 C C . ASP A 1 311 ? 10.539 36.719 19.797 1 91.12 311 ASP A C 1
ATOM 2373 O O . ASP A 1 311 ? 10.211 37.062 18.656 1 91.12 311 ASP A O 1
ATOM 2377 N N . ASN A 1 312 ? 9.625 36.312 20.688 1 94.06 312 ASN A N 1
ATOM 2378 C CA . ASN A 1 312 ? 8.203 36.375 20.391 1 94.06 312 ASN A CA 1
ATOM 2379 C C . ASN A 1 312 ? 7.449 37.25 21.375 1 94.06 312 ASN A C 1
ATOM 2381 O O . ASN A 1 312 ? 6.219 37.219 21.438 1 94.06 312 ASN A O 1
ATOM 2385 N N . ARG A 1 313 ? 8.102 38 22.172 1 93.38 313 ARG A N 1
ATOM 2386 C CA . ARG A 1 313 ? 7.5 38.781 23.266 1 93.38 313 ARG A CA 1
ATOM 2387 C C . ARG A 1 313 ? 6.383 39.656 22.75 1 93.38 313 ARG A C 1
ATOM 2389 O O . ARG A 1 313 ? 5.289 39.688 23.328 1 93.38 313 ARG A O 1
ATOM 2396 N N . ASP A 1 314 ? 6.664 40.375 21.672 1 93.94 314 ASP A N 1
ATOM 2397 C CA . ASP A 1 314 ? 5.688 41.312 21.125 1 93.94 314 ASP A CA 1
ATOM 2398 C C . ASP A 1 314 ? 4.422 40.562 20.672 1 93.94 314 ASP A C 1
ATOM 2400 O O . ASP A 1 314 ? 3.309 41.031 20.938 1 93.94 314 ASP A O 1
ATOM 2404 N N . ALA A 1 315 ? 4.617 39.5 20.047 1 97 315 ALA A N 1
ATOM 2405 C CA . ALA A 1 315 ? 3.482 38.719 19.562 1 97 315 ALA A CA 1
ATOM 2406 C C . ALA A 1 315 ? 2.691 38.125 20.719 1 97 315 ALA A C 1
ATOM 2408 O O . ALA A 1 315 ? 1.458 38.125 20.703 1 97 315 ALA A O 1
ATOM 2409 N N . LEU A 1 316 ? 3.402 37.625 21.719 1 97.31 316 LEU A N 1
ATOM 2410 C CA . LEU A 1 316 ? 2.752 37 22.859 1 97.31 316 LEU A CA 1
ATOM 2411 C C . LEU A 1 316 ? 1.985 38.031 23.688 1 97.31 316 LEU A C 1
ATOM 2413 O O . LEU A 1 316 ? 0.857 37.781 24.109 1 97.31 316 LEU A O 1
ATOM 2417 N N . GLU A 1 317 ? 2.574 39.156 23.906 1 95.88 317 GLU A N 1
ATOM 2418 C CA . GLU A 1 317 ? 1.908 40.219 24.641 1 95.88 317 GLU A CA 1
ATOM 2419 C C . GLU A 1 317 ? 0.659 40.719 23.891 1 95.88 317 GLU A C 1
ATOM 2421 O O . GLU A 1 317 ? -0.375 40.969 24.516 1 95.88 317 GLU A O 1
ATOM 2426 N N . LEU A 1 318 ? 0.812 40.844 22.625 1 95.81 318 LEU A N 1
ATOM 2427 C CA . LEU A 1 318 ? -0.346 41.219 21.812 1 95.81 318 LEU A CA 1
ATOM 2428 C C . LEU A 1 318 ? -1.457 40.188 21.969 1 95.81 318 LEU A C 1
ATOM 2430 O O . LEU A 1 318 ? -2.615 40.531 22.188 1 95.81 318 LEU A O 1
ATOM 2434 N N . CYS A 1 319 ? -1.092 38.938 21.859 1 96.94 319 CYS A N 1
ATOM 2435 C CA . CYS A 1 319 ? -2.068 37.844 21.953 1 96.94 319 CYS A CA 1
ATOM 2436 C C . CYS A 1 319 ? -2.779 37.875 23.297 1 96.94 319 CYS A C 1
ATOM 2438 O O . CYS A 1 319 ? -4.004 37.75 23.359 1 96.94 319 CYS A O 1
ATOM 2440 N N . HIS A 1 320 ? -2.047 38.094 24.328 1 96.88 320 HIS A N 1
ATOM 2441 C CA . HIS A 1 320 ? -2.621 38.188 25.672 1 96.88 320 HIS A CA 1
ATOM 2442 C C . HIS A 1 320 ? -3.598 39.344 25.766 1 96.88 320 HIS A C 1
ATOM 2444 O O . HIS A 1 320 ? -4.68 39.188 26.344 1 96.88 320 HIS A O 1
ATOM 2450 N N . ALA A 1 321 ? -3.193 40.406 25.25 1 96.12 321 ALA A N 1
ATOM 2451 C CA . ALA A 1 321 ? -4.047 41.562 25.297 1 96.12 321 ALA A CA 1
ATOM 2452 C C . ALA A 1 321 ? -5.363 41.344 24.562 1 96.12 321 ALA A C 1
ATOM 2454 O O . ALA A 1 321 ? -6.426 41.75 25.031 1 96.12 321 ALA A O 1
ATOM 2455 N N . LEU A 1 322 ? -5.25 40.719 23.453 1 97.06 322 LEU A N 1
ATOM 2456 C CA . LEU A 1 322 ? -6.426 40.469 22.625 1 97.06 322 LEU A CA 1
ATOM 2457 C C . LEU A 1 322 ? -7.348 39.438 23.266 1 97.06 322 LEU A C 1
ATOM 2459 O O . LEU A 1 322 ? -8.57 39.5 23.094 1 97.06 322 LEU A O 1
ATOM 2463 N N . LEU A 1 323 ? -6.734 38.5 24 1 96.75 323 LEU A N 1
ATOM 2464 C CA . LEU A 1 323 ? -7.496 37.438 24.641 1 96.75 323 LEU A CA 1
ATOM 2465 C C . LEU A 1 323 ? -8.078 37.938 25.969 1 96.75 323 LEU A C 1
ATOM 2467 O O . LEU A 1 323 ? -9.039 37.344 26.469 1 96.75 323 LEU A O 1
ATOM 2471 N N . GLY A 1 324 ? -7.48 38.906 26.562 1 94.62 324 GLY A N 1
ATOM 2472 C CA . GLY A 1 324 ? -7.926 39.469 27.828 1 94.62 324 GLY A CA 1
ATOM 2473 C C . GLY A 1 324 ? -7.402 38.688 29.031 1 94.62 324 GLY A C 1
ATOM 2474 O O . GLY A 1 324 ? -7.938 38.812 30.141 1 94.62 324 GLY A O 1
ATOM 2475 N N . HIS A 1 325 ? -6.543 37.844 28.734 1 90.06 325 HIS A N 1
ATOM 2476 C CA . HIS A 1 325 ? -5.879 37.094 29.812 1 90.06 325 HIS A CA 1
ATOM 2477 C C . HIS A 1 325 ? -4.426 36.812 29.469 1 90.06 325 HIS A C 1
ATOM 2479 O O . HIS A 1 325 ? -4.012 37 28.312 1 90.06 325 HIS A O 1
ATOM 2485 N N . SER A 1 326 ? -3.627 36.438 30.547 1 90.75 326 SER A N 1
ATOM 2486 C CA . SER A 1 326 ? -2.199 36.219 30.344 1 90.75 326 SER A CA 1
ATOM 2487 C C . SER A 1 326 ? -1.799 34.812 30.781 1 90.75 326 SER A C 1
ATOM 2489 O O . SER A 1 326 ? -0.749 34.625 31.406 1 90.75 326 SER A O 1
ATOM 2491 N N . GLU A 1 327 ? -2.648 33.906 30.359 1 89.06 327 GLU A N 1
ATOM 2492 C CA . GLU A 1 327 ? -2.312 32.531 30.672 1 89.06 327 GLU A CA 1
ATOM 2493 C C . GLU A 1 327 ? -1.008 32.125 30 1 89.06 327 GLU A C 1
ATOM 2495 O O . GLU A 1 327 ? -0.64 32.656 28.953 1 89.06 327 GLU A O 1
ATOM 2500 N N . ALA A 1 328 ? -0.337 31.203 30.688 1 91.5 328 ALA A N 1
ATOM 2501 C CA . ALA A 1 328 ? 0.943 30.719 30.188 1 91.5 328 ALA A CA 1
ATOM 2502 C C . ALA A 1 328 ? 0.783 30.109 28.797 1 91.5 328 ALA A C 1
ATOM 2504 O O . ALA A 1 328 ? -0.197 29.406 28.531 1 91.5 328 ALA A O 1
ATOM 2505 N N . ALA A 1 329 ? 1.718 30.438 27.922 1 93.94 329 ALA A N 1
ATOM 2506 C CA . ALA A 1 329 ? 1.718 29.891 26.578 1 93.94 329 ALA A CA 1
ATOM 2507 C C . ALA A 1 329 ? 2.121 28.422 26.578 1 93.94 329 ALA A C 1
ATOM 2509 O O . ALA A 1 329 ? 2.801 27.953 27.516 1 93.94 329 ALA A O 1
ATOM 2510 N N . GLY A 1 330 ? 1.642 27.703 25.656 1 95.75 330 GLY A N 1
ATOM 2511 C CA . GLY A 1 330 ? 1.909 26.266 25.594 1 95.75 330 GLY A CA 1
ATOM 2512 C C . GLY A 1 330 ? 2.807 25.875 24.438 1 95.75 330 GLY A C 1
ATOM 2513 O O . GLY A 1 330 ? 3.43 26.734 23.812 1 95.75 330 GLY A O 1
ATOM 2514 N N . ALA A 1 331 ? 3.012 24.562 24.312 1 96.38 331 ALA A N 1
ATOM 2515 C CA . ALA A 1 331 ? 3.734 23.922 23.219 1 96.38 331 ALA A CA 1
ATOM 2516 C C . ALA A 1 331 ? 2.9 22.812 22.594 1 96.38 331 ALA A C 1
ATOM 2518 O O . ALA A 1 331 ? 2.115 22.156 23.281 1 96.38 331 ALA A O 1
ATOM 2519 N N . VAL A 1 332 ? 3.053 22.656 21.312 1 95.94 332 VAL A N 1
ATOM 2520 C CA . VAL A 1 332 ? 2.262 21.641 20.625 1 95.94 332 VAL A CA 1
ATOM 2521 C C . VAL A 1 332 ? 3.188 20.703 19.859 1 95.94 332 VAL A C 1
ATOM 2523 O O . VAL A 1 332 ? 4.324 21.062 19.547 1 95.94 332 VAL A O 1
ATOM 2526 N N . ALA A 1 333 ? 2.652 19.547 19.484 1 95 333 ALA A N 1
ATOM 2527 C CA . ALA A 1 333 ? 3.461 18.5 18.859 1 95 333 ALA A CA 1
ATOM 2528 C C . ALA A 1 333 ? 3.471 18.641 17.344 1 95 333 ALA A C 1
ATOM 2530 O O . ALA A 1 333 ? 4.336 18.062 16.672 1 95 333 ALA A O 1
ATOM 2531 N N . TYR A 1 334 ? 2.51 19.297 16.781 1 95.56 334 TYR A N 1
ATOM 2532 C CA . TYR A 1 334 ? 2.447 19.453 15.328 1 95.56 334 TYR A CA 1
ATOM 2533 C C . TYR A 1 334 ? 3.34 20.609 14.867 1 95.56 334 TYR A C 1
ATOM 2535 O O . TYR A 1 334 ? 3.787 21.422 15.68 1 95.56 334 TYR A O 1
ATOM 2543 N N . ALA A 1 335 ? 3.666 20.594 13.609 1 96.38 335 ALA A N 1
ATOM 2544 C CA . ALA A 1 335 ? 4.43 21.672 12.992 1 96.38 335 ALA A CA 1
ATOM 2545 C C . ALA A 1 335 ? 3.514 22.625 12.219 1 96.38 335 ALA A C 1
ATOM 2547 O O . ALA A 1 335 ? 2.471 22.219 11.711 1 96.38 335 ALA A O 1
ATOM 2548 N N . THR A 1 336 ? 3.889 23.828 12.234 1 97.44 336 THR A N 1
ATOM 2549 C CA . THR A 1 336 ? 3.152 24.844 11.484 1 97.44 336 THR A CA 1
ATOM 2550 C C . THR A 1 336 ? 4.109 25.797 10.781 1 97.44 336 THR A C 1
ATOM 2552 O O . THR A 1 336 ? 5.328 25.656 10.898 1 97.44 336 THR A O 1
ATOM 2555 N N . GLU A 1 337 ? 3.508 26.734 10.117 1 98.19 337 GLU A N 1
ATOM 2556 C CA . GLU A 1 337 ? 4.277 27.734 9.383 1 98.19 337 GLU A CA 1
ATOM 2557 C C . GLU A 1 337 ? 4.848 28.797 10.328 1 98.19 337 GLU A C 1
ATOM 2559 O O . GLU A 1 337 ? 5.621 29.656 9.914 1 98.19 337 GLU A O 1
ATOM 2564 N N . ALA A 1 338 ? 4.473 28.719 11.609 1 98.25 338 ALA A N 1
ATOM 2565 C CA . ALA A 1 338 ? 5.004 29.656 12.594 1 98.25 338 ALA A CA 1
ATOM 2566 C C . ALA A 1 338 ? 6.531 29.594 12.641 1 98.25 338 ALA A C 1
ATOM 2568 O O . ALA A 1 338 ? 7.195 30.625 12.766 1 98.25 338 ALA A O 1
ATOM 2569 N N . GLY A 1 339 ? 7.02 28.406 12.547 1 97.25 339 GLY A N 1
ATOM 2570 C CA . GLY A 1 339 ? 8.469 28.266 12.531 1 97.25 339 GLY A CA 1
ATOM 2571 C C . GLY A 1 339 ? 9.125 28.969 11.367 1 97.25 339 GLY A C 1
ATOM 2572 O O . GLY A 1 339 ? 10.234 29.484 11.492 1 97.25 339 GLY A O 1
ATOM 2573 N N . GLN A 1 340 ? 8.477 28.984 10.273 1 98 340 GLN A N 1
ATOM 2574 C CA . GLN A 1 340 ? 9.008 29.625 9.078 1 98 340 GLN A CA 1
ATOM 2575 C C . GLN A 1 340 ? 8.969 31.156 9.211 1 98 340 GLN A C 1
ATOM 2577 O O . GLN A 1 340 ? 9.898 31.844 8.781 1 98 340 GLN A O 1
ATOM 2582 N N . PHE A 1 341 ? 7.93 31.703 9.82 1 98.5 341 PHE A N 1
ATOM 2583 C CA . PHE A 1 341 ? 7.855 33.125 10.094 1 98.5 341 PHE A CA 1
ATOM 2584 C C . PHE A 1 341 ? 8.93 33.562 11.086 1 98.5 341 PHE A C 1
ATOM 2586 O O . PHE A 1 341 ? 9.594 34.594 10.898 1 98.5 341 PHE A O 1
ATOM 2593 N N . GLN A 1 342 ? 9.047 32.781 12.117 1 97.38 342 GLN A N 1
ATOM 2594 C CA . GLN A 1 342 ? 10.07 33.094 13.117 1 97.38 342 GLN A CA 1
ATOM 2595 C C . GLN A 1 342 ? 11.461 33.062 12.5 1 97.38 342 GLN A C 1
ATOM 2597 O O . GLN A 1 342 ? 12.305 33.906 12.812 1 97.38 342 GLN A O 1
ATOM 2602 N N . LEU A 1 343 ? 11.695 32.062 11.695 1 95.81 343 LEU A N 1
ATOM 2603 C CA . LEU A 1 343 ? 12.977 31.953 11.016 1 95.81 343 LEU A CA 1
ATOM 2604 C C . LEU A 1 343 ? 13.258 33.188 10.18 1 95.81 343 LEU A C 1
ATOM 2606 O O . LEU A 1 343 ? 14.414 33.594 10.031 1 95.81 343 LEU A O 1
ATOM 2610 N N . ALA A 1 344 ? 12.242 33.781 9.641 1 97.12 344 ALA A N 1
ATOM 2611 C CA . ALA A 1 344 ? 12.375 35 8.828 1 97.12 344 ALA A CA 1
ATOM 2612 C C . ALA A 1 344 ? 12.57 36.219 9.703 1 97.12 344 ALA A C 1
ATOM 2614 O O . ALA A 1 344 ? 12.688 37.344 9.195 1 97.12 344 ALA A O 1
ATOM 2615 N N . GLY A 1 345 ? 12.57 36.062 11.031 1 97 345 GLY A N 1
ATOM 2616 C CA . GLY A 1 345 ? 12.891 37.125 11.953 1 97 345 GLY A CA 1
ATOM 2617 C C . GLY A 1 345 ? 11.664 37.812 12.516 1 97 345 GLY A C 1
ATOM 2618 O O . GLY A 1 345 ? 11.758 38.906 13.086 1 97 345 GLY A O 1
ATOM 2619 N N . LEU A 1 346 ? 10.523 37.25 12.375 1 97.94 346 LEU A N 1
ATOM 2620 C CA . LEU A 1 346 ? 9.305 37.875 12.859 1 97.94 346 LEU A CA 1
ATOM 2621 C C . LEU A 1 346 ? 8.875 37.281 14.195 1 97.94 346 LEU A C 1
ATOM 2623 O O . LEU A 1 346 ? 8.828 36.062 14.344 1 97.94 346 LEU A O 1
ATOM 2627 N N . PRO A 1 347 ? 8.562 38.125 15.211 1 98.19 347 PRO A N 1
ATOM 2628 C CA . PRO A 1 347 ? 7.906 37.594 16.406 1 98.19 347 PRO A CA 1
ATOM 2629 C C . PRO A 1 347 ? 6.617 36.844 16.078 1 98.19 347 PRO A C 1
ATOM 2631 O O . PRO A 1 347 ? 5.734 37.375 15.414 1 98.19 347 PRO A O 1
ATOM 2634 N N . THR A 1 348 ? 6.574 35.562 16.531 1 98.25 348 THR A N 1
ATOM 2635 C CA . THR A 1 348 ? 5.484 34.719 16.047 1 98.25 348 THR A CA 1
ATOM 2636 C C . THR A 1 348 ? 4.871 33.938 17.203 1 98.25 348 THR A C 1
ATOM 2638 O O . THR A 1 348 ? 5.59 33.438 18.062 1 98.25 348 THR A O 1
ATOM 2641 N N . VAL A 1 349 ? 3.568 33.844 17.234 1 98.25 349 VAL A N 1
ATOM 2642 C CA . VAL A 1 349 ? 2.805 33 18.141 1 98.25 349 VAL A CA 1
ATOM 2643 C C . VAL A 1 349 ? 1.708 32.281 17.375 1 98.25 349 VAL A C 1
ATOM 2645 O O . VAL A 1 349 ? 1.347 32.656 16.266 1 98.25 349 VAL A O 1
ATOM 2648 N N . ILE A 1 350 ? 1.288 31.156 17.938 1 98.44 350 ILE A N 1
ATOM 2649 C CA . ILE A 1 350 ? 0.151 30.422 17.391 1 98.44 350 ILE A CA 1
ATOM 2650 C C . ILE A 1 350 ? -1.066 30.609 18.281 1 98.44 350 ILE A C 1
ATOM 2652 O O . ILE A 1 350 ? -0.965 30.5 19.516 1 98.44 350 ILE A O 1
ATOM 2656 N N . CYS A 1 351 ? -2.154 30.938 17.688 1 98.69 351 CYS A N 1
ATOM 2657 C CA . CYS A 1 351 ? -3.406 31.078 18.422 1 98.69 351 CYS A CA 1
ATOM 2658 C C . CYS A 1 351 ? -4.598 31.078 17.469 1 98.69 351 CYS A C 1
ATOM 2660 O O . CYS A 1 351 ? -4.711 31.969 16.609 1 98.69 351 CYS A O 1
ATOM 2662 N N . GLY A 1 352 ? -5.426 30.188 17.594 1 98.38 352 GLY A N 1
ATOM 2663 C CA . GLY A 1 352 ? -6.598 30.141 16.734 1 98.38 352 GLY A CA 1
ATOM 2664 C C . GLY A 1 352 ? -7.723 29.312 17.312 1 98.38 352 GLY A C 1
ATOM 2665 O O . GLY A 1 352 ? -7.531 28.594 18.297 1 98.38 352 GLY A O 1
ATOM 2666 N N . PRO A 1 353 ? -8.938 29.438 16.75 1 98.62 353 PRO A N 1
ATOM 2667 C CA . PRO A 1 353 ? -10.109 28.703 17.234 1 98.62 353 PRO A CA 1
ATOM 2668 C C . PRO A 1 353 ? -10.086 27.234 16.859 1 98.62 353 PRO A C 1
ATOM 2670 O O . PRO A 1 353 ? -9.5 26.859 15.828 1 98.62 353 PRO A O 1
ATOM 2673 N N . GLY A 1 354 ? -10.766 26.438 17.656 1 97.62 354 GLY A N 1
ATOM 2674 C CA . GLY A 1 354 ? -10.859 25.016 17.391 1 97.62 354 GLY A CA 1
ATOM 2675 C C . GLY A 1 354 ? -9.766 24.203 18.062 1 97.62 354 GLY A C 1
ATOM 2676 O O . GLY A 1 354 ? -8.922 24.766 18.766 1 97.62 354 GLY A O 1
ATOM 2677 N N . SER A 1 355 ? -9.852 22.906 17.906 1 95.69 355 SER A N 1
ATOM 2678 C CA . SER A 1 355 ? -8.945 21.984 18.594 1 95.69 355 SER A CA 1
ATOM 2679 C C . SER A 1 355 ? -8.242 21.078 17.594 1 95.69 355 SER A C 1
ATOM 2681 O O . SER A 1 355 ? -8.883 20.531 16.688 1 95.69 355 SER A O 1
ATOM 2683 N N . ILE A 1 356 ? -6.934 20.906 17.828 1 93.62 356 ILE A N 1
ATOM 2684 C CA . ILE A 1 356 ? -6.148 20.016 16.984 1 93.62 356 ILE A CA 1
ATOM 2685 C C . ILE A 1 356 ? -6.656 18.578 17.125 1 93.62 356 ILE A C 1
ATOM 2687 O O . ILE A 1 356 ? -6.434 17.75 16.25 1 93.62 356 ILE A O 1
ATOM 2691 N N . SER A 1 357 ? -7.344 18.266 18.203 1 92.94 357 SER A N 1
ATOM 2692 C CA . SER A 1 357 ? -7.852 16.922 18.453 1 92.94 357 SER A CA 1
ATOM 2693 C C . SER A 1 357 ? -8.93 16.531 17.438 1 92.94 357 SER A C 1
ATOM 2695 O O . SER A 1 357 ? -9.234 15.359 17.266 1 92.94 357 SER A O 1
ATOM 2697 N N . GLN A 1 358 ? -9.43 17.547 16.719 1 93.88 358 GLN A N 1
ATOM 2698 C CA . GLN A 1 358 ? -10.492 17.297 15.75 1 93.88 358 GLN A CA 1
ATOM 2699 C C . GLN A 1 358 ? -9.938 17.266 14.328 1 93.88 358 GLN A C 1
ATOM 2701 O O . GLN A 1 358 ? -10.641 16.875 13.391 1 93.88 358 GLN A O 1
ATOM 2706 N N . ALA A 1 359 ? -8.688 17.547 14.242 1 94.44 359 ALA A N 1
ATOM 2707 C CA . ALA A 1 359 ? -8.086 17.672 12.914 1 94.44 359 ALA A CA 1
ATOM 2708 C C . ALA A 1 359 ? -7.785 16.312 12.312 1 94.44 359 ALA A C 1
ATOM 2710 O O . ALA A 1 359 ? -7.488 15.359 13.031 1 94.44 359 ALA A O 1
ATOM 2711 N N . HIS A 1 360 ? -7.871 16.125 11.016 1 95.38 360 HIS A N 1
ATOM 2712 C CA . HIS A 1 360 ? -7.375 15.039 10.18 1 95.38 360 HIS A CA 1
ATOM 2713 C C . HIS A 1 360 ? -8.203 13.773 10.383 1 95.38 360 HIS A C 1
ATOM 2715 O O . HIS A 1 360 ? -7.781 12.68 10.008 1 95.38 360 HIS A O 1
ATOM 2721 N N . GLN A 1 361 ? -9.32 13.828 11.023 1 94.19 361 GLN A N 1
ATOM 2722 C CA . GLN A 1 361 ? -10.219 12.695 11.211 1 94.19 361 GLN A CA 1
ATOM 2723 C C . GLN A 1 361 ? -11.594 12.984 10.625 1 94.19 361 GLN A C 1
ATOM 2725 O O . GLN A 1 361 ? -11.93 14.141 10.359 1 94.19 361 GLN A O 1
ATOM 2730 N N . PRO A 1 362 ? -12.367 11.906 10.352 1 95.62 362 PRO A N 1
ATOM 2731 C CA . PRO A 1 362 ? -13.734 12.172 9.891 1 95.62 362 PRO A CA 1
ATOM 2732 C C . PRO A 1 362 ? -14.555 12.953 10.914 1 95.62 362 PRO A C 1
ATOM 2734 O O . PRO A 1 362 ? -14.305 12.859 12.117 1 95.62 362 PRO A O 1
ATOM 2737 N N . ASP A 1 363 ? -15.5 13.719 10.383 1 97.25 363 ASP A N 1
ATOM 2738 C CA . ASP A 1 363 ? -16.406 14.531 11.188 1 97.25 363 ASP A CA 1
ATOM 2739 C C . ASP A 1 363 ? -15.641 15.594 11.977 1 97.25 363 ASP A C 1
ATOM 2741 O O . ASP A 1 363 ? -15.914 15.812 13.156 1 97.25 363 ASP A O 1
ATOM 2745 N N . GLU A 1 364 ? -14.641 16.094 11.289 1 97.94 364 GLU A N 1
ATOM 2746 C CA . GLU A 1 364 ? -14 17.297 11.805 1 97.94 364 GLU A CA 1
ATOM 2747 C C . GLU A 1 364 ? -15.023 18.406 12.07 1 97.94 364 GLU A C 1
ATOM 2749 O O . GLU A 1 364 ? -15.953 18.594 11.289 1 97.94 364 GLU A O 1
ATOM 2754 N N . TYR A 1 365 ? -14.82 19.141 13.195 1 98.44 365 TYR A N 1
ATOM 2755 C CA . TYR A 1 365 ? -15.773 20.188 13.508 1 98.44 365 TYR A CA 1
ATOM 2756 C C . TYR A 1 365 ? -15.102 21.312 14.289 1 98.44 365 TYR A C 1
ATOM 2758 O O . TYR A 1 365 ? -13.984 21.156 14.789 1 98.44 365 TYR A O 1
ATOM 2766 N N . ILE A 1 366 ? -15.703 22.406 14.281 1 98.62 366 ILE A N 1
ATOM 2767 C CA . ILE A 1 366 ? -15.391 23.516 15.18 1 98.62 366 ILE A CA 1
ATOM 2768 C C . ILE A 1 366 ? -16.641 23.906 15.969 1 98.62 366 ILE A C 1
ATOM 2770 O O . ILE A 1 366 ? -17.75 23.906 15.43 1 98.62 366 ILE A O 1
ATOM 2774 N N . ASP A 1 367 ? -16.469 24.125 17.234 1 98.19 367 ASP A N 1
ATOM 2775 C CA . ASP A 1 367 ? -17.594 24.625 18.031 1 98.19 367 ASP A CA 1
ATOM 2776 C C . ASP A 1 367 ? -17.906 26.078 17.703 1 98.19 367 ASP A C 1
ATOM 2778 O O . ASP A 1 367 ? -16.984 26.891 17.531 1 98.19 367 ASP A O 1
ATOM 2782 N N . SER A 1 368 ? -19.156 26.422 17.672 1 97.81 368 SER A N 1
ATOM 2783 C CA . SER A 1 368 ? -19.562 27.797 17.406 1 97.81 368 SER A CA 1
ATOM 2784 C C . SER A 1 368 ? -18.953 28.766 18.422 1 97.81 368 SER A C 1
ATOM 2786 O O . SER A 1 368 ? -18.656 29.906 18.078 1 97.81 368 SER A O 1
ATOM 2788 N N . ASP A 1 369 ? -18.812 28.281 19.594 1 97.94 369 ASP A N 1
ATOM 2789 C CA . ASP A 1 369 ? -18.203 29.125 20.609 1 97.94 369 ASP A CA 1
ATOM 2790 C C . ASP A 1 369 ? -16.766 29.453 20.266 1 97.94 369 ASP A C 1
ATOM 2792 O O . ASP A 1 369 ? -16.266 30.531 20.578 1 97.94 369 ASP A O 1
ATOM 2796 N N . GLN A 1 370 ? -16.094 28.484 19.75 1 98.38 370 GLN A N 1
ATOM 2797 C CA . GLN A 1 370 ? -14.727 28.719 19.312 1 98.38 370 GLN A CA 1
ATOM 2798 C C . GLN A 1 370 ? -14.688 29.719 18.156 1 98.38 370 GLN A C 1
ATOM 2800 O O . GLN A 1 370 ? -13.82 30.594 18.109 1 98.38 370 GLN A O 1
ATOM 2805 N N . LEU A 1 371 ? -15.594 29.578 17.219 1 98.19 371 LEU A N 1
ATOM 2806 C CA . LEU A 1 371 ? -15.68 30.531 16.109 1 98.19 371 LEU A CA 1
ATOM 2807 C C . LEU A 1 371 ? -15.953 31.938 16.625 1 98.19 371 LEU A C 1
ATOM 2809 O O . LEU A 1 371 ? -15.367 32.906 16.141 1 98.19 371 LEU A O 1
ATOM 2813 N N . GLU A 1 372 ? -16.812 32 17.594 1 98.25 372 GLU A N 1
ATOM 2814 C CA . GLU A 1 372 ? -17.109 33.281 18.203 1 98.25 372 GLU A CA 1
ATOM 2815 C C . GLU A 1 372 ? -15.883 33.875 18.906 1 98.25 372 GLU A C 1
ATOM 2817 O O . GLU A 1 372 ? -15.617 35.062 18.812 1 98.25 372 GLU A O 1
ATOM 2822 N N . ALA A 1 373 ? -15.18 33.031 19.578 1 98.38 373 ALA A N 1
ATOM 2823 C CA . ALA A 1 373 ? -13.961 33.469 20.25 1 98.38 373 ALA A CA 1
ATOM 2824 C C . ALA A 1 373 ? -12.953 34.031 19.234 1 98.38 373 ALA A C 1
ATOM 2826 O O . ALA A 1 373 ? -12.273 35 19.5 1 98.38 373 ALA A O 1
ATOM 2827 N N . GLY A 1 374 ? -12.836 33.344 18.141 1 98.56 374 GLY A N 1
ATOM 2828 C CA . GLY A 1 374 ? -11.977 33.875 17.078 1 98.56 374 GLY A CA 1
ATOM 2829 C C . GLY A 1 374 ? -12.406 35.219 16.562 1 98.56 374 GLY A C 1
ATOM 2830 O O . GLY A 1 374 ? -11.57 36.094 16.344 1 98.56 374 GLY A O 1
ATOM 2831 N N . SER A 1 375 ? -13.719 35.375 16.391 1 98.56 375 SER A N 1
ATOM 2832 C CA . SER A 1 375 ? -14.258 36.656 15.938 1 98.56 375 SER A CA 1
ATOM 2833 C C . SER A 1 375 ? -13.984 37.75 16.953 1 98.56 375 SER A C 1
ATOM 2835 O O . SER A 1 375 ? -13.664 38.875 16.578 1 98.56 375 SER A O 1
ATOM 2837 N N . GLN A 1 376 ? -14.148 37.406 18.188 1 98.38 376 GLN A N 1
ATOM 2838 C CA . GLN A 1 376 ? -13.867 38.375 19.234 1 98.38 376 GLN A CA 1
ATOM 2839 C C . GLN A 1 376 ? -12.398 38.781 19.219 1 98.38 376 GLN A C 1
ATOM 2841 O O . GLN A 1 376 ? -12.07 39.969 19.453 1 98.38 376 GLN A O 1
ATOM 2846 N N . PHE A 1 377 ? -11.578 37.875 19.047 1 98.62 377 PHE A N 1
ATOM 2847 C CA . PHE A 1 377 ? -10.148 38.125 18.922 1 98.62 377 PHE A CA 1
ATOM 2848 C C . PHE A 1 377 ? -9.859 39.125 17.828 1 98.62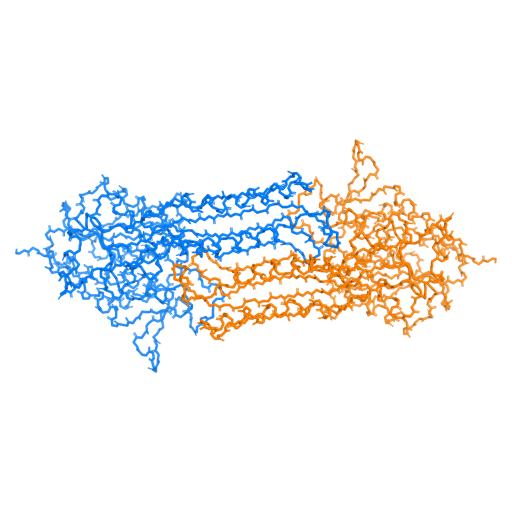 377 PHE A C 1
ATOM 2850 O O . PHE A 1 377 ? -9.086 40.062 18.016 1 98.62 377 PHE A O 1
ATOM 2857 N N . MET A 1 378 ? -10.492 38.906 16.672 1 98.62 378 MET A N 1
ATOM 2858 C CA . MET A 1 378 ? -10.305 39.81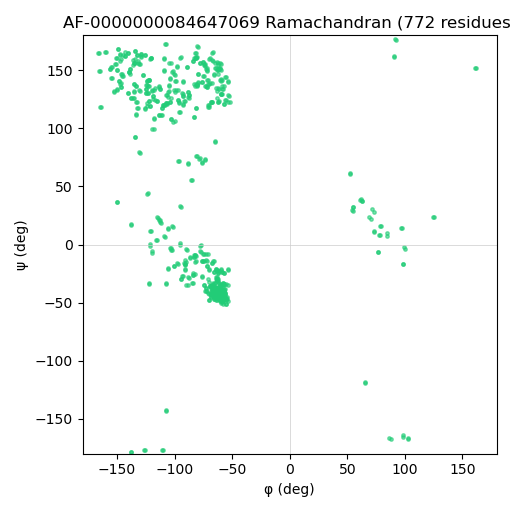2 15.539 1 98.62 378 MET A CA 1
ATOM 2859 C C . MET A 1 378 ? -10.828 41.219 15.859 1 98.62 378 MET A C 1
ATOM 2861 O O . MET A 1 378 ? -10.227 42.219 15.453 1 98.62 378 MET A O 1
ATOM 2865 N N . GLN A 1 379 ? -11.945 41.25 16.531 1 97.56 379 GLN A N 1
ATOM 2866 C CA . GLN A 1 379 ? -12.5 42.531 16.938 1 97.56 379 GLN A CA 1
ATOM 2867 C C . GLN A 1 379 ? -11.539 43.281 17.859 1 97.56 379 GLN A C 1
ATOM 2869 O O . GLN A 1 379 ? -11.312 44.5 17.672 1 97.56 379 GLN A O 1
ATOM 2874 N N . ALA A 1 380 ? -11.047 42.594 18.781 1 98.06 380 ALA A N 1
ATOM 2875 C CA . ALA A 1 380 ? -10.094 43.188 19.734 1 98.06 380 ALA A CA 1
ATOM 2876 C C . ALA A 1 380 ? -8.852 43.688 19 1 98.06 380 ALA A C 1
ATOM 2878 O O . ALA A 1 380 ? -8.297 44.719 19.375 1 98.06 380 ALA A O 1
ATOM 2879 N N . LEU A 1 381 ? -8.414 42.969 18.047 1 98.12 381 LEU A N 1
ATOM 2880 C CA . LEU A 1 381 ? -7.246 43.375 17.25 1 98.12 381 LEU A CA 1
ATOM 2881 C C . LEU A 1 381 ? -7.492 44.719 16.562 1 98.12 381 LEU A C 1
ATOM 2883 O O . LEU A 1 381 ? -6.645 45.594 16.609 1 98.12 381 LEU A O 1
ATOM 2887 N N . GLY A 1 382 ? -8.609 44.812 15.898 1 97.38 382 GLY A N 1
ATOM 2888 C CA . GLY A 1 382 ? -8.961 46.094 15.25 1 97.38 382 GLY A CA 1
ATOM 2889 C C . GLY A 1 382 ? -8.977 47.25 16.219 1 97.38 382 GLY A C 1
ATOM 2890 O O . GLY A 1 382 ? -8.5 48.344 15.883 1 97.38 382 GLY A O 1
ATOM 2891 N N . GLU A 1 383 ? -9.555 47 17.359 1 96.38 383 GLU A N 1
ATOM 2892 C CA . GLU A 1 383 ? -9.633 48.031 18.375 1 96.38 383 GLU A CA 1
ATOM 2893 C C . GLU A 1 383 ? -8.25 48.438 18.875 1 96.38 383 GLU A C 1
ATOM 2895 O O . GLU A 1 383 ? -7.98 49.625 19.109 1 96.38 383 GLU A O 1
ATOM 2900 N N . ARG A 1 384 ? -7.453 47.469 19.031 1 95.38 384 ARG A N 1
ATOM 2901 C CA . ARG A 1 384 ? -6.109 47.688 19.547 1 95.38 384 ARG A CA 1
ATOM 2902 C C . ARG A 1 384 ? -5.281 48.531 18.578 1 95.38 384 ARG A C 1
ATOM 2904 O O . ARG A 1 384 ? -4.449 49.344 18.984 1 95.38 384 ARG A O 1
ATOM 2911 N N . LEU A 1 385 ? -5.469 48.344 17.359 1 95.62 385 LEU A N 1
ATOM 2912 C CA . LEU A 1 385 ? -4.621 49 16.359 1 95.62 385 LEU A CA 1
ATOM 2913 C C . LEU A 1 385 ? -5.242 50.281 15.852 1 95.62 385 LEU A C 1
ATOM 2915 O O . LEU A 1 385 ? -4.664 50.969 15.008 1 95.62 385 LEU A O 1
ATOM 2919 N N . ARG A 1 386 ? -6.363 50.531 16.375 1 92 386 ARG A N 1
ATOM 2920 C CA . ARG A 1 386 ? -7.043 51.75 15.961 1 92 386 ARG A CA 1
ATOM 2921 C C . ARG A 1 386 ? -6.289 52.969 16.438 1 92 386 ARG A C 1
ATOM 2923 O O . ARG A 1 386 ? -5.773 53 17.562 1 92 386 ARG A O 1
ATOM 2930 N N . LYS A 1 387 ? -6.207 53.969 15.578 1 85.69 387 LYS A N 1
ATOM 2931 C CA . LYS A 1 387 ? -5.629 55.25 15.953 1 85.69 387 LYS A CA 1
ATOM 2932 C C . LYS A 1 387 ? -6.414 55.906 17.094 1 85.69 387 LYS A C 1
ATOM 2934 O O . LYS A 1 387 ? -7.645 55.812 17.125 1 85.69 387 LYS A O 1
ATOM 2939 N N . ALA A 1 388 ? -5.59 56.438 18.156 1 66.88 388 ALA A N 1
ATOM 2940 C CA . ALA A 1 388 ? -6.184 57.219 19.234 1 66.88 388 ALA A CA 1
ATOM 2941 C C . ALA A 1 388 ? -6.777 58.531 18.703 1 66.88 388 ALA A C 1
ATOM 2943 O O . ALA A 1 388 ? -6.273 59.094 17.719 1 66.88 388 ALA A O 1
ATOM 2944 N N . MET B 1 1 ? 1.049 -27 -37.688 1 91.25 1 MET B N 1
ATOM 2945 C CA . MET B 1 1 ? 1.691 -25.984 -36.844 1 91.25 1 MET B CA 1
ATOM 2946 C C . MET B 1 1 ? 2.619 -26.609 -35.812 1 91.25 1 MET B C 1
ATOM 2948 O O . MET B 1 1 ? 2.289 -27.641 -35.219 1 91.25 1 MET B O 1
ATOM 2952 N N . THR B 1 2 ? 3.771 -26.016 -35.625 1 96.56 2 THR B N 1
ATOM 2953 C CA . THR B 1 2 ? 4.723 -26.516 -34.656 1 96.56 2 THR B CA 1
ATOM 2954 C C . THR B 1 2 ? 4.352 -26.031 -33.25 1 96.56 2 THR B C 1
ATOM 2956 O O . THR B 1 2 ? 3.475 -25.172 -33.094 1 96.56 2 THR B O 1
ATOM 2959 N N . ALA B 1 3 ? 4.945 -26.672 -32.312 1 98.31 3 ALA B N 1
ATOM 2960 C CA . ALA B 1 3 ? 4.754 -26.219 -30.938 1 98.31 3 ALA B CA 1
ATOM 2961 C C . ALA B 1 3 ? 5.148 -24.75 -30.781 1 98.31 3 ALA B C 1
ATOM 2963 O O . ALA B 1 3 ? 4.48 -24 -30.062 1 98.31 3 ALA B O 1
ATOM 2964 N N . GLN B 1 4 ? 6.199 -24.344 -31.453 1 98.19 4 GLN B N 1
ATOM 2965 C CA . GLN B 1 4 ? 6.664 -22.953 -31.359 1 98.19 4 GLN B CA 1
ATOM 2966 C C . GLN B 1 4 ? 5.66 -21.984 -31.984 1 98.19 4 GLN B C 1
ATOM 2968 O O . GLN B 1 4 ? 5.438 -20.891 -31.453 1 98.19 4 GLN B O 1
ATOM 2973 N N . ASP B 1 5 ? 5.062 -22.391 -33.125 1 98.06 5 ASP B N 1
ATOM 2974 C CA . ASP B 1 5 ? 4.027 -21.578 -33.781 1 98.06 5 ASP B CA 1
ATOM 2975 C C . ASP B 1 5 ? 2.836 -21.375 -32.844 1 98.06 5 ASP B C 1
ATOM 2977 O O . ASP B 1 5 ? 2.316 -20.266 -32.719 1 98.06 5 ASP B O 1
ATOM 2981 N N . LEU B 1 6 ? 2.434 -22.422 -32.25 1 98.75 6 LEU B N 1
ATOM 2982 C CA . LEU B 1 6 ? 1.291 -22.359 -31.328 1 98.75 6 LEU B CA 1
ATOM 2983 C C . LEU B 1 6 ? 1.633 -21.562 -30.078 1 98.75 6 LEU B C 1
ATOM 2985 O O . LEU B 1 6 ? 0.794 -20.828 -29.562 1 98.75 6 LEU B O 1
ATOM 2989 N N . LEU B 1 7 ? 2.889 -21.766 -29.594 1 98.81 7 LEU B N 1
ATOM 2990 C CA . LEU B 1 7 ? 3.324 -21 -28.438 1 98.81 7 LEU B CA 1
ATOM 2991 C C . LEU B 1 7 ? 3.27 -19.5 -28.719 1 98.81 7 LEU B C 1
ATOM 2993 O O . LEU B 1 7 ? 2.836 -18.719 -27.875 1 98.81 7 LEU B O 1
ATOM 2997 N N . LYS B 1 8 ? 3.723 -19.094 -29.875 1 98.69 8 LYS B N 1
ATOM 2998 C CA . LYS B 1 8 ? 3.672 -17.703 -30.281 1 98.69 8 LYS B CA 1
ATOM 2999 C C . LYS B 1 8 ? 2.248 -17.156 -30.203 1 98.69 8 LYS B C 1
ATOM 3001 O O . LYS B 1 8 ? 2.02 -16.062 -29.672 1 98.69 8 LYS B O 1
ATOM 3006 N N . THR B 1 9 ? 1.354 -17.953 -30.719 1 98.75 9 THR B N 1
ATOM 3007 C CA . THR B 1 9 ? -0.048 -17.547 -30.703 1 98.75 9 THR B CA 1
ATOM 3008 C C . THR B 1 9 ? -0.576 -17.469 -29.281 1 98.75 9 THR B C 1
ATOM 3010 O O . THR B 1 9 ? -1.225 -16.484 -28.906 1 98.75 9 THR B O 1
ATOM 3013 N N . LEU B 1 10 ? -0.307 -18.484 -28.484 1 98.88 10 LEU B N 1
ATOM 3014 C CA . LEU B 1 10 ? -0.834 -18.547 -27.125 1 98.88 10 LEU B CA 1
ATOM 3015 C C . LEU B 1 10 ? -0.277 -17.422 -26.266 1 98.88 10 LEU B C 1
ATOM 3017 O O . LEU B 1 10 ? -1.002 -16.828 -25.453 1 98.88 10 LEU B O 1
ATOM 3021 N N . VAL B 1 11 ? 1.015 -17.109 -26.406 1 98.75 11 VAL B N 1
ATOM 3022 C CA . VAL B 1 11 ? 1.65 -16.031 -25.672 1 98.75 11 VAL B CA 1
ATOM 3023 C C . VAL B 1 11 ? 1.014 -14.695 -26.047 1 98.75 11 VAL B C 1
ATOM 3025 O O . VAL B 1 11 ? 0.884 -13.797 -25.219 1 98.75 11 VAL B O 1
ATOM 3028 N N . GLY B 1 12 ? 0.557 -14.617 -27.203 1 98.69 12 GLY B N 1
ATOM 3029 C CA . GLY B 1 12 ? -0.06 -13.398 -27.703 1 98.69 12 GLY B CA 1
ATOM 3030 C C . GLY B 1 12 ? -1.347 -13.047 -26.984 1 98.69 12 GLY B C 1
ATOM 3031 O O . GLY B 1 12 ? -1.776 -11.891 -27.016 1 98.69 12 GLY B O 1
ATOM 3032 N N . PHE B 1 13 ? -2.021 -14.016 -26.375 1 98.69 13 PHE B N 1
ATOM 3033 C CA . PHE B 1 13 ? -3.189 -13.758 -25.547 1 98.69 13 PHE B CA 1
ATOM 3034 C C . PHE B 1 13 ? -2.77 -13.367 -24.141 1 98.69 13 PHE B C 1
ATOM 3036 O O . PHE B 1 13 ? -2.254 -14.195 -23.391 1 98.69 13 PHE B O 1
ATOM 3043 N N . ALA B 1 14 ? -2.949 -12.133 -23.75 1 98.19 14 ALA B N 1
ATOM 3044 C CA . ALA B 1 14 ? -2.58 -11.656 -22.422 1 98.19 14 ALA B CA 1
ATOM 3045 C C . ALA B 1 14 ? -3.588 -12.109 -21.375 1 98.19 14 ALA B C 1
ATOM 3047 O O . ALA B 1 14 ? -4.277 -11.289 -20.766 1 98.19 14 ALA B O 1
ATOM 3048 N N . THR B 1 15 ? -3.574 -13.406 -21.078 1 98.44 15 THR B N 1
ATOM 3049 C CA . THR B 1 15 ? -4.562 -13.977 -20.172 1 98.44 15 THR B CA 1
ATOM 3050 C C . THR B 1 15 ? -4.109 -13.82 -18.719 1 98.44 15 THR B C 1
ATOM 3052 O O . THR B 1 15 ? -4.09 -14.797 -17.969 1 98.44 15 THR B O 1
ATOM 3055 N N . VAL B 1 16 ? -3.822 -12.602 -18.312 1 97.94 16 VAL B N 1
ATOM 3056 C CA . VAL B 1 16 ? -3.531 -12.344 -16.906 1 97.94 16 VAL B CA 1
ATOM 3057 C C . VAL B 1 16 ? -4.734 -12.727 -16.047 1 97.94 16 VAL B C 1
ATOM 3059 O O . VAL B 1 16 ? -5.879 -12.484 -16.438 1 97.94 16 VAL B O 1
ATOM 3062 N N . SER B 1 17 ? -4.473 -13.289 -14.906 1 95.94 17 SER B N 1
ATOM 3063 C CA . SER B 1 17 ? -5.496 -13.922 -14.078 1 95.94 17 SER B CA 1
ATOM 3064 C C . SER B 1 17 ? -6.652 -12.969 -13.797 1 95.94 17 SER B C 1
ATOM 3066 O O . SER B 1 17 ? -7.793 -13.398 -13.633 1 95.94 17 SER B O 1
ATOM 3068 N N . ARG B 1 18 ? -6.371 -11.688 -13.641 1 94.06 18 ARG B N 1
ATOM 3069 C CA . ARG B 1 18 ? -7.434 -10.719 -13.367 1 94.06 18 ARG B CA 1
ATOM 3070 C C . ARG B 1 18 ? -8.297 -10.492 -14.602 1 94.06 18 ARG B C 1
ATOM 3072 O O . ARG B 1 18 ? -9.383 -9.914 -14.508 1 94.06 18 ARG B O 1
ATOM 3079 N N . ASP B 1 19 ? -7.844 -10.93 -15.758 1 96.5 19 ASP B N 1
ATOM 3080 C CA . ASP B 1 19 ? -8.539 -10.719 -17.031 1 96.5 19 ASP B CA 1
ATOM 3081 C C . ASP B 1 19 ? -9.156 -12.016 -17.547 1 96.5 19 ASP B C 1
ATOM 3083 O O . ASP B 1 19 ? -8.938 -13.086 -16.953 1 96.5 19 ASP B O 1
ATOM 3087 N N . SER B 1 20 ? -9.945 -11.906 -18.625 1 98.25 20 SER B N 1
ATOM 3088 C CA . SER B 1 20 ? -10.617 -13.047 -19.234 1 98.25 20 SER B CA 1
ATOM 3089 C C . SER B 1 20 ? -9.641 -13.906 -20.031 1 98.25 20 SER B C 1
ATOM 3091 O O . SER B 1 20 ? -8.703 -13.383 -20.625 1 98.25 20 SER B O 1
ATOM 3093 N N . ASN B 1 21 ? -9.883 -15.227 -20 1 98.62 21 ASN B N 1
ATOM 3094 C CA . ASN B 1 21 ? -9.094 -16.109 -20.859 1 98.62 21 ASN B CA 1
ATOM 3095 C C . ASN B 1 21 ? -9.906 -16.609 -22.047 1 98.62 21 ASN B C 1
ATOM 3097 O O . ASN B 1 21 ? -9.484 -17.547 -22.75 1 98.62 21 ASN B O 1
ATOM 3101 N N . LEU B 1 22 ? -11.031 -16.031 -2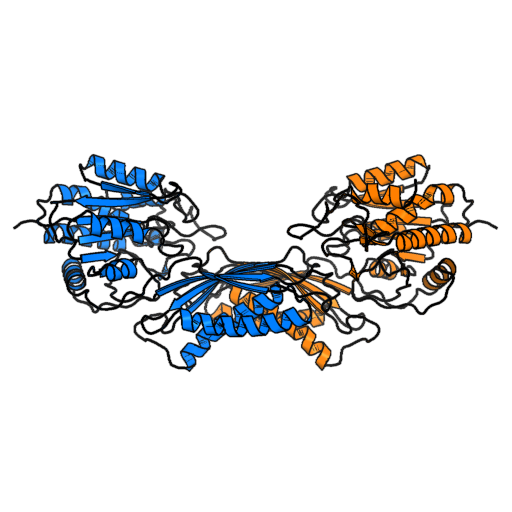2.328 1 98.75 22 LEU B N 1
ATOM 3102 C CA . LEU B 1 22 ? -12 -16.578 -23.281 1 98.75 22 LEU B CA 1
ATOM 3103 C C . LEU B 1 22 ? -11.469 -16.516 -24.703 1 98.75 22 LEU B C 1
ATOM 3105 O O . LEU B 1 22 ? -11.758 -17.391 -25.516 1 98.75 22 LEU B O 1
ATOM 3109 N N . GLU B 1 23 ? -10.727 -15.477 -25.047 1 98.75 23 GLU B N 1
ATOM 3110 C CA . GLU B 1 23 ? -10.172 -15.398 -26.391 1 98.75 23 GLU B CA 1
ATOM 3111 C C . GLU B 1 23 ? -9.219 -16.547 -26.672 1 98.75 23 GLU B C 1
ATOM 3113 O O . GLU B 1 23 ? -9.211 -17.109 -27.766 1 98.75 23 GLU B O 1
ATOM 3118 N N . LEU B 1 24 ? -8.398 -16.875 -25.672 1 98.81 24 LEU B N 1
ATOM 3119 C CA . LEU B 1 24 ? -7.5 -18.016 -25.812 1 98.81 24 LEU B CA 1
ATOM 3120 C C . LEU B 1 24 ? -8.289 -19.312 -25.938 1 98.81 24 LEU B C 1
ATOM 3122 O O . LEU B 1 24 ? -7.984 -20.156 -26.781 1 98.81 24 LEU B O 1
ATOM 3126 N N . ILE B 1 25 ? -9.297 -19.484 -25.141 1 98.88 25 ILE B N 1
ATOM 3127 C CA . ILE B 1 25 ? -10.141 -20.688 -25.156 1 98.88 25 ILE B CA 1
ATOM 3128 C C . ILE B 1 25 ? -10.797 -20.812 -26.531 1 98.88 25 ILE B C 1
ATOM 3130 O O . ILE B 1 25 ? -10.812 -21.906 -27.125 1 98.88 25 ILE B O 1
ATOM 3134 N N . ALA B 1 26 ? -11.297 -19.688 -27.047 1 98.88 26 ALA B N 1
ATOM 3135 C CA . ALA B 1 26 ? -11.938 -19.703 -28.359 1 98.88 26 ALA B CA 1
ATOM 3136 C C . ALA B 1 26 ? -10.953 -20.141 -29.438 1 98.88 26 ALA B C 1
ATOM 3138 O O . ALA B 1 26 ? -11.32 -20.875 -30.359 1 98.88 26 ALA B O 1
ATOM 3139 N N . PHE B 1 27 ? -9.836 -19.625 -29.312 1 98.88 27 PHE B N 1
ATOM 3140 C CA . PHE B 1 27 ? -8.82 -20.016 -30.281 1 98.88 27 PHE B CA 1
ATOM 3141 C C . PHE B 1 27 ? -8.586 -21.531 -30.234 1 98.88 27 PHE B C 1
ATOM 3143 O O . PHE B 1 27 ? -8.547 -22.188 -31.281 1 98.88 27 PHE B O 1
ATOM 3150 N N . VAL B 1 28 ? -8.375 -22.109 -29.031 1 98.88 28 VAL B N 1
ATOM 3151 C CA . VAL B 1 28 ? -8.117 -23.531 -28.875 1 98.88 28 VAL B CA 1
ATOM 3152 C C . VAL B 1 28 ? -9.305 -24.344 -29.391 1 98.88 28 VAL B C 1
ATOM 3154 O O . VAL B 1 28 ? -9.125 -25.375 -30.047 1 98.88 28 VAL B O 1
ATOM 3157 N N . GLU B 1 29 ? -10.508 -23.906 -29.078 1 98.88 29 GLU B N 1
ATOM 3158 C CA . GLU B 1 29 ? -11.703 -24.562 -29.578 1 98.88 29 GLU B CA 1
ATOM 3159 C C . GLU B 1 29 ? -11.695 -24.641 -31.094 1 98.88 29 GLU B C 1
ATOM 3161 O O . GLU B 1 29 ? -11.945 -25.688 -31.688 1 98.88 29 GLU B O 1
ATOM 3166 N N . ASP B 1 30 ? -11.453 -23.469 -31.688 1 98.81 30 ASP B N 1
ATOM 3167 C CA . ASP B 1 30 ? -11.406 -23.406 -33.156 1 98.81 30 ASP B CA 1
ATOM 3168 C C . ASP B 1 30 ? -10.352 -24.359 -33.719 1 98.81 30 ASP B C 1
ATOM 3170 O O . ASP B 1 30 ? -10.586 -25.031 -34.719 1 98.81 30 ASP B O 1
ATOM 3174 N N . TYR B 1 31 ? -9.219 -24.328 -33.125 1 98.75 31 TYR B N 1
ATOM 3175 C CA . TYR B 1 31 ? -8.125 -25.203 -33.531 1 98.75 31 TYR B CA 1
ATOM 3176 C C . TYR B 1 31 ? -8.555 -26.672 -33.438 1 98.75 31 TYR B C 1
ATOM 3178 O O . TYR B 1 31 ? -8.32 -27.453 -34.375 1 98.75 31 TYR B O 1
ATOM 3186 N N . LEU B 1 32 ? -9.148 -27.078 -32.312 1 98.69 32 LEU B N 1
ATOM 3187 C CA . LEU B 1 32 ? -9.602 -28.453 -32.094 1 98.69 32 LEU B CA 1
ATOM 3188 C C . LEU B 1 32 ? -10.688 -28.828 -33.094 1 98.69 32 LEU B C 1
ATOM 3190 O O . LEU B 1 32 ? -10.719 -29.953 -33.594 1 98.69 32 LEU B O 1
ATOM 3194 N N . ASP B 1 33 ? -11.586 -27.922 -33.375 1 98.62 33 ASP B N 1
ATOM 3195 C CA . ASP B 1 33 ? -12.648 -28.141 -34.375 1 98.62 33 ASP B CA 1
ATOM 3196 C C . ASP B 1 33 ? -12.062 -28.453 -35.75 1 98.62 33 ASP B C 1
ATOM 3198 O O . ASP B 1 33 ? -12.578 -29.328 -36.469 1 98.62 33 ASP B O 1
ATOM 3202 N N . GLN B 1 34 ? -11.07 -27.75 -36.094 1 98.06 34 GLN B N 1
ATOM 3203 C CA . GLN B 1 34 ? -10.414 -27.969 -37.375 1 98.06 34 GLN B CA 1
ATOM 3204 C C . GLN B 1 34 ? -9.883 -29.391 -37.5 1 98.06 34 GLN B C 1
ATOM 3206 O O . GLN B 1 34 ? -9.703 -29.906 -38.594 1 98.06 34 GLN B O 1
ATOM 3211 N N . HIS B 1 35 ? -9.656 -29.984 -36.375 1 97.38 35 HIS B N 1
ATOM 3212 C CA . HIS B 1 35 ? -9.102 -31.328 -36.375 1 97.38 35 HIS B CA 1
ATOM 3213 C C . HIS B 1 35 ? -10.148 -32.344 -35.938 1 97.38 35 HIS B C 1
ATOM 3215 O O . HIS B 1 35 ? -9.812 -33.5 -35.656 1 97.38 35 HIS B O 1
ATOM 3221 N N . GLY B 1 36 ? -11.359 -31.953 -35.75 1 97.31 36 GLY B N 1
ATOM 3222 C CA . GLY B 1 36 ? -12.461 -32.844 -35.438 1 97.31 36 GLY B CA 1
ATOM 3223 C C . GLY B 1 36 ? -12.398 -33.406 -34.031 1 97.31 36 GLY B C 1
ATOM 3224 O O . GLY B 1 36 ? -12.812 -34.531 -33.781 1 97.31 36 GLY B O 1
ATOM 3225 N N . VAL B 1 37 ? -11.867 -32.719 -33.125 1 98.19 37 VAL B N 1
ATOM 3226 C CA . VAL B 1 37 ? -11.719 -33.156 -31.734 1 98.19 37 VAL B CA 1
ATOM 3227 C C . VAL B 1 37 ? -12.906 -32.688 -30.906 1 98.19 37 VAL B C 1
ATOM 3229 O O . VAL B 1 37 ? -13.242 -31.484 -30.922 1 98.19 37 VAL B O 1
ATOM 3232 N N . GLU B 1 38 ? -13.531 -33.594 -30.156 1 98.19 38 GLU B N 1
ATOM 3233 C CA . GLU B 1 38 ? -14.617 -33.219 -29.234 1 98.19 38 GLU B CA 1
ATOM 3234 C C . GLU B 1 38 ? -14.078 -32.469 -28.031 1 98.19 38 GLU B C 1
ATOM 3236 O O . GLU B 1 38 ? -13.031 -32.812 -27.484 1 98.19 38 GLU B O 1
ATOM 3241 N N . HIS B 1 39 ? -14.781 -31.406 -27.719 1 98.62 39 HIS B N 1
ATOM 3242 C CA . HIS B 1 39 ? -14.352 -30.609 -26.578 1 98.62 39 HIS B CA 1
ATOM 3243 C C . HIS B 1 39 ? -15.547 -30 -25.859 1 98.62 39 HIS B C 1
ATOM 3245 O O . HIS B 1 39 ? -16.656 -29.938 -26.406 1 98.62 39 HIS B O 1
ATOM 3251 N N . TRP B 1 40 ? -15.367 -29.609 -24.578 1 98.62 40 TRP B N 1
ATOM 3252 C CA . TRP B 1 40 ? -16.391 -29.062 -23.688 1 98.62 40 TRP B CA 1
ATOM 3253 C C . TRP B 1 40 ? -15.844 -27.859 -22.922 1 98.62 40 TRP B C 1
ATOM 3255 O O . TRP B 1 40 ? -14.781 -27.938 -22.312 1 98.62 40 TRP B O 1
ATOM 3265 N N . ARG B 1 41 ? -16.562 -26.797 -23.031 1 97.69 41 ARG B N 1
ATOM 3266 C CA . ARG B 1 41 ? -16.25 -25.594 -22.266 1 97.69 41 ARG B CA 1
ATOM 3267 C C . ARG B 1 41 ? -16.922 -25.609 -20.906 1 97.69 41 ARG B C 1
ATOM 3269 O O . ARG B 1 41 ? -18.094 -25.984 -20.797 1 97.69 41 ARG B O 1
ATOM 3276 N N . ILE B 1 42 ? -16.25 -25.344 -19.812 1 98.44 42 ILE B N 1
ATOM 3277 C CA . ILE B 1 42 ? -16.781 -25.203 -18.469 1 98.44 42 ILE B CA 1
ATOM 3278 C C . ILE B 1 42 ? -16.531 -23.797 -17.953 1 98.44 42 ILE B C 1
ATOM 3280 O O . ILE B 1 42 ? -15.414 -23.469 -17.531 1 98.44 42 ILE B O 1
ATOM 3284 N N . GLU B 1 43 ? -17.547 -23 -17.844 1 97.75 43 GLU B N 1
ATOM 3285 C CA . GLU B 1 43 ? -17.422 -21.562 -17.609 1 97.75 43 GLU B CA 1
ATOM 3286 C C . GLU B 1 43 ? -17.391 -21.25 -16.125 1 97.75 43 GLU B C 1
ATOM 3288 O O . GLU B 1 43 ? -17.891 -22.031 -15.305 1 97.75 43 GLU B O 1
ATOM 3293 N N . SER B 1 44 ? -16.734 -20.141 -15.875 1 97.62 44 SER B N 1
ATOM 3294 C CA . SER B 1 44 ? -16.844 -19.578 -14.531 1 97.62 44 SER B CA 1
ATOM 3295 C C . SER B 1 44 ? -18.266 -19.094 -14.25 1 97.62 44 SER B C 1
ATOM 3297 O O . SER B 1 44 ? -19.078 -18.969 -15.172 1 97.62 44 SER B O 1
ATOM 3299 N N . ASP B 1 45 ? -18.562 -18.844 -12.992 1 96.25 45 ASP B N 1
ATOM 3300 C CA . ASP B 1 45 ? -19.906 -18.438 -12.609 1 96.25 45 ASP B CA 1
ATOM 3301 C C . ASP B 1 45 ? -20.297 -17.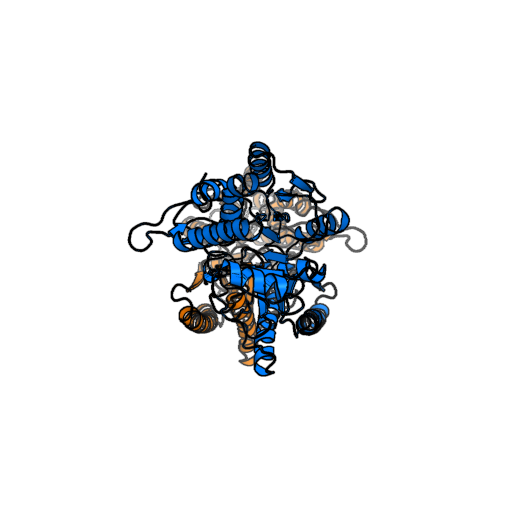125 -13.305 1 96.25 45 ASP B C 1
ATOM 3303 O O . ASP B 1 45 ? -21.453 -16.969 -13.727 1 96.25 45 ASP B O 1
ATOM 3307 N N . ASP B 1 46 ? -19.422 -16.25 -13.484 1 95.81 46 ASP B N 1
ATOM 3308 C CA . ASP B 1 46 ? -19.734 -14.945 -14.07 1 95.81 46 ASP B CA 1
ATOM 3309 C C . ASP B 1 46 ? -19.594 -14.984 -15.594 1 95.81 46 ASP B C 1
ATOM 3311 O O . ASP B 1 46 ? -19.844 -13.984 -16.266 1 95.81 46 ASP B O 1
ATOM 3315 N N . GLY B 1 47 ? -19.156 -16.078 -16.172 1 97.25 47 GLY B N 1
ATOM 3316 C CA . GLY B 1 47 ? -19.062 -16.266 -17.609 1 97.25 47 GLY B CA 1
ATOM 3317 C C . GLY B 1 47 ? -17.859 -15.57 -18.219 1 97.25 47 GLY B C 1
ATOM 3318 O O . GLY B 1 47 ? -17.703 -15.547 -19.453 1 97.25 47 GLY B O 1
ATOM 3319 N N . ALA B 1 48 ? -16.969 -15.039 -17.375 1 97.62 48 ALA B N 1
ATOM 3320 C CA . ALA B 1 48 ? -15.852 -14.227 -17.875 1 97.62 48 ALA B CA 1
ATOM 3321 C C . ALA B 1 48 ? -14.633 -15.094 -18.172 1 97.62 48 ALA B C 1
ATOM 3323 O O . ALA B 1 48 ? -13.695 -14.656 -18.844 1 97.62 48 ALA B O 1
ATOM 3324 N N . LYS B 1 49 ? -14.602 -16.344 -17.688 1 98.31 49 LYS B N 1
ATOM 3325 C CA . LYS B 1 49 ? -13.5 -17.297 -17.875 1 98.31 49 LYS B CA 1
ATOM 3326 C C . LYS B 1 49 ? -14.031 -18.703 -18.125 1 98.31 49 LYS B C 1
ATOM 3328 O O . LYS B 1 49 ? -15.211 -18.984 -17.906 1 98.31 49 LYS B O 1
ATOM 3333 N N . ALA B 1 50 ? -13.172 -19.562 -18.609 1 98.75 50 ALA B N 1
ATOM 3334 C CA . ALA B 1 50 ? -13.633 -20.938 -18.859 1 98.75 50 ALA B CA 1
ATOM 3335 C C . ALA B 1 50 ? -12.469 -21.922 -18.812 1 98.75 50 ALA B C 1
ATOM 3337 O O . ALA B 1 50 ? -11.344 -21.578 -19.203 1 98.75 50 ALA B O 1
ATOM 3338 N N . ASN B 1 51 ? -12.805 -23.078 -18.281 1 98.81 51 ASN B N 1
ATOM 3339 C CA . ASN B 1 51 ? -11.992 -24.266 -18.547 1 98.81 51 ASN B CA 1
ATOM 3340 C C . ASN B 1 51 ? -12.352 -24.891 -19.891 1 98.81 51 ASN B C 1
ATOM 3342 O O . ASN B 1 51 ? -13.406 -24.594 -20.453 1 98.81 51 ASN B O 1
ATOM 3346 N N . LEU B 1 52 ? -11.469 -25.703 -20.438 1 98.88 52 LEU B N 1
ATOM 3347 C CA . LEU B 1 52 ? -11.727 -26.469 -21.641 1 98.88 52 LEU B CA 1
ATOM 3348 C C . LEU B 1 52 ? -11.289 -27.922 -21.469 1 98.88 52 LEU B C 1
ATOM 3350 O O . LEU B 1 52 ? -10.156 -28.188 -21.062 1 98.88 52 LEU B O 1
ATOM 3354 N N . LEU B 1 53 ? -12.195 -28.828 -21.656 1 98.75 53 LEU B N 1
ATOM 3355 C CA . LEU B 1 53 ? -11.906 -30.25 -21.766 1 98.75 53 LEU B CA 1
ATOM 3356 C C . LEU B 1 53 ? -12 -30.719 -23.219 1 98.75 53 LEU B C 1
ATOM 3358 O O . LEU B 1 53 ? -12.898 -30.312 -23.953 1 98.75 53 LEU B O 1
ATOM 3362 N N . ALA B 1 54 ? -11.055 -31.516 -23.641 1 98.81 54 ALA B N 1
ATOM 3363 C CA . ALA B 1 54 ? -11.094 -32.094 -24.984 1 98.81 54 ALA B CA 1
ATOM 3364 C C . ALA B 1 54 ? -10.664 -33.562 -24.953 1 98.81 54 ALA B C 1
ATOM 3366 O O . ALA B 1 54 ? -9.805 -33.938 -24.141 1 98.81 54 ALA B O 1
ATOM 3367 N N . ARG B 1 55 ? -11.234 -34.344 -25.812 1 98.69 55 ARG B N 1
ATOM 3368 C CA . ARG B 1 55 ? -10.906 -35.781 -25.875 1 98.69 55 ARG B CA 1
ATOM 3369 C C . ARG B 1 55 ? -10.438 -36.188 -27.266 1 98.69 55 ARG B C 1
ATOM 3371 O O . ARG B 1 55 ? -11.172 -36 -28.25 1 98.69 55 ARG B O 1
ATOM 3378 N N . ILE B 1 56 ? -9.266 -36.656 -27.344 1 98.44 56 ILE B N 1
ATOM 3379 C CA . ILE B 1 56 ? -8.742 -37.281 -28.562 1 98.44 56 ILE B CA 1
ATOM 3380 C C . ILE B 1 56 ? -8.727 -38.812 -28.406 1 98.44 56 ILE B C 1
ATOM 3382 O O . ILE B 1 56 ? -8.117 -39.344 -27.484 1 98.44 56 ILE B O 1
ATOM 3386 N N . GLY B 1 57 ? -9.352 -39.5 -29.359 1 97.25 57 GLY B N 1
ATOM 3387 C CA . GLY B 1 57 ? -9.414 -40.938 -29.266 1 97.25 57 GLY B CA 1
ATOM 3388 C C . GLY B 1 57 ? -10.758 -41.469 -28.797 1 97.25 57 GLY B C 1
ATOM 3389 O O . GLY B 1 57 ? -11.75 -40.719 -28.797 1 97.25 57 GLY B O 1
ATOM 3390 N N . PRO B 1 58 ? -10.836 -42.719 -28.438 1 97.06 58 PRO B N 1
ATOM 3391 C CA . PRO B 1 58 ? -12.125 -43.344 -28.125 1 97.06 58 PRO B CA 1
ATOM 3392 C C . PRO B 1 58 ? -12.68 -42.938 -26.781 1 97.06 58 PRO B C 1
ATOM 3394 O O . PRO B 1 58 ? -11.938 -42.438 -25.922 1 97.06 58 PRO B O 1
ATOM 3397 N N . ASN B 1 59 ? -13.961 -43.062 -26.641 1 97.5 59 ASN B N 1
ATOM 3398 C CA . ASN B 1 59 ? -14.648 -42.75 -25.391 1 97.5 59 ASN B CA 1
ATOM 3399 C C . ASN B 1 59 ? -14.695 -44 -24.469 1 97.5 59 ASN B C 1
ATOM 3401 O O . ASN B 1 59 ? -15.758 -44.562 -24.234 1 97.5 59 ASN B O 1
ATOM 3405 N N . VAL B 1 60 ? -13.523 -44.344 -23.969 1 97.75 60 VAL B N 1
ATOM 3406 C CA . VAL B 1 60 ? -13.391 -45.5 -23.094 1 97.75 60 VAL B CA 1
ATOM 3407 C C . VAL B 1 60 ? -12.57 -45.125 -21.859 1 97.75 60 VAL B C 1
ATOM 3409 O O . VAL B 1 60 ? -11.953 -44.062 -21.812 1 97.75 60 VAL B O 1
ATOM 3412 N N . GLU B 1 61 ? -12.656 -45.938 -20.844 1 97.25 61 GLU B N 1
ATOM 3413 C CA . GLU B 1 61 ? -11.844 -45.75 -19.641 1 97.25 61 GLU B CA 1
ATOM 3414 C C . GLU B 1 61 ? -10.359 -45.875 -19.969 1 97.25 61 GLU B C 1
ATOM 3416 O O . GLU B 1 61 ? -9.984 -46.531 -20.938 1 97.25 61 GLU B O 1
ATOM 3421 N N . GLY B 1 62 ? -9.703 -45.219 -19.109 1 95.88 62 GLY B N 1
ATOM 3422 C CA . GLY B 1 62 ? -8.266 -45.219 -19.312 1 95.88 62 GLY B CA 1
ATOM 3423 C C . GLY B 1 62 ? -7.762 -43.969 -20 1 95.88 62 GLY B C 1
ATOM 3424 O O . GLY B 1 62 ? -8.469 -42.938 -20.062 1 95.88 62 GLY B O 1
ATOM 3425 N N . GLY B 1 63 ? -6.578 -44 -20.469 1 95.81 63 GLY B N 1
ATOM 3426 C CA . GLY B 1 63 ? -5.969 -42.844 -21.141 1 95.81 63 GLY B CA 1
ATOM 3427 C C . GLY B 1 63 ? -5.285 -41.906 -20.188 1 95.81 63 GLY B C 1
ATOM 3428 O O . GLY B 1 63 ? -4.977 -42.25 -19.047 1 95.81 63 GLY B O 1
ATOM 3429 N N . VAL B 1 64 ? -5.004 -40.781 -20.781 1 98.44 64 VAL B N 1
ATOM 3430 C CA . VAL B 1 64 ? -4.152 -39.844 -20.062 1 98.44 64 VAL B CA 1
ATOM 3431 C C . VAL B 1 64 ? -4.73 -38.438 -20.172 1 98.44 64 VAL B C 1
ATOM 3433 O O . VAL B 1 64 ? -5.176 -38 -21.25 1 98.44 64 VAL B O 1
ATOM 3436 N N . VAL B 1 65 ? -4.828 -37.75 -19 1 98.81 65 VAL B N 1
ATOM 3437 C CA . VAL B 1 65 ? -5.188 -36.344 -18.969 1 98.81 65 VAL B CA 1
ATOM 3438 C C . VAL B 1 65 ? -3.924 -35.469 -18.984 1 98.81 65 VAL B C 1
ATOM 3440 O O . VAL B 1 65 ? -3.037 -35.656 -18.141 1 98.81 65 VAL B O 1
ATOM 3443 N N . LEU B 1 66 ? -3.811 -34.656 -19.984 1 98.88 66 LEU B N 1
ATOM 3444 C CA . LEU B 1 66 ? -2.807 -33.594 -20.016 1 98.88 66 LEU B CA 1
ATOM 3445 C C . LEU B 1 66 ? -3.396 -32.281 -19.531 1 98.88 66 LEU B C 1
ATOM 3447 O O . LEU B 1 66 ? -4.258 -31.688 -20.203 1 98.88 66 LEU B O 1
ATOM 3451 N N . SER B 1 67 ? -2.881 -31.812 -18.391 1 98.88 67 SER B N 1
ATOM 3452 C CA . SER B 1 67 ? -3.482 -30.641 -17.766 1 98.88 67 SER B CA 1
ATOM 3453 C C . SER B 1 67 ? -2.529 -29.453 -17.797 1 98.88 67 SER B C 1
ATOM 3455 O O . SER B 1 67 ? -1.336 -29.594 -17.531 1 98.88 67 SER B O 1
ATOM 3457 N N . GLY B 1 68 ? -3.01 -28.281 -18.141 1 98.69 68 GLY B N 1
ATOM 3458 C CA . GLY B 1 68 ? -2.297 -27.016 -18.094 1 98.69 68 GLY B CA 1
ATOM 3459 C C . GLY B 1 68 ? -3.207 -25.828 -17.844 1 98.69 68 GLY B C 1
ATOM 3460 O O . GLY B 1 68 ? -4.383 -25.844 -18.234 1 98.69 68 GLY B O 1
ATOM 3461 N N . HIS B 1 69 ? -2.686 -24.812 -17.203 1 98.81 69 HIS B N 1
ATOM 3462 C CA . HIS B 1 69 ? -3.502 -23.625 -17 1 98.81 69 HIS B CA 1
ATOM 3463 C C . HIS B 1 69 ? -3.205 -22.547 -18.047 1 98.81 69 HIS B C 1
ATOM 3465 O O . HIS B 1 69 ? -2.098 -22.5 -18.578 1 98.81 69 HIS B O 1
ATOM 3471 N N . THR B 1 70 ? -4.254 -21.719 -18.266 1 98.81 70 THR B N 1
ATOM 3472 C CA . THR B 1 70 ? -4.168 -20.781 -19.391 1 98.81 70 THR B CA 1
ATOM 3473 C C . THR B 1 70 ? -3.801 -19.391 -18.891 1 98.81 70 THR B C 1
ATOM 3475 O O . THR B 1 70 ? -3.434 -18.516 -19.688 1 98.81 70 THR B O 1
ATOM 3478 N N . ASP B 1 71 ? -3.984 -19.141 -17.594 1 98.62 71 ASP B N 1
ATOM 3479 C CA . ASP B 1 71 ? -3.725 -17.797 -17.062 1 98.62 71 ASP B CA 1
ATOM 3480 C C . ASP B 1 71 ? -2.244 -17.609 -16.734 1 98.62 71 ASP B C 1
ATOM 3482 O O . ASP B 1 71 ? -1.498 -18.594 -16.641 1 98.62 71 ASP B O 1
ATOM 3486 N N . VAL B 1 72 ? -1.853 -16.344 -16.703 1 98.44 72 VAL B N 1
ATOM 3487 C CA . VAL B 1 72 ? -0.494 -15.961 -16.344 1 98.44 72 VAL B CA 1
ATOM 3488 C C . VAL B 1 72 ? -0.537 -14.883 -15.258 1 98.44 72 VAL B C 1
ATOM 3490 O O . VAL B 1 72 ? -1.598 -14.32 -14.977 1 98.44 72 VAL B O 1
ATOM 3493 N N . VAL B 1 73 ? 0.557 -14.633 -14.586 1 97.94 73 VAL B N 1
ATOM 3494 C CA . VAL B 1 73 ? 0.626 -13.617 -13.539 1 97.94 73 VAL B CA 1
ATOM 3495 C C . VAL B 1 73 ? 0.82 -12.242 -14.172 1 97.94 73 VAL B C 1
ATOM 3497 O O . VAL B 1 73 ? 1.211 -12.133 -15.344 1 97.94 73 VAL B O 1
ATOM 3500 N N . PRO B 1 74 ? 0.532 -11.18 -13.43 1 97.06 74 PRO B N 1
ATOM 3501 C CA . PRO B 1 74 ? 0.67 -9.82 -13.961 1 97.06 74 PRO B CA 1
ATOM 3502 C C . PRO B 1 74 ? 2.111 -9.469 -14.328 1 97.06 74 PRO B C 1
ATOM 3504 O O . PRO B 1 74 ? 3.049 -10.086 -13.82 1 97.06 74 PRO B O 1
ATOM 3507 N N . VAL B 1 75 ? 2.189 -8.469 -15.25 1 97 75 VAL B N 1
ATOM 3508 C CA . VAL B 1 75 ? 3.498 -8.008 -15.695 1 97 75 VAL B CA 1
ATOM 3509 C C . VAL B 1 75 ? 3.707 -6.555 -15.281 1 97 75 VAL B C 1
ATOM 3511 O O . VAL B 1 75 ? 4.746 -5.957 -15.57 1 97 75 VAL B O 1
ATOM 3514 N N . ASP B 1 76 ? 2.783 -6.039 -14.586 1 92.38 76 ASP B N 1
ATOM 3515 C CA . ASP B 1 76 ? 2.779 -4.621 -14.227 1 92.38 76 ASP B CA 1
ATOM 3516 C C . ASP B 1 76 ? 4.031 -4.254 -13.43 1 92.38 76 ASP B C 1
ATOM 3518 O O . ASP B 1 76 ? 4.383 -4.938 -12.469 1 92.38 76 ASP B O 1
ATOM 3522 N N . GLY B 1 77 ? 4.664 -3.182 -13.914 1 90.12 77 GLY B N 1
ATOM 3523 C CA . GLY B 1 77 ? 5.793 -2.635 -13.172 1 90.12 77 GLY B CA 1
ATOM 3524 C C . GLY B 1 77 ? 7.062 -3.447 -13.336 1 90.12 77 GLY B C 1
ATOM 3525 O O . GLY B 1 77 ? 8.117 -3.062 -12.828 1 90.12 77 GLY B O 1
ATOM 3526 N N . GLN B 1 78 ? 7.039 -4.559 -13.969 1 94 78 GLN B N 1
ATOM 3527 C CA . GLN B 1 78 ? 8.219 -5.391 -14.148 1 94 78 GLN B CA 1
ATOM 3528 C C . GLN B 1 78 ? 9.102 -4.855 -15.281 1 94 78 GLN B C 1
ATOM 3530 O O . GLN B 1 78 ? 8.594 -4.398 -16.297 1 94 78 GLN B O 1
ATOM 3535 N N . PRO B 1 79 ? 10.398 -4.898 -15.062 1 94.56 79 PRO B N 1
ATOM 3536 C CA . PRO B 1 79 ? 11.32 -4.375 -16.078 1 94.56 79 PRO B CA 1
ATOM 3537 C C . PRO B 1 79 ? 11.586 -5.367 -17.203 1 94.56 79 PRO B C 1
ATOM 3539 O O . PRO B 1 79 ? 12.695 -5.879 -17.328 1 94.56 79 PRO B O 1
ATOM 3542 N N . TRP B 1 80 ? 10.664 -5.535 -18.094 1 97.06 80 TRP B N 1
ATOM 3543 C CA . TRP B 1 80 ? 10.773 -6.418 -19.25 1 97.06 80 TRP B CA 1
ATOM 3544 C C . TRP B 1 80 ? 11.656 -5.789 -20.328 1 97.06 80 TRP B C 1
ATOM 3546 O O . TRP B 1 80 ? 11.586 -4.582 -20.578 1 97.06 80 TRP B O 1
ATOM 3556 N N . THR B 1 81 ? 12.484 -6.637 -20.938 1 96.75 81 THR B N 1
ATOM 3557 C CA . THR B 1 81 ? 13.352 -6.184 -22.016 1 96.75 81 THR B CA 1
ATOM 3558 C C . THR B 1 81 ? 12.602 -6.188 -23.344 1 96.75 81 THR B C 1
ATOM 3560 O O . THR B 1 81 ? 12.977 -5.469 -24.281 1 96.75 81 THR B O 1
ATOM 3563 N N . SER B 1 82 ? 11.609 -7.012 -23.453 1 97 82 SER B N 1
ATOM 3564 C CA . SER B 1 82 ? 10.727 -7.086 -24.625 1 97 82 SER B CA 1
ATOM 3565 C C . SER B 1 82 ? 9.266 -7.164 -24.188 1 97 82 SER B C 1
ATOM 3567 O O . SER B 1 82 ? 8.969 -7.328 -23 1 97 82 SER B O 1
ATOM 3569 N N . ASP B 1 83 ? 8.375 -6.949 -25.156 1 98 83 ASP B N 1
ATOM 3570 C CA . ASP B 1 83 ? 6.957 -7.031 -24.844 1 98 83 ASP B CA 1
ATOM 3571 C C . ASP B 1 83 ? 6.602 -8.398 -24.25 1 98 83 ASP B C 1
ATOM 3573 O O . ASP B 1 83 ? 6.781 -9.422 -24.906 1 98 83 ASP B O 1
ATOM 3577 N N . PRO B 1 84 ? 6.078 -8.391 -23.062 1 98.56 84 PRO B N 1
ATOM 3578 C CA . PRO B 1 84 ? 5.809 -9.656 -22.375 1 98.56 84 PRO B CA 1
ATOM 3579 C C . PRO B 1 84 ? 4.844 -10.547 -23.156 1 98.56 84 PRO B C 1
ATOM 3581 O O . PRO B 1 84 ? 4.844 -11.766 -22.969 1 98.56 84 PRO B O 1
ATOM 3584 N N . PHE B 1 85 ? 4.023 -10.031 -24.047 1 98.75 85 PHE B N 1
ATOM 3585 C CA . PHE B 1 85 ? 2.984 -10.82 -24.703 1 98.75 85 PHE B CA 1
ATOM 3586 C C . PHE B 1 85 ? 3.256 -10.938 -26.188 1 98.75 85 PHE B C 1
ATOM 3588 O O . PHE B 1 85 ? 2.328 -11.117 -26.984 1 98.75 85 PHE B O 1
ATOM 3595 N N . THR B 1 86 ? 4.488 -10.773 -26.531 1 98.62 86 THR B N 1
ATOM 3596 C CA . THR B 1 86 ? 5.031 -11.102 -27.844 1 98.62 86 THR B CA 1
ATOM 3597 C C . THR B 1 86 ? 6.227 -12.039 -27.719 1 98.62 86 THR B C 1
ATOM 3599 O O . THR B 1 86 ? 7.25 -11.672 -27.141 1 98.62 86 THR B O 1
ATOM 3602 N N . LEU B 1 87 ? 6.008 -13.188 -28.297 1 98.62 87 LEU B N 1
ATOM 3603 C CA . LEU B 1 87 ? 7.105 -14.148 -28.234 1 98.62 87 LEU B CA 1
ATOM 3604 C C . LEU B 1 87 ? 8.336 -13.617 -28.953 1 98.62 87 LEU B C 1
ATOM 3606 O O . LEU B 1 87 ? 8.273 -13.273 -30.141 1 98.62 87 LEU B O 1
ATOM 3610 N N . THR B 1 88 ? 9.398 -13.539 -28.219 1 98.31 88 THR B N 1
ATOM 3611 C CA . THR B 1 88 ? 10.625 -12.969 -28.766 1 98.31 88 THR B CA 1
ATOM 3612 C C . THR B 1 88 ? 11.781 -13.953 -28.625 1 98.31 88 THR B C 1
ATOM 3614 O O . THR B 1 88 ? 12.023 -14.492 -27.547 1 98.31 88 THR B O 1
ATOM 3617 N N . SER B 1 89 ? 12.5 -14.164 -29.719 1 97.94 89 SER B N 1
ATOM 3618 C CA . SER B 1 89 ? 13.656 -15.055 -29.688 1 97.94 89 SER B CA 1
ATOM 3619 C C . SER B 1 89 ? 14.875 -14.352 -29.109 1 97.94 89 SER B C 1
ATOM 3621 O O . SER B 1 89 ? 15.125 -13.18 -29.391 1 97.94 89 SER B O 1
ATOM 3623 N N . GLY B 1 90 ? 15.531 -15.094 -28.266 1 96.62 90 GLY B N 1
ATOM 3624 C CA . GLY B 1 90 ? 16.781 -14.57 -27.75 1 96.62 90 GLY B CA 1
ATOM 3625 C C . GLY B 1 90 ? 17.859 -14.453 -28.797 1 96.62 90 GLY B C 1
ATOM 3626 O O . GLY B 1 90 ? 17.75 -15.039 -29.875 1 96.62 90 GLY B O 1
ATOM 3627 N N . SER B 1 91 ? 18.859 -13.578 -28.516 1 95.06 91 SER B N 1
ATOM 3628 C CA . SER B 1 91 ? 19.984 -13.383 -29.406 1 95.06 91 SER B CA 1
ATOM 3629 C C . SER B 1 91 ? 21.312 -13.492 -28.641 1 95.06 91 SER B C 1
ATOM 3631 O O . SER B 1 91 ? 21.328 -13.562 -27.422 1 95.06 91 SER B O 1
ATOM 3633 N N . GLY B 1 92 ? 22.375 -13.695 -29.391 1 95.12 92 GLY B N 1
ATOM 3634 C CA . GLY B 1 92 ? 23.672 -13.773 -28.766 1 95.12 92 GLY B CA 1
ATOM 3635 C C . GLY B 1 92 ? 23.828 -14.961 -27.844 1 95.12 92 GLY B C 1
ATOM 3636 O O . GLY B 1 92 ? 23.547 -16.094 -28.234 1 95.12 92 GLY B O 1
ATOM 3637 N N . ASP B 1 93 ? 24.078 -14.641 -26.531 1 93.94 93 ASP B N 1
ATOM 3638 C CA . ASP B 1 93 ? 24.281 -15.672 -25.516 1 93.94 93 ASP B CA 1
ATOM 3639 C C . ASP B 1 93 ? 22.969 -16.328 -25.141 1 93.94 93 ASP B C 1
ATOM 3641 O O . ASP B 1 93 ? 22.953 -17.391 -24.5 1 93.94 93 ASP B O 1
ATOM 3645 N N . ASN B 1 94 ? 21.875 -15.805 -25.625 1 95.62 94 ASN B N 1
ATOM 3646 C CA . ASN B 1 94 ? 20.562 -16.297 -25.25 1 95.62 94 ASN B CA 1
ATOM 3647 C C . ASN B 1 94 ? 19.859 -16.953 -26.438 1 95.62 94 ASN B C 1
ATOM 3649 O O . ASN B 1 94 ? 18.625 -17.078 -26.438 1 95.62 94 ASN B O 1
ATOM 3653 N N . ILE B 1 95 ? 20.625 -17.344 -27.406 1 95.56 95 ILE B N 1
ATOM 3654 C CA . ILE B 1 95 ? 20.078 -18.062 -28.547 1 95.56 95 ILE B CA 1
ATOM 3655 C C . ILE B 1 95 ? 19.375 -19.328 -28.078 1 95.56 95 ILE B C 1
ATOM 3657 O O . ILE B 1 95 ? 19.875 -20.031 -27.203 1 95.56 95 ILE B O 1
ATOM 3661 N N . GLY B 1 96 ? 18.172 -19.562 -28.609 1 96.88 96 GLY B N 1
ATOM 3662 C CA . GLY B 1 96 ? 17.391 -20.734 -28.234 1 96.88 96 GLY B CA 1
ATOM 3663 C C . GLY B 1 96 ? 16.344 -20.453 -27.188 1 96.88 96 GLY B C 1
ATOM 3664 O O . GLY B 1 96 ? 15.422 -21.25 -26.969 1 96.88 96 GLY B O 1
ATOM 3665 N N . ARG B 1 97 ? 16.516 -19.281 -26.516 1 98 97 ARG B N 1
ATOM 3666 C CA . ARG B 1 97 ? 15.5 -18.891 -25.531 1 98 97 ARG B CA 1
ATOM 3667 C C . ARG B 1 97 ? 14.32 -18.203 -26.219 1 98 97 ARG B C 1
ATOM 3669 O O . ARG B 1 97 ? 14.508 -17.422 -27.156 1 98 97 ARG B O 1
ATOM 3676 N N . LEU B 1 98 ? 13.148 -18.531 -25.812 1 98.62 98 LEU B N 1
ATOM 3677 C CA . LEU B 1 98 ? 11.922 -17.875 -26.25 1 98.62 98 LEU B CA 1
ATOM 3678 C C . LEU B 1 98 ? 11.289 -17.094 -25.094 1 98.62 98 LEU B C 1
ATOM 3680 O O . LEU B 1 98 ? 10.789 -17.688 -24.141 1 98.62 98 LEU B O 1
ATOM 3684 N N . TYR B 1 99 ? 11.344 -15.781 -25.266 1 98.62 99 TYR B N 1
ATOM 3685 C CA . TYR B 1 99 ? 10.914 -14.906 -24.172 1 98.62 99 TYR B CA 1
ATOM 3686 C C . TYR B 1 99 ? 9.445 -14.539 -24.312 1 98.62 99 TYR B C 1
ATOM 3688 O O . TYR B 1 99 ? 8.961 -14.297 -25.422 1 98.62 99 TYR B O 1
ATOM 3696 N N . GLY B 1 100 ? 8.766 -14.516 -23.203 1 98.69 100 GLY B N 1
ATOM 3697 C CA . GLY B 1 100 ? 7.379 -14.102 -23.094 1 98.69 100 GLY B CA 1
ATOM 3698 C C . GLY B 1 100 ? 6.715 -14.586 -21.812 1 98.69 100 GLY B C 1
ATOM 3699 O O . GLY B 1 100 ? 7.082 -15.633 -21.281 1 98.69 100 GLY B O 1
ATOM 3700 N N . ARG B 1 101 ? 5.73 -13.805 -21.391 1 98.75 101 ARG B N 1
ATOM 3701 C CA . ARG B 1 101 ? 4.984 -14.25 -20.219 1 98.75 101 ARG B CA 1
ATOM 3702 C C . ARG B 1 101 ? 4.172 -15.5 -20.531 1 98.75 101 ARG B C 1
ATOM 3704 O O . ARG B 1 101 ? 3.379 -15.516 -21.484 1 98.75 101 ARG B O 1
ATOM 3711 N N . GLY B 1 102 ? 4.402 -16.578 -19.781 1 98.38 102 GLY B N 1
ATOM 3712 C CA . GLY B 1 102 ? 3.672 -17.812 -19.969 1 98.38 102 GLY B CA 1
ATOM 3713 C C . GLY B 1 102 ? 4.434 -18.844 -20.766 1 98.38 102 GLY B C 1
ATOM 3714 O O . GLY B 1 102 ? 3.99 -19.984 -20.906 1 98.38 102 GLY B O 1
ATOM 3715 N N . THR B 1 103 ? 5.617 -18.484 -21.25 1 98.56 103 THR B N 1
ATOM 3716 C CA . THR B 1 103 ? 6.367 -19.422 -22.062 1 98.56 103 THR B CA 1
ATOM 3717 C C . THR B 1 103 ? 6.699 -20.688 -21.281 1 98.56 103 THR B C 1
ATOM 3719 O O . THR B 1 103 ? 6.441 -21.797 -21.734 1 98.56 103 THR B O 1
ATOM 3722 N N . CYS B 1 104 ? 7.184 -20.484 -20.109 1 97.31 104 CYS B N 1
ATOM 3723 C CA . CYS B 1 104 ? 7.523 -21.641 -19.297 1 97.31 104 CYS B CA 1
ATOM 3724 C C . CYS B 1 104 ? 6.371 -22 -18.375 1 97.31 104 CYS B C 1
ATOM 3726 O O . CYS B 1 104 ? 6.137 -23.188 -18.094 1 97.31 104 CYS B O 1
ATOM 3728 N N . ASP B 1 105 ? 5.48 -21.141 -17.875 1 97.56 105 ASP B N 1
ATOM 3729 C CA . ASP B 1 105 ? 4.449 -21.344 -16.859 1 97.56 105 ASP B CA 1
ATOM 3730 C C . ASP B 1 105 ? 3.096 -20.812 -17.344 1 97.56 105 ASP B C 1
ATOM 3732 O O . ASP B 1 105 ? 2.719 -19.688 -17.031 1 97.56 105 ASP B O 1
ATOM 3736 N N . MET B 1 106 ? 2.318 -21.5 -18.188 1 97.75 106 MET B N 1
ATOM 3737 C CA . MET B 1 106 ? 2.854 -22.75 -18.719 1 97.75 106 MET B CA 1
ATOM 3738 C C . MET B 1 106 ? 2.307 -23.031 -20.109 1 97.75 106 MET B C 1
ATOM 3740 O O . MET B 1 106 ? 1.999 -24.172 -20.438 1 97.75 106 MET B O 1
ATOM 3744 N N . LYS B 1 107 ? 2.145 -21.969 -20.875 1 98.75 107 LYS B N 1
ATOM 3745 C CA . LYS B 1 107 ? 1.584 -22.078 -22.219 1 98.75 107 LYS B CA 1
ATOM 3746 C C . LYS B 1 107 ? 2.496 -22.906 -23.125 1 98.75 107 LYS B C 1
ATOM 3748 O O . LYS B 1 107 ? 2.059 -23.406 -24.156 1 98.75 107 LYS B O 1
ATOM 3753 N N . GLY B 1 108 ? 3.795 -23.031 -22.797 1 98.75 108 GLY B N 1
ATOM 3754 C CA . GLY B 1 108 ? 4.684 -23.922 -23.531 1 98.75 108 GLY B CA 1
ATOM 3755 C C . GLY B 1 108 ? 4.195 -25.359 -23.562 1 98.75 108 GLY B C 1
ATOM 3756 O O . GLY B 1 108 ? 4.191 -25.984 -24.609 1 98.75 108 GLY B O 1
ATOM 3757 N N . PHE B 1 109 ? 3.768 -25.875 -22.422 1 98.88 109 PHE B N 1
ATOM 3758 C CA . PHE B 1 109 ? 3.234 -27.219 -22.344 1 98.88 109 PHE B CA 1
ATOM 3759 C C . PHE B 1 109 ? 1.977 -27.359 -23.203 1 98.88 109 PHE B C 1
ATOM 3761 O O . PHE B 1 109 ? 1.817 -28.344 -23.922 1 98.88 109 PHE B O 1
ATOM 3768 N N . ILE B 1 110 ? 1.075 -26.406 -23.094 1 98.94 110 ILE B N 1
ATOM 3769 C CA . ILE B 1 110 ? -0.174 -26.422 -23.844 1 98.94 110 ILE B CA 1
ATOM 3770 C C . ILE B 1 110 ? 0.125 -26.438 -25.344 1 98.94 110 ILE B C 1
ATOM 3772 O O . ILE B 1 110 ? -0.51 -27.188 -26.094 1 98.94 110 ILE B O 1
ATOM 3776 N N . ALA B 1 111 ? 1.112 -25.641 -25.719 1 98.94 111 ALA B N 1
ATOM 3777 C CA . ALA B 1 111 ? 1.51 -25.578 -27.125 1 98.94 111 ALA B CA 1
ATOM 3778 C C . ALA B 1 111 ? 1.985 -26.953 -27.609 1 98.94 111 ALA B C 1
ATOM 3780 O O . ALA B 1 111 ? 1.643 -27.375 -28.719 1 98.94 111 ALA B O 1
ATOM 3781 N N . CYS B 1 112 ? 2.801 -27.625 -26.844 1 98.88 112 CYS B N 1
ATOM 3782 C CA . CYS B 1 112 ? 3.287 -28.953 -27.203 1 98.88 112 CYS B CA 1
ATOM 3783 C C . CYS B 1 112 ? 2.129 -29.938 -27.391 1 98.88 112 CYS B C 1
ATOM 3785 O O . CYS B 1 112 ? 2.1 -30.688 -28.375 1 98.88 112 CYS B O 1
ATOM 3787 N N . ALA B 1 113 ? 1.185 -29.938 -26.484 1 98.88 113 ALA B N 1
ATOM 3788 C CA . ALA B 1 113 ? 0.041 -30.844 -26.547 1 98.88 113 ALA B CA 1
ATOM 3789 C C . ALA B 1 113 ? -0.813 -30.562 -27.781 1 98.88 113 ALA B C 1
ATOM 3791 O O . ALA B 1 113 ? -1.175 -31.469 -28.516 1 98.88 113 ALA B O 1
ATOM 3792 N N . LEU B 1 114 ? -1.11 -29.266 -27.984 1 98.88 114 LEU B N 1
ATOM 3793 C CA . LEU B 1 114 ? -1.937 -28.891 -29.125 1 98.88 114 LEU B CA 1
ATOM 3794 C C . LEU B 1 114 ? -1.261 -29.266 -30.438 1 98.88 114 LEU B C 1
ATOM 3796 O O . LEU B 1 114 ? -1.924 -29.734 -31.375 1 98.88 114 LEU B O 1
ATOM 3800 N N . ALA B 1 115 ? 0.015 -29.062 -30.5 1 98.75 115 ALA B N 1
ATOM 3801 C CA . ALA B 1 115 ? 0.757 -29.375 -31.719 1 98.75 115 ALA B CA 1
ATOM 3802 C C . ALA B 1 115 ? 0.695 -30.859 -32.062 1 98.75 115 ALA B C 1
ATOM 3804 O O . ALA B 1 115 ? 0.858 -31.25 -33.219 1 98.75 115 ALA B O 1
ATOM 3805 N N . ALA B 1 116 ? 0.473 -31.688 -31.094 1 98.56 116 ALA B N 1
ATOM 3806 C CA . ALA B 1 116 ? 0.462 -33.156 -31.281 1 98.56 116 ALA B CA 1
ATOM 3807 C C . ALA B 1 116 ? -0.918 -33.625 -31.703 1 98.56 116 ALA B C 1
ATOM 3809 O O . ALA B 1 116 ? -1.067 -34.781 -32.156 1 98.56 116 ALA B O 1
ATOM 3810 N N . VAL B 1 117 ? -1.94 -32.812 -31.656 1 98.44 117 VAL B N 1
ATOM 3811 C CA . VAL B 1 117 ? -3.338 -33.188 -31.828 1 98.44 117 VAL B CA 1
ATOM 3812 C C . VAL B 1 117 ? -3.529 -33.812 -33.219 1 98.44 117 VAL B C 1
ATOM 3814 O O . VAL B 1 117 ? -4.109 -34.906 -33.344 1 98.44 117 VAL B O 1
ATOM 3817 N N . PRO B 1 118 ? -3.021 -33.156 -34.312 1 97.62 118 PRO B N 1
ATOM 3818 C CA . PRO B 1 118 ? -3.238 -33.75 -35.625 1 97.62 118 PRO B CA 1
ATOM 3819 C C . PRO B 1 118 ? -2.697 -35.188 -35.719 1 97.62 118 PRO B C 1
ATOM 3821 O O . PRO B 1 118 ? -3.346 -36.062 -36.312 1 97.62 118 PRO B O 1
ATOM 3824 N N . ARG B 1 119 ? -1.57 -35.375 -35.125 1 96.88 119 ARG B N 1
ATOM 3825 C CA . ARG B 1 119 ? -0.968 -36.719 -35.125 1 96.88 119 ARG B CA 1
ATOM 3826 C C . ARG B 1 119 ? -1.774 -37.688 -34.281 1 96.88 119 ARG B C 1
ATOM 3828 O O . ARG B 1 119 ? -1.964 -38.844 -34.688 1 96.88 119 ARG B O 1
ATOM 3835 N N . TRP B 1 120 ? -2.232 -37.312 -33.094 1 97.75 120 TRP B N 1
ATOM 3836 C CA . TRP B 1 120 ? -3.039 -38.156 -32.219 1 97.75 120 TRP B CA 1
ATOM 3837 C C . TRP B 1 120 ? -4.344 -38.562 -32.906 1 97.75 120 TRP B C 1
ATOM 3839 O O . TRP B 1 120 ? -4.809 -39.688 -32.781 1 97.75 120 TRP B O 1
ATOM 3849 N N . GLN B 1 121 ? -4.926 -37.625 -33.656 1 95.38 121 GLN B N 1
ATOM 3850 C CA . GLN B 1 121 ? -6.188 -37.875 -34.344 1 95.38 121 GLN B CA 1
ATOM 3851 C C . GLN B 1 121 ? -6.02 -38.906 -35.438 1 95.38 121 GLN B C 1
ATOM 3853 O O . GLN B 1 121 ? -6.945 -39.656 -35.75 1 95.38 121 GLN B O 1
ATOM 3858 N N . GLN B 1 122 ? -4.918 -38.875 -36 1 93.06 122 GLN B N 1
ATOM 3859 C CA . GLN B 1 122 ? -4.645 -39.781 -37.094 1 93.06 122 GLN B CA 1
ATOM 3860 C C . GLN B 1 122 ? -4.219 -41.156 -36.562 1 93.06 122 GLN B C 1
ATOM 3862 O O . GLN B 1 122 ? -4.297 -42.156 -37.281 1 93.06 122 GLN B O 1
ATOM 3867 N N . ALA B 1 123 ? -3.91 -41.062 -35.281 1 91.12 123 ALA B N 1
ATOM 3868 C CA . ALA B 1 123 ? -3.434 -42.312 -34.688 1 91.12 123 ALA B CA 1
ATOM 3869 C C . ALA B 1 123 ? -4.598 -43.156 -34.156 1 91.12 123 ALA B C 1
ATOM 3871 O O . ALA B 1 123 ? -5.598 -42.594 -33.688 1 91.12 123 ALA B O 1
ATOM 3872 N N . GLU B 1 124 ? -4.781 -44.406 -34.5 1 89.75 124 GLU B N 1
ATOM 3873 C CA . GLU B 1 124 ? -5.754 -45.281 -33.844 1 89.75 124 GLU B CA 1
ATOM 3874 C C . GLU B 1 124 ? -5.391 -45.531 -32.406 1 89.75 124 GLU B C 1
ATOM 3876 O O . GLU B 1 124 ? -4.734 -46.531 -32.062 1 89.75 124 GLU B O 1
ATOM 3881 N N . LEU B 1 125 ? -5.902 -44.625 -31.5 1 96.88 125 LEU B N 1
ATOM 3882 C CA . LEU B 1 125 ? -5.562 -44.719 -30.094 1 96.88 125 LEU B CA 1
ATOM 3883 C C . LEU B 1 125 ? -6.414 -45.75 -29.391 1 96.88 125 LEU B C 1
ATOM 3885 O O . LEU B 1 125 ? -7.609 -45.875 -29.672 1 96.88 125 LEU B O 1
ATOM 3889 N N . GLU B 1 126 ? -5.801 -46.531 -28.531 1 96.94 126 GLU B N 1
ATOM 3890 C CA . GLU B 1 126 ? -6.508 -47.531 -27.75 1 96.94 126 GLU B CA 1
ATOM 3891 C C . GLU B 1 126 ? -7.324 -46.875 -26.641 1 96.94 126 GLU B C 1
ATOM 3893 O O . GLU B 1 126 ? -8.406 -47.344 -26.297 1 96.94 126 GLU B O 1
ATOM 3898 N N . THR B 1 127 ? -6.797 -45.906 -26.031 1 97.31 127 THR B N 1
ATOM 3899 C CA . THR B 1 127 ? -7.426 -45.125 -25 1 97.31 127 THR B CA 1
ATOM 3900 C C . THR B 1 127 ? -7.258 -43.625 -25.281 1 97.31 127 THR B C 1
ATOM 3902 O O . THR B 1 127 ? -6.402 -43.219 -26.062 1 97.31 127 THR B O 1
ATOM 3905 N N . PRO B 1 128 ? -8.102 -42.812 -24.719 1 97.94 128 PRO B N 1
ATOM 3906 C CA . PRO B 1 128 ? -8.117 -41.406 -25.109 1 97.94 128 PRO B CA 1
ATOM 3907 C C . PRO B 1 128 ? -6.988 -40.594 -24.484 1 97.94 128 PRO B C 1
ATOM 3909 O O . PRO B 1 128 ? -6.434 -41 -23.453 1 97.94 128 PRO B O 1
ATOM 3912 N N . ILE B 1 129 ? -6.66 -39.531 -25.109 1 98.56 129 ILE B N 1
ATOM 3913 C CA . ILE B 1 129 ? -5.879 -38.438 -24.547 1 98.56 129 ILE B CA 1
ATOM 3914 C C . ILE B 1 129 ? -6.785 -37.25 -24.281 1 98.56 129 ILE B C 1
ATOM 3916 O O . ILE B 1 129 ? -7.457 -36.75 -25.188 1 98.56 129 ILE B O 1
ATOM 3920 N N . TRP B 1 130 ? -6.832 -36.812 -23.016 1 98.75 130 TRP B N 1
ATOM 3921 C CA . TRP B 1 130 ? -7.629 -35.656 -22.625 1 98.75 130 TRP B CA 1
ATOM 3922 C C . TRP B 1 130 ? -6.762 -34.406 -22.516 1 98.75 130 TRP B C 1
ATOM 3924 O O . TRP B 1 130 ? -5.641 -34.469 -22.016 1 98.75 130 TRP B O 1
ATOM 3934 N N . LEU B 1 131 ? -7.238 -33.344 -23.094 1 98.88 131 LEU B N 1
ATOM 3935 C CA . LEU B 1 131 ? -6.719 -32.031 -22.766 1 98.88 131 LEU B CA 1
ATOM 3936 C C . LEU B 1 131 ? -7.586 -31.344 -21.703 1 98.88 131 LEU B C 1
ATOM 3938 O O . LEU B 1 131 ? -8.805 -31.25 -21.875 1 98.88 131 LEU B O 1
ATOM 3942 N N . ALA B 1 132 ? -7.004 -30.969 -20.594 1 98.94 132 ALA B N 1
ATOM 3943 C CA . ALA B 1 132 ? -7.672 -30.25 -19.516 1 98.94 132 ALA B CA 1
ATOM 3944 C C . ALA B 1 132 ? -7.012 -28.891 -19.281 1 98.94 132 ALA B C 1
ATOM 3946 O O . ALA B 1 132 ? -6.012 -28.797 -18.562 1 98.94 132 ALA B O 1
ATOM 3947 N N . LEU B 1 133 ? -7.578 -27.812 -19.797 1 98.94 133 LEU B N 1
ATOM 3948 C CA . LEU B 1 133 ? -7.031 -26.453 -19.719 1 98.94 133 LEU B CA 1
ATOM 3949 C C . LEU B 1 133 ? -7.836 -25.609 -18.75 1 98.94 133 LEU B C 1
ATOM 3951 O O . LEU B 1 133 ? -9.047 -25.438 -18.922 1 98.94 133 LEU B O 1
ATOM 3955 N N . SER B 1 134 ? -7.18 -25.078 -17.719 1 98.88 134 SER B N 1
ATOM 3956 C CA . SER B 1 134 ? -7.906 -24.406 -16.641 1 98.88 134 SER B CA 1
ATOM 3957 C C . SER B 1 134 ? -7.672 -22.906 -16.672 1 98.88 134 SER B C 1
ATOM 3959 O O . SER B 1 134 ? -6.762 -22.422 -17.359 1 98.88 134 SER B O 1
ATOM 3961 N N . TYR B 1 135 ? -8.586 -22.125 -16.031 1 98.25 135 TYR B N 1
ATOM 3962 C CA . TYR B 1 135 ? -8.398 -20.719 -15.719 1 98.25 135 TYR B CA 1
ATOM 3963 C C . TYR B 1 135 ? -8.07 -20.516 -14.25 1 98.25 135 TYR B C 1
ATOM 3965 O O . TYR B 1 135 ? -8.352 -21.391 -13.422 1 98.25 135 TYR B O 1
ATOM 3973 N N . ASP B 1 136 ? -7.438 -19.453 -13.875 1 97.44 136 ASP B N 1
ATOM 3974 C CA . ASP B 1 136 ? -7.238 -18.938 -12.531 1 97.44 136 ASP B CA 1
ATOM 3975 C C . ASP B 1 136 ? -6.461 -19.922 -11.664 1 97.44 136 ASP B C 1
ATOM 3977 O O . ASP B 1 136 ? -6.844 -20.188 -10.516 1 97.44 136 ASP B O 1
ATOM 3981 N N . GLU B 1 137 ? -5.453 -20.594 -12.297 1 97.75 137 GLU B N 1
ATOM 3982 C CA . GLU B 1 137 ? -4.512 -21.375 -11.508 1 97.75 137 GLU B CA 1
ATOM 3983 C C . GLU B 1 137 ? -3.65 -20.484 -10.625 1 97.75 137 GLU B C 1
ATOM 3985 O O . GLU B 1 137 ? -3.434 -20.781 -9.453 1 97.75 137 GLU B O 1
ATOM 3990 N N . GLU B 1 138 ? -3.279 -19.344 -11.062 1 96.5 138 GLU B N 1
ATOM 3991 C CA . GLU B 1 138 ? -2.271 -18.484 -10.453 1 96.5 138 GLU B CA 1
ATOM 3992 C C . GLU B 1 138 ? -2.824 -17.766 -9.219 1 96.5 138 GLU B C 1
ATOM 3994 O O . GLU B 1 138 ? -2.066 -17.188 -8.438 1 96.5 138 GLU B O 1
ATOM 3999 N N . VAL B 1 139 ? -4.141 -17.781 -9.07 1 94.62 139 VAL B N 1
ATOM 4000 C CA . VAL B 1 139 ? -4.727 -17.078 -7.941 1 94.62 139 VAL B CA 1
ATOM 4001 C C . VAL B 1 139 ? -5.324 -18.062 -6.953 1 94.62 139 VAL B C 1
ATOM 4003 O O . VAL B 1 139 ? -6.203 -17.719 -6.164 1 94.62 139 VAL B O 1
ATOM 4006 N N . GLY B 1 140 ? -4.895 -19.297 -7.07 1 95.06 140 GLY B N 1
ATOM 4007 C CA . GLY B 1 140 ? -5.336 -20.25 -6.07 1 95.06 140 GLY B CA 1
ATOM 4008 C C . GLY B 1 140 ? -6.004 -21.484 -6.672 1 95.06 140 GLY B C 1
ATOM 4009 O O . GLY B 1 140 ? -6.875 -22.094 -6.047 1 95.06 140 GLY B O 1
ATOM 4010 N N . CYS B 1 141 ? -5.684 -21.781 -7.93 1 96.56 141 CYS B N 1
ATOM 4011 C CA . CYS B 1 141 ? -6.215 -22.969 -8.602 1 96.56 141 CYS B CA 1
ATOM 4012 C C . CYS B 1 141 ? -7.734 -23.016 -8.492 1 96.56 141 CYS B C 1
ATOM 4014 O O . CYS B 1 141 ? -8.297 -24.031 -8.062 1 96.56 141 CYS B O 1
ATOM 4016 N N . VAL B 1 142 ? -8.352 -22.062 -9.016 1 95.5 142 VAL B N 1
ATOM 4017 C CA . VAL B 1 142 ? -9.766 -21.828 -8.758 1 95.5 142 VAL B CA 1
ATOM 4018 C C . VAL B 1 142 ? -10.602 -22.594 -9.789 1 95.5 142 VAL B C 1
ATOM 4020 O O . VAL B 1 142 ? -11.648 -23.156 -9.445 1 95.5 142 VAL B O 1
ATOM 4023 N N . GLY B 1 143 ? -10.172 -22.719 -10.984 1 96.94 143 GLY B N 1
ATOM 4024 C CA . GLY B 1 143 ? -10.992 -23.234 -12.07 1 96.94 143 GLY B CA 1
ATOM 4025 C C . GLY B 1 143 ? -11 -24.75 -12.141 1 96.94 143 GLY B C 1
ATOM 4026 O O . GLY B 1 143 ? -12.023 -25.359 -12.461 1 96.94 143 GLY B O 1
ATOM 4027 N N . ALA B 1 144 ? -9.938 -25.375 -11.789 1 98 144 ALA B N 1
ATOM 4028 C CA . ALA B 1 144 ? -9.688 -26.781 -12.078 1 98 144 ALA B CA 1
ATOM 4029 C C . ALA B 1 144 ? -10.711 -27.672 -11.383 1 98 144 ALA B C 1
ATOM 4031 O O . ALA B 1 144 ? -11.156 -28.672 -11.953 1 98 144 ALA B O 1
ATOM 4032 N N . PRO B 1 145 ? -11.141 -27.359 -10.172 1 97.94 145 PRO B N 1
ATOM 4033 C CA . PRO B 1 145 ? -12.047 -28.266 -9.469 1 97.94 145 PRO B CA 1
ATOM 4034 C C . PRO B 1 145 ? -13.328 -28.547 -10.242 1 97.94 145 PRO B C 1
ATOM 4036 O O . PRO B 1 145 ? -13.766 -29.688 -10.336 1 97.94 145 PRO B O 1
ATOM 4039 N N . ARG B 1 146 ? -13.906 -27.547 -10.797 1 97.5 146 ARG B N 1
ATOM 4040 C CA . ARG B 1 146 ? -15.148 -27.766 -11.531 1 97.5 146 ARG B CA 1
ATOM 4041 C C . ARG B 1 146 ? -14.898 -28.562 -12.805 1 97.5 146 ARG B C 1
ATOM 4043 O O . ARG B 1 146 ? -15.758 -29.344 -13.242 1 97.5 146 ARG B O 1
ATOM 4050 N N . MET B 1 147 ? -13.812 -28.344 -13.43 1 98.31 147 MET B N 1
ATOM 4051 C CA . MET B 1 147 ? -13.422 -29.094 -14.617 1 98.31 147 MET B CA 1
ATOM 4052 C C . MET B 1 147 ? -13.203 -30.578 -14.273 1 98.31 147 MET B C 1
ATOM 4054 O O . MET B 1 147 ? -13.664 -31.453 -15 1 98.31 147 MET B O 1
ATOM 4058 N N . ILE B 1 148 ? -12.539 -30.844 -13.172 1 98.69 148 ILE B N 1
ATOM 4059 C CA . ILE B 1 148 ? -12.281 -32.219 -12.711 1 98.69 148 ILE B CA 1
ATOM 4060 C C . ILE B 1 148 ? -13.594 -32.906 -12.375 1 98.69 148 ILE B C 1
ATOM 4062 O O . ILE B 1 148 ? -13.805 -34.062 -12.734 1 98.69 148 ILE B O 1
ATOM 4066 N N . GLU B 1 149 ? -14.445 -32.156 -11.719 1 98.25 149 GLU B N 1
ATOM 4067 C CA . GLU B 1 149 ? -15.766 -32.719 -11.391 1 98.25 149 GLU B CA 1
ATOM 4068 C C . GLU B 1 149 ? -16.516 -33.125 -12.648 1 98.25 149 GLU B C 1
ATOM 4070 O O . GLU B 1 149 ? -17.109 -34.219 -12.695 1 98.25 149 GLU B O 1
ATOM 4075 N N . ARG B 1 150 ? -16.547 -32.25 -13.609 1 97.88 150 ARG B N 1
ATOM 4076 C CA . ARG B 1 150 ? -17.219 -32.562 -14.867 1 97.88 150 ARG B CA 1
ATOM 4077 C C . ARG B 1 150 ? -16.609 -33.781 -15.539 1 97.88 150 ARG B C 1
ATOM 4079 O O . ARG B 1 150 ? -17.328 -34.656 -16.031 1 97.88 150 ARG B O 1
ATOM 4086 N N . LEU B 1 151 ? -15.297 -33.844 -15.586 1 98.31 151 LEU B N 1
ATOM 4087 C CA . LEU B 1 151 ? -14.594 -34.969 -16.188 1 98.31 151 LEU B CA 1
ATOM 4088 C C . LEU B 1 151 ? -15 -36.281 -15.516 1 98.31 151 LEU B C 1
ATOM 4090 O O . LEU B 1 151 ? -15.352 -37.25 -16.203 1 98.31 151 LEU B O 1
ATOM 4094 N N . MET B 1 152 ? -15.039 -36.281 -14.195 1 98.12 152 MET B N 1
ATOM 4095 C CA . MET B 1 152 ? -15.273 -37.5 -13.414 1 98.12 152 MET B CA 1
ATOM 4096 C C . MET B 1 152 ? -16.75 -37.906 -13.445 1 98.12 152 MET B C 1
ATOM 4098 O O . MET B 1 152 ? -17.078 -39.062 -13.391 1 98.12 152 MET B O 1
ATOM 4102 N N . ALA B 1 153 ? -17.594 -36.938 -13.625 1 97.62 153 ALA B N 1
ATOM 4103 C CA . ALA B 1 153 ? -19.031 -37.188 -13.578 1 97.62 153 ALA B CA 1
ATOM 4104 C C . ALA B 1 153 ? -19.578 -37.594 -14.945 1 97.62 153 ALA B C 1
ATOM 4106 O O . ALA B 1 153 ? -20.516 -38.375 -15.039 1 97.62 153 ALA B O 1
ATOM 4107 N N . SER B 1 154 ? -18.938 -37.125 -15.969 1 97.06 154 SER B N 1
ATOM 4108 C CA . SER B 1 154 ? -19.625 -37.188 -17.266 1 97.06 154 SER B CA 1
ATOM 4109 C C . SER B 1 154 ? -18.828 -38.031 -18.25 1 97.06 154 SER B C 1
ATOM 4111 O O . SER B 1 154 ? -19.297 -38.312 -19.375 1 97.06 154 SER B O 1
ATOM 4113 N N . HIS B 1 155 ? -17.625 -38.5 -17.906 1 97.75 155 HIS B N 1
ATOM 4114 C CA . HIS B 1 155 ? -16.781 -39.219 -18.859 1 97.75 155 HIS B CA 1
ATOM 4115 C C . HIS B 1 155 ? -16.156 -40.438 -18.219 1 97.75 155 HIS B C 1
ATOM 4117 O O . HIS B 1 155 ? -16.094 -40.531 -16.984 1 97.75 155 HIS B O 1
ATOM 4123 N N . PRO B 1 156 ? -15.734 -41.406 -19.109 1 97.69 156 PRO B N 1
ATOM 4124 C CA . PRO B 1 156 ? -15.008 -42.531 -18.547 1 97.69 156 PRO B CA 1
ATOM 4125 C C . PRO B 1 156 ? -13.734 -42.094 -17.797 1 97.69 156 PRO B C 1
ATOM 4127 O O . PRO B 1 156 ? -13.039 -41.188 -18.25 1 97.69 156 PRO B O 1
ATOM 4130 N N . ARG B 1 157 ? -13.477 -42.75 -16.719 1 97.81 157 ARG B N 1
ATOM 4131 C CA . ARG B 1 157 ? -12.391 -42.375 -15.82 1 97.81 157 ARG B CA 1
ATOM 4132 C C . ARG B 1 157 ? -11.039 -42.5 -16.516 1 97.81 157 ARG B C 1
ATOM 4134 O O . ARG B 1 157 ? -10.711 -43.562 -17.062 1 97.81 157 ARG B O 1
ATOM 4141 N N . PRO B 1 158 ? -10.242 -41.469 -16.516 1 97.88 158 PRO B N 1
ATOM 4142 C CA . PRO B 1 158 ? -8.875 -41.562 -17.031 1 97.88 158 PRO B CA 1
ATOM 4143 C C . PRO B 1 158 ? -7.977 -42.406 -16.125 1 97.88 158 PRO B C 1
ATOM 4145 O O . PRO B 1 158 ? -8.297 -42.625 -14.945 1 97.88 158 PRO B O 1
ATOM 4148 N N . ALA B 1 159 ? -6.844 -42.906 -16.688 1 97.44 159 ALA B N 1
ATOM 4149 C CA . ALA B 1 159 ? -5.938 -43.781 -15.945 1 97.44 159 ALA B CA 1
ATOM 4150 C C . ALA B 1 159 ? -4.828 -42.969 -15.281 1 97.44 159 ALA B C 1
ATOM 4152 O O . ALA B 1 159 ? -4.27 -43.375 -14.266 1 97.44 159 ALA B O 1
ATOM 4153 N N . ALA B 1 160 ? -4.504 -41.844 -15.852 1 98.06 160 ALA B N 1
ATOM 4154 C CA . ALA B 1 160 ? -3.389 -41.031 -15.344 1 98.06 160 ALA B CA 1
ATOM 4155 C C . ALA B 1 160 ? -3.553 -39.562 -15.719 1 98.06 160 ALA B C 1
ATOM 4157 O O . ALA B 1 160 ? -4.223 -39.25 -16.703 1 98.06 160 ALA B O 1
ATOM 4158 N N . VAL B 1 161 ? -2.977 -38.75 -14.883 1 98.69 161 VAL B N 1
ATOM 4159 C CA . VAL B 1 161 ? -2.93 -37.312 -15.141 1 98.69 161 VAL B CA 1
ATOM 4160 C C . VAL B 1 161 ? -1.479 -36.812 -15.156 1 98.69 161 VAL B C 1
ATOM 4162 O O . VAL B 1 161 ? -0.693 -37.188 -14.273 1 98.69 161 VAL B O 1
ATOM 4165 N N . VAL B 1 162 ? -1.115 -36.094 -16.156 1 98.75 162 VAL B N 1
ATOM 4166 C CA . VAL B 1 162 ? 0.146 -35.375 -16.203 1 98.75 162 VAL B CA 1
ATOM 4167 C C . VAL B 1 162 ? -0.129 -33.844 -16.203 1 98.75 162 VAL B C 1
ATOM 4169 O O . VAL B 1 162 ? -0.72 -33.312 -17.141 1 98.75 162 VAL B O 1
ATOM 4172 N N . VAL B 1 163 ? 0.237 -33.219 -15.117 1 98.81 163 VAL B N 1
ATOM 4173 C CA . VAL B 1 163 ? 0.16 -31.766 -15.047 1 98.81 163 VAL B CA 1
ATOM 4174 C C . VAL B 1 163 ? 1.451 -31.156 -15.586 1 98.81 163 VAL B C 1
ATOM 4176 O O . VAL B 1 163 ? 2.543 -31.484 -15.117 1 98.81 163 VAL B O 1
ATOM 4179 N N . GLY B 1 164 ? 1.312 -30.25 -16.484 1 98.69 164 GLY B N 1
ATOM 4180 C CA . GLY B 1 164 ? 2.438 -29.859 -17.328 1 98.69 164 GLY B CA 1
ATOM 4181 C C . GLY B 1 164 ? 3.188 -28.656 -16.797 1 98.69 164 GLY B C 1
ATOM 4182 O O . GLY B 1 164 ? 3.688 -27.844 -17.562 1 98.69 164 GLY B O 1
ATOM 4183 N N . GLU B 1 165 ? 3.266 -28.469 -15.508 1 97.94 165 GLU B N 1
ATOM 4184 C CA . GLU B 1 165 ? 4.047 -27.391 -14.922 1 97.94 165 GLU B CA 1
ATOM 4185 C C . GLU B 1 165 ? 5.52 -27.5 -15.297 1 97.94 165 GLU B C 1
ATOM 4187 O O . GLU B 1 165 ? 6.008 -28.594 -15.594 1 97.94 165 GLU B O 1
ATOM 4192 N N . PRO B 1 166 ? 6.215 -26.375 -15.266 1 97.75 166 PRO B N 1
ATOM 4193 C CA . PRO B 1 166 ? 7.625 -26.453 -15.641 1 97.75 166 PRO B CA 1
ATOM 4194 C C . PRO B 1 166 ? 8.477 -27.188 -14.602 1 97.75 166 PRO B C 1
ATOM 4196 O O . PRO B 1 166 ? 8.594 -26.734 -13.461 1 97.75 166 PRO B O 1
ATOM 4199 N N . THR B 1 167 ? 9.094 -28.297 -15.008 1 97.5 167 THR B N 1
ATOM 4200 C CA . THR B 1 167 ? 9.914 -29.125 -14.148 1 97.5 167 THR B CA 1
ATOM 4201 C C . THR B 1 167 ? 11.18 -29.578 -14.883 1 97.5 167 THR B C 1
ATOM 4203 O O . THR B 1 167 ? 11.781 -30.594 -14.516 1 97.5 167 THR B O 1
ATOM 4206 N N . LEU B 1 168 ? 11.539 -28.938 -15.992 1 97.44 168 LEU B N 1
ATOM 4207 C CA . LEU B 1 168 ? 12.641 -29.375 -16.844 1 97.44 168 LEU B CA 1
ATOM 4208 C C . LEU B 1 168 ? 12.453 -30.828 -17.281 1 97.44 168 LEU B C 1
ATOM 4210 O O . LEU B 1 168 ? 13.422 -31.578 -17.359 1 97.44 168 LEU B O 1
ATOM 4214 N N . MET B 1 169 ? 11.258 -31.266 -17.375 1 97.81 169 MET B N 1
ATOM 4215 C CA . MET B 1 169 ? 10.836 -32.594 -17.797 1 97.81 169 MET B CA 1
ATOM 4216 C C . MET B 1 169 ? 11.203 -33.625 -16.734 1 97.81 169 MET B C 1
ATOM 4218 O O . MET B 1 169 ? 11.32 -34.812 -17.047 1 97.81 169 MET B O 1
ATOM 4222 N N . GLN B 1 170 ? 11.375 -33.188 -15.547 1 97 170 GLN B N 1
ATOM 4223 C CA . GLN B 1 170 ? 11.555 -34.125 -14.43 1 97 170 GLN B CA 1
ATOM 4224 C C . GLN B 1 170 ? 10.227 -34.438 -13.758 1 97 170 GLN B C 1
ATOM 4226 O O . GLN B 1 170 ? 9.469 -33.531 -13.398 1 97 170 GLN B O 1
ATOM 4231 N N . PRO B 1 171 ? 9.953 -35.781 -13.617 1 97.81 171 PRO B N 1
ATOM 4232 C CA . PRO B 1 171 ? 8.711 -36.125 -12.922 1 97.81 171 PRO B CA 1
ATOM 4233 C C . PRO B 1 171 ? 8.695 -35.656 -11.469 1 97.81 171 PRO B C 1
ATOM 4235 O O . PRO B 1 171 ? 9.703 -35.75 -10.773 1 97.81 171 PRO B O 1
ATOM 4238 N N . ILE B 1 172 ? 7.625 -35.031 -11.07 1 97.69 172 ILE B N 1
ATOM 4239 C CA . ILE B 1 172 ? 7.406 -34.594 -9.703 1 97.69 172 ILE B CA 1
ATOM 4240 C C . ILE B 1 172 ? 6.203 -35.312 -9.102 1 97.69 172 ILE B C 1
ATOM 4242 O O . ILE B 1 172 ? 5.145 -35.406 -9.727 1 97.69 172 ILE B O 1
ATOM 4246 N N . VAL B 1 173 ? 6.344 -35.812 -7.844 1 97.31 173 VAL B N 1
ATOM 4247 C CA . VAL B 1 173 ? 5.285 -36.625 -7.262 1 97.31 173 VAL B CA 1
ATOM 4248 C C . VAL B 1 173 ? 4.793 -35.969 -5.965 1 97.31 173 VAL B C 1
ATOM 4250 O O . VAL B 1 173 ? 3.885 -36.5 -5.312 1 97.31 173 VAL B O 1
ATOM 4253 N N . ALA B 1 174 ? 5.43 -34.844 -5.633 1 96.94 174 ALA B N 1
ATOM 4254 C CA . ALA B 1 174 ? 5.012 -34.156 -4.414 1 96.94 174 ALA B CA 1
ATOM 4255 C C . ALA B 1 174 ? 5.152 -32.656 -4.555 1 96.94 174 ALA B C 1
ATOM 4257 O O . ALA B 1 174 ? 6.113 -32.156 -5.152 1 96.94 174 ALA B O 1
ATOM 4258 N N . HIS B 1 175 ? 4.195 -31.953 -4.066 1 97.62 175 HIS B N 1
ATOM 4259 C CA . HIS B 1 175 ? 4.301 -30.5 -3.932 1 97.62 175 HIS B CA 1
ATOM 4260 C C . HIS B 1 175 ? 3.533 -30.016 -2.709 1 97.62 175 HIS B C 1
ATOM 4262 O O . HIS B 1 175 ? 2.764 -30.766 -2.107 1 97.62 175 HIS B O 1
ATOM 4268 N N . LYS B 1 176 ? 3.791 -28.797 -2.264 1 97.31 176 LYS B N 1
ATOM 4269 C CA . LYS B 1 176 ? 3.156 -28.203 -1.096 1 97.31 176 LYS B CA 1
ATOM 4270 C C . LYS B 1 176 ? 1.719 -27.797 -1.401 1 97.31 176 LYS B C 1
ATOM 4272 O O . LYS B 1 176 ? 1.351 -27.625 -2.566 1 97.31 176 LYS B O 1
ATOM 4277 N N . GLY B 1 177 ? 0.927 -27.734 -0.312 1 97 177 GLY B N 1
ATOM 4278 C CA . GLY B 1 177 ? -0.364 -27.078 -0.426 1 97 177 GLY B CA 1
ATOM 4279 C C . GLY B 1 177 ? -0.27 -25.562 -0.343 1 97 177 GLY B C 1
ATOM 4280 O O . GLY B 1 177 ? 0.795 -25.016 -0.049 1 97 177 GLY B O 1
ATOM 4281 N N . ALA B 1 178 ? -1.413 -24.906 -0.642 1 97.38 178 ALA B N 1
ATOM 4282 C CA . ALA B 1 178 ? -1.363 -23.438 -0.646 1 97.38 178 ALA B CA 1
ATOM 4283 C C . ALA B 1 178 ? -2.713 -22.844 -0.255 1 97.38 178 ALA B C 1
ATOM 4285 O O . ALA B 1 178 ? -3.762 -23.328 -0.686 1 97.38 178 ALA B O 1
ATOM 4286 N N . THR B 1 179 ? -2.695 -21.922 0.584 1 97.5 179 THR B N 1
ATOM 4287 C CA . THR B 1 179 ? -3.855 -21.109 0.939 1 97.5 179 THR B CA 1
ATOM 4288 C C . THR B 1 179 ? -3.512 -19.625 0.902 1 97.5 179 THR B C 1
ATOM 4290 O O . THR B 1 179 ? -2.479 -19.219 1.43 1 97.5 179 THR B O 1
ATOM 4293 N N . ASN B 1 180 ? -4.359 -18.828 0.265 1 97.88 180 ASN B N 1
ATOM 4294 C CA . ASN B 1 180 ? -4.203 -17.375 0.188 1 97.88 180 ASN B CA 1
ATOM 4295 C C . ASN B 1 180 ? -5.094 -16.656 1.203 1 97.88 180 ASN B C 1
ATOM 4297 O O . ASN B 1 180 ? -6.23 -17.078 1.436 1 97.88 180 ASN B O 1
ATOM 4301 N N . PHE B 1 181 ? -4.52 -15.617 1.765 1 98.5 181 PHE B N 1
ATOM 4302 C CA . PHE B 1 181 ? -5.246 -14.859 2.773 1 98.5 181 PHE B CA 1
ATOM 4303 C C . PHE B 1 181 ? -5.188 -13.359 2.473 1 98.5 181 PHE B C 1
ATOM 4305 O O . PHE B 1 181 ? -4.289 -12.906 1.762 1 98.5 181 PHE B O 1
ATOM 4312 N N . ARG B 1 182 ? -6.191 -12.672 2.986 1 98.75 182 ARG B N 1
ATOM 4313 C CA . ARG B 1 182 ? -6.16 -11.219 3.125 1 98.75 182 ARG B CA 1
ATOM 4314 C C . ARG B 1 182 ? -6.367 -10.805 4.578 1 98.75 182 ARG B C 1
ATOM 4316 O O . ARG B 1 182 ? -7.332 -11.227 5.219 1 98.75 182 ARG B O 1
ATOM 4323 N N . THR B 1 183 ? -5.434 -10.055 5.117 1 98.88 183 THR B N 1
ATOM 4324 C CA . THR B 1 183 ? -5.578 -9.469 6.449 1 98.88 183 THR B CA 1
ATOM 4325 C C . THR B 1 183 ? -5.82 -7.969 6.355 1 98.88 183 THR B C 1
ATOM 4327 O O . THR B 1 183 ? -5.129 -7.27 5.613 1 98.88 183 THR B O 1
ATOM 4330 N N . THR B 1 184 ? -6.848 -7.504 7.016 1 98.88 184 THR B N 1
ATOM 4331 C CA . THR B 1 184 ? -7.191 -6.09 7.102 1 98.88 184 THR B CA 1
ATOM 4332 C C . THR B 1 184 ? -7.062 -5.586 8.539 1 98.88 184 THR B C 1
ATOM 4334 O O . THR B 1 184 ? -7.66 -6.148 9.453 1 98.88 184 THR B O 1
ATOM 4337 N N . VAL B 1 185 ? -6.273 -4.582 8.711 1 98.88 185 VAL B N 1
ATOM 4338 C CA . VAL B 1 185 ? -6.137 -3.906 9.992 1 98.88 185 VAL B CA 1
ATOM 4339 C C . VAL B 1 185 ? -6.891 -2.578 9.969 1 98.88 185 VAL B C 1
ATOM 4341 O O . VAL B 1 185 ? -6.672 -1.755 9.078 1 98.88 185 VAL B O 1
ATOM 4344 N N . ILE B 1 186 ? -7.809 -2.393 10.875 1 98.56 186 ILE B N 1
ATOM 4345 C CA . ILE B 1 186 ? -8.523 -1.135 11.047 1 98.56 186 ILE B CA 1
ATOM 4346 C C . ILE B 1 186 ? -8.109 -0.483 12.367 1 98.56 186 ILE B C 1
ATOM 4348 O O . ILE B 1 186 ? -8.289 -1.066 13.438 1 98.56 186 ILE B O 1
ATOM 4352 N N . GLY B 1 187 ? -7.539 0.646 12.25 1 97.69 187 GLY B N 1
ATOM 4353 C CA . GLY B 1 187 ? -7.18 1.444 13.414 1 97.69 187 GLY B CA 1
ATOM 4354 C C . GLY B 1 187 ? -8.07 2.658 13.602 1 97.69 187 GLY B C 1
ATOM 4355 O O . GLY B 1 187 ? -9.297 2.562 13.484 1 97.69 187 GLY B O 1
ATOM 4356 N N . ARG B 1 188 ? -7.418 3.764 14.047 1 96.44 188 ARG B N 1
ATOM 4357 C CA . ARG B 1 188 ? -8.109 5.027 14.281 1 96.44 188 ARG B CA 1
ATOM 4358 C C . ARG B 1 188 ? -7.285 6.203 13.773 1 96.44 188 ARG B C 1
ATOM 4360 O O . ARG B 1 188 ? -6.125 6.367 14.164 1 96.44 188 ARG B O 1
ATOM 4367 N N . GLU B 1 189 ? -7.961 6.977 12.945 1 95.19 189 GLU B N 1
ATOM 4368 C CA . GLU B 1 189 ? -7.293 8.141 12.367 1 95.19 189 GLU B CA 1
ATOM 4369 C C . GLU B 1 189 ? -7.09 9.234 13.406 1 95.19 189 GLU B C 1
ATOM 4371 O O . GLU B 1 189 ? -7.902 9.391 14.32 1 95.19 189 GLU B O 1
ATOM 4376 N N . SER B 1 190 ? -6.047 9.992 13.219 1 93.88 190 SER B N 1
ATOM 4377 C CA . SER B 1 190 ? -5.738 11.234 13.93 1 93.88 190 SER B CA 1
ATOM 4378 C C . SER B 1 190 ? -4.629 12.008 13.227 1 93.88 190 SER B C 1
ATOM 4380 O O . SER B 1 190 ? -4.023 11.516 12.273 1 93.88 190 SER B O 1
ATOM 4382 N N . HIS B 1 191 ? -4.531 13.266 13.625 1 94 191 HIS B N 1
ATOM 4383 C CA . HIS B 1 191 ? -3.326 13.984 13.227 1 94 191 HIS B CA 1
ATOM 4384 C C . HIS B 1 191 ? -2.068 13.219 13.617 1 94 191 HIS B C 1
ATOM 4386 O O . HIS B 1 191 ? -1.941 12.766 14.758 1 94 191 HIS B O 1
ATOM 4392 N N . SER B 1 192 ? -1.173 12.992 12.68 1 93.25 192 SER B N 1
ATOM 4393 C CA . SER B 1 192 ? -0.026 12.117 12.891 1 93.25 192 SER B CA 1
ATOM 4394 C C . SER B 1 192 ? 0.866 12.641 14.016 1 93.25 192 SER B C 1
ATOM 4396 O O . SER B 1 192 ? 1.638 11.883 14.602 1 93.25 192 SER B O 1
ATOM 4398 N N . SER B 1 193 ? 0.794 13.953 14.305 1 92.56 193 SER B N 1
ATOM 4399 C CA . SER B 1 193 ? 1.59 14.508 15.391 1 92.56 193 SER B CA 1
ATOM 4400 C C . SER B 1 193 ? 1.081 14.031 16.75 1 92.56 193 SER B C 1
ATOM 4402 O O . SER B 1 193 ? 1.783 14.141 17.75 1 92.56 193 SER B O 1
ATOM 4404 N N . GLN B 1 194 ? -0.153 13.625 16.781 1 90.81 194 GLN B N 1
ATOM 4405 C CA . GLN B 1 194 ? -0.761 13.109 18 1 90.81 194 GLN B CA 1
ATOM 4406 C C . GLN B 1 194 ? -0.706 11.586 18.047 1 90.81 194 GLN B C 1
ATOM 4408 O O . GLN B 1 194 ? -1.744 10.922 18.062 1 90.81 194 GLN B O 1
ATOM 4413 N N . VAL B 1 195 ? 0.47 11.008 18.25 1 88.75 195 VAL B N 1
ATOM 4414 C CA . VAL B 1 195 ? 0.737 9.594 18.016 1 88.75 195 VAL B CA 1
ATOM 4415 C C . VAL B 1 195 ? -0.042 8.75 19.016 1 88.75 195 VAL B C 1
ATOM 4417 O O . VAL B 1 195 ? -0.294 7.566 18.781 1 88.75 195 VAL B O 1
ATOM 4420 N N . TYR B 1 196 ? -0.556 9.367 20.125 1 89.56 196 TYR B N 1
ATOM 4421 C CA . TYR B 1 196 ? -1.239 8.578 21.141 1 89.56 196 TYR B CA 1
ATOM 4422 C C . TYR B 1 196 ? -2.75 8.75 21.047 1 89.56 196 TYR B C 1
ATOM 4424 O O . TYR B 1 196 ? -3.504 8.102 21.766 1 89.56 196 TYR B O 1
ATOM 4432 N N . GLN B 1 197 ? -3.199 9.562 20.172 1 91.19 197 GLN B N 1
ATOM 4433 C CA . GLN B 1 197 ? -4.629 9.812 20.031 1 91.19 197 GLN B CA 1
ATOM 4434 C C . GLN B 1 197 ? -5.258 8.859 19.016 1 91.19 197 GLN B C 1
ATOM 4436 O O . GLN B 1 197 ? -6.48 8.695 18.969 1 91.19 197 GLN B O 1
ATOM 4441 N N . GLY B 1 198 ? -4.469 8.234 18.203 1 93.69 198 GLY B N 1
ATOM 4442 C CA . GLY B 1 198 ? -4.941 7.281 17.219 1 93.69 198 GLY B CA 1
ATOM 4443 C C . GLY B 1 198 ? -4.242 5.938 17.312 1 93.69 198 GLY B C 1
ATOM 4444 O O . GLY B 1 198 ? -3.609 5.625 18.312 1 93.69 198 GLY B O 1
ATOM 4445 N N . VAL B 1 199 ? -4.566 5.078 16.422 1 96.75 199 VAL B N 1
ATOM 4446 C CA . VAL B 1 199 ? -3.918 3.785 16.25 1 96.75 199 VAL B CA 1
ATOM 4447 C C . VAL B 1 199 ? -3.602 3.568 14.766 1 96.75 199 VAL B C 1
ATOM 4449 O O . VAL B 1 199 ? -4.508 3.494 13.93 1 96.75 199 VAL B O 1
ATOM 4452 N N . SER B 1 200 ? -2.318 3.445 14.43 1 97.62 200 SER B N 1
ATOM 4453 C CA . SER B 1 200 ? -1.891 3.314 13.039 1 97.62 200 SER B CA 1
ATOM 4454 C C . SER B 1 200 ? -2.043 1.88 12.547 1 97.62 200 SER B C 1
ATOM 4456 O O . SER B 1 200 ? -1.317 0.986 12.984 1 97.62 200 SER B O 1
ATOM 4458 N N . ALA B 1 201 ? -2.891 1.711 11.555 1 98.44 201 ALA B N 1
ATOM 4459 C CA . ALA B 1 201 ? -3.062 0.399 10.93 1 98.44 201 ALA B CA 1
ATOM 4460 C C . ALA B 1 201 ? -1.774 -0.062 10.258 1 98.44 201 ALA B C 1
ATOM 4462 O O . ALA B 1 201 ? -1.476 -1.258 10.227 1 98.44 201 ALA B O 1
ATOM 4463 N N . ILE B 1 202 ? -0.932 0.872 9.758 1 98.69 202 ILE B N 1
ATOM 4464 C CA . ILE B 1 202 ? 0.296 0.537 9.047 1 98.69 202 ILE B CA 1
ATOM 4465 C C . ILE B 1 202 ? 1.315 -0.049 10.023 1 98.69 202 ILE B C 1
ATOM 4467 O O . ILE B 1 202 ? 1.914 -1.093 9.75 1 98.69 202 ILE B O 1
ATOM 4471 N N . HIS B 1 203 ? 1.496 0.585 11.133 1 98.38 203 HIS B N 1
ATOM 4472 C CA . HIS B 1 203 ? 2.479 0.102 12.102 1 98.38 203 HIS B CA 1
ATOM 4473 C C . HIS B 1 203 ? 2.092 -1.271 12.641 1 98.38 203 HIS B C 1
ATOM 4475 O O . HIS B 1 203 ? 2.953 -2.135 12.82 1 98.38 203 HIS B O 1
ATOM 4481 N N . VAL B 1 204 ? 0.825 -1.487 12.859 1 98.56 204 VAL B N 1
ATOM 4482 C CA . VAL B 1 204 ? 0.356 -2.787 13.328 1 98.56 204 VAL B CA 1
ATOM 4483 C C . VAL B 1 204 ? 0.545 -3.832 12.227 1 98.56 204 VAL B C 1
ATOM 4485 O O . VAL B 1 204 ? 1.022 -4.938 12.492 1 98.56 204 VAL B O 1
ATOM 4488 N N . ALA B 1 205 ? 0.174 -3.484 11 1 98.81 205 ALA B N 1
ATOM 4489 C CA . ALA B 1 205 ? 0.344 -4.398 9.875 1 98.81 205 ALA B CA 1
ATOM 4490 C C . ALA B 1 205 ? 1.808 -4.797 9.703 1 98.81 205 ALA B C 1
ATOM 4492 O O . ALA B 1 205 ? 2.115 -5.965 9.453 1 98.81 205 ALA B O 1
ATOM 4493 N N . ALA B 1 206 ? 2.723 -3.84 9.859 1 98.69 206 ALA B N 1
ATOM 4494 C CA . ALA B 1 206 ? 4.148 -4.121 9.719 1 98.69 206 ALA B CA 1
ATOM 4495 C C . ALA B 1 206 ? 4.605 -5.152 10.75 1 98.69 206 ALA B C 1
ATOM 4497 O O . ALA B 1 206 ? 5.418 -6.027 10.445 1 98.69 206 ALA B O 1
ATOM 4498 N N . ARG B 1 207 ? 4.105 -5.07 11.945 1 98.31 207 ARG B N 1
ATOM 4499 C CA . ARG B 1 207 ? 4.438 -6.051 12.977 1 98.31 207 ARG B CA 1
ATOM 4500 C C . ARG B 1 207 ? 3.928 -7.438 12.602 1 98.31 207 ARG B C 1
ATOM 4502 O O . ARG B 1 207 ? 4.609 -8.438 12.828 1 98.31 207 ARG B O 1
ATOM 4509 N N . LEU B 1 208 ? 2.736 -7.473 12.039 1 98.62 208 LEU B N 1
ATOM 4510 C CA . LEU B 1 208 ? 2.178 -8.758 11.641 1 98.62 208 LEU B CA 1
ATOM 4511 C C . LEU B 1 208 ? 2.969 -9.352 10.477 1 98.62 208 LEU B C 1
ATOM 4513 O O . LEU B 1 208 ? 3.213 -10.562 10.445 1 98.62 208 LEU B O 1
ATOM 4517 N N . VAL B 1 209 ? 3.336 -8.531 9.508 1 98.62 209 VAL B N 1
ATOM 4518 C CA . VAL B 1 209 ? 4.137 -8.992 8.383 1 98.62 209 VAL B CA 1
ATOM 4519 C C . VAL B 1 209 ? 5.469 -9.547 8.883 1 98.62 209 VAL B C 1
ATOM 4521 O O . VAL B 1 209 ? 5.938 -10.586 8.398 1 98.62 209 VAL B O 1
ATOM 4524 N N . THR B 1 210 ? 6.07 -8.883 9.852 1 97.75 210 THR B N 1
ATOM 4525 C CA . THR B 1 210 ? 7.305 -9.367 10.453 1 97.75 210 THR B CA 1
ATOM 4526 C C . THR B 1 210 ? 7.078 -10.711 11.148 1 97.75 210 THR B C 1
ATOM 4528 O O . THR B 1 210 ? 7.906 -11.617 11.047 1 97.75 210 THR B O 1
ATOM 4531 N N . ARG B 1 211 ? 5.938 -10.828 11.828 1 97.75 211 ARG B N 1
ATOM 4532 C CA . ARG B 1 211 ? 5.578 -12.07 12.508 1 97.75 211 ARG B CA 1
ATOM 4533 C C . ARG B 1 211 ? 5.453 -13.227 11.516 1 97.75 211 ARG B C 1
ATOM 4535 O O . ARG B 1 211 ? 5.887 -14.344 11.797 1 97.75 211 ARG B O 1
ATOM 4542 N N . ILE B 1 212 ? 4.891 -12.961 10.422 1 97.56 212 ILE B N 1
ATOM 4543 C CA . ILE B 1 212 ? 4.699 -13.961 9.375 1 97.56 212 ILE B CA 1
ATOM 4544 C C . ILE B 1 212 ? 6.047 -14.547 8.961 1 97.56 212 ILE B C 1
ATOM 4546 O O . ILE B 1 212 ? 6.191 -15.766 8.852 1 97.56 212 ILE B O 1
ATOM 4550 N N . GLU B 1 213 ? 6.984 -13.68 8.797 1 93.88 213 GLU B N 1
ATOM 4551 C CA . GLU B 1 213 ? 8.328 -14.141 8.453 1 93.88 213 GLU B CA 1
ATOM 4552 C C . GLU B 1 213 ? 8.961 -14.922 9.602 1 93.88 213 GLU B C 1
ATOM 4554 O O . GLU B 1 213 ? 9.672 -15.898 9.375 1 93.88 213 GLU B O 1
ATOM 4559 N N . ASP B 1 214 ? 8.672 -14.508 10.812 1 95.88 214 ASP B N 1
ATOM 4560 C CA . ASP B 1 214 ? 9.234 -15.164 11.992 1 95.88 214 ASP B CA 1
ATOM 4561 C C . ASP B 1 214 ? 8.734 -16.609 12.102 1 95.88 214 ASP B C 1
ATOM 4563 O O . ASP B 1 214 ? 9.453 -17.469 12.602 1 95.88 214 ASP B O 1
ATOM 4567 N N . VAL B 1 215 ? 7.523 -16.844 11.672 1 96.56 215 VAL B N 1
ATOM 4568 C CA . VAL B 1 215 ? 6.961 -18.188 11.734 1 96.56 215 VAL B CA 1
ATOM 4569 C C . VAL B 1 215 ? 7.828 -19.141 10.93 1 96.56 215 VAL B C 1
ATOM 4571 O O . VAL B 1 215 ? 8.062 -20.281 11.352 1 96.56 215 VAL B O 1
ATOM 4574 N N . MET B 1 216 ? 8.328 -18.719 9.758 1 95.25 216 MET B N 1
ATOM 4575 C CA . MET B 1 216 ? 9.172 -19.578 8.922 1 95.25 216 MET B CA 1
ATOM 4576 C C . MET B 1 216 ? 10.461 -19.938 9.641 1 95.25 216 MET B C 1
ATOM 4578 O O . MET B 1 216 ? 10.898 -21.094 9.602 1 95.25 216 MET B O 1
ATOM 4582 N N . ALA B 1 217 ? 11.039 -18.953 10.289 1 93.81 217 ALA B N 1
ATOM 4583 C CA . ALA B 1 217 ? 12.258 -19.203 11.055 1 93.81 217 ALA B CA 1
ATOM 4584 C C . ALA B 1 217 ? 12 -20.188 12.188 1 93.81 217 ALA B C 1
ATOM 4586 O O . ALA B 1 217 ? 12.828 -21.062 12.461 1 93.81 217 ALA B O 1
ATOM 4587 N N . GLU B 1 218 ? 10.891 -20.062 12.828 1 96.75 218 GLU B N 1
ATOM 4588 C CA . GLU B 1 218 ? 10.508 -20.953 13.922 1 96.75 218 GLU B CA 1
ATOM 4589 C C . GLU B 1 218 ? 10.367 -22.391 13.43 1 96.75 218 GLU B C 1
ATOM 4591 O O . GLU B 1 218 ? 10.789 -23.328 14.109 1 96.75 218 GLU B O 1
ATOM 4596 N N . LEU B 1 219 ? 9.742 -22.562 12.297 1 96.56 219 LEU B N 1
ATOM 4597 C CA . LEU B 1 219 ? 9.555 -23.891 11.734 1 96.56 219 LEU B CA 1
ATOM 4598 C C . LEU B 1 219 ? 10.891 -24.578 11.484 1 96.56 219 LEU B C 1
ATOM 4600 O O . LEU B 1 219 ? 11.055 -25.75 11.789 1 96.56 219 LEU B O 1
ATOM 4604 N N . LYS B 1 220 ? 11.828 -23.844 10.969 1 94.88 220 LYS B N 1
ATOM 4605 C CA . LYS B 1 220 ? 13.164 -24.375 10.742 1 94.88 220 LYS B CA 1
ATOM 4606 C C . LYS B 1 220 ? 13.828 -24.766 12.055 1 94.88 220 LYS B C 1
ATOM 4608 O O . LYS B 1 220 ? 14.43 -25.844 12.156 1 94.88 220 LYS B O 1
ATOM 4613 N N . GLU B 1 221 ? 13.727 -23.891 13 1 96.75 221 GLU B N 1
ATOM 4614 C CA . GLU B 1 221 ? 14.336 -24.141 14.305 1 96.75 221 GLU B CA 1
ATOM 4615 C C . GLU B 1 221 ? 13.719 -25.359 14.984 1 96.75 221 GLU B C 1
ATOM 4617 O O . GLU B 1 221 ? 14.406 -26.094 15.703 1 96.75 221 GLU B O 1
ATOM 4622 N N . GLU B 1 222 ? 12.484 -25.609 14.703 1 96.69 222 GLU B N 1
ATOM 4623 C CA . GLU B 1 222 ? 11.758 -26.719 15.305 1 96.69 222 GLU B CA 1
ATOM 4624 C C . GLU B 1 222 ? 12.031 -28.016 14.555 1 96.69 222 GLU B C 1
ATOM 4626 O O . GLU B 1 222 ? 11.617 -29.094 14.992 1 96.69 222 GLU B O 1
ATOM 4631 N N . GLY B 1 223 ? 12.68 -27.938 13.438 1 95.5 223 GLY B N 1
ATOM 4632 C CA . GLY B 1 223 ? 12.984 -29.109 12.641 1 95.5 223 GLY B CA 1
ATOM 4633 C C . GLY B 1 223 ? 11.812 -29.609 11.82 1 95.5 223 GLY B C 1
ATOM 4634 O O . GLY B 1 223 ? 11.789 -30.75 11.375 1 95.5 223 GLY B O 1
ATOM 4635 N N . ARG B 1 224 ? 10.844 -28.797 11.672 1 95.31 224 ARG B N 1
ATOM 4636 C CA . ARG B 1 224 ? 9.719 -29.141 10.805 1 95.31 224 ARG B CA 1
ATOM 4637 C C . ARG B 1 224 ? 10.07 -28.922 9.344 1 95.31 224 ARG B C 1
ATOM 4639 O O . ARG B 1 224 ? 9.578 -27.969 8.719 1 95.31 224 ARG B O 1
ATOM 4646 N N . VAL B 1 225 ? 10.875 -29.797 8.836 1 95.75 225 VAL B N 1
ATOM 4647 C CA . VAL B 1 225 ? 11.453 -29.625 7.504 1 95.75 225 VAL B CA 1
ATOM 4648 C C . VAL B 1 225 ? 11.352 -30.938 6.723 1 95.75 225 VAL B C 1
ATOM 4650 O O . VAL B 1 225 ? 11.133 -32 7.305 1 95.75 225 VAL B O 1
ATOM 4653 N N . ASP B 1 226 ? 11.359 -30.875 5.449 1 95.38 226 ASP B N 1
ATOM 4654 C CA . ASP B 1 226 ? 11.43 -31.969 4.5 1 95.38 226 ASP B CA 1
ATOM 4655 C C . ASP B 1 226 ? 12.453 -31.688 3.406 1 95.38 226 ASP B C 1
ATOM 4657 O O . ASP B 1 226 ? 12.219 -30.875 2.516 1 95.38 226 ASP B O 1
ATOM 4661 N N . GLU B 1 227 ? 13.508 -32.438 3.408 1 94.31 227 GLU B N 1
ATOM 4662 C CA . GLU B 1 227 ? 14.672 -32.188 2.553 1 94.31 227 GLU B CA 1
ATOM 4663 C C . GLU B 1 227 ? 14.359 -32.531 1.097 1 94.31 227 GLU B C 1
ATOM 4665 O O . GLU B 1 227 ? 15.117 -32.156 0.195 1 94.31 227 GLU B O 1
ATOM 4670 N N . ALA B 1 228 ? 13.211 -33.125 0.853 1 92.62 228 ALA B N 1
ATOM 4671 C CA . ALA B 1 228 ? 12.828 -33.438 -0.522 1 92.62 228 ALA B CA 1
ATOM 4672 C C . ALA B 1 228 ? 12.469 -32.156 -1.294 1 92.62 228 ALA B C 1
ATOM 4674 O O . ALA B 1 228 ? 12.516 -32.156 -2.525 1 92.62 228 ALA B O 1
ATOM 4675 N N . PHE B 1 229 ? 12.211 -31.141 -0.518 1 94.19 229 PHE B N 1
ATOM 4676 C CA . PHE B 1 229 ? 11.773 -29.891 -1.144 1 94.19 229 PHE B CA 1
ATOM 4677 C C . PHE B 1 229 ? 12.914 -28.891 -1.212 1 94.19 229 PHE B C 1
ATOM 4679 O O . PHE B 1 229 ? 13.789 -28.875 -0.344 1 94.19 229 PHE B O 1
ATOM 4686 N N . SER B 1 230 ? 12.875 -28.047 -2.268 1 88.75 230 SER B N 1
ATOM 4687 C CA . SER B 1 230 ? 13.875 -26.984 -2.389 1 88.75 230 SER B CA 1
ATOM 4688 C C . SER B 1 230 ? 13.758 -25.984 -1.251 1 88.75 230 SER B C 1
ATOM 4690 O O . SER B 1 230 ? 14.766 -25.422 -0.8 1 88.75 230 SER B O 1
ATOM 4692 N N . VAL B 1 231 ? 12.57 -25.672 -0.912 1 93.75 231 VAL B N 1
ATOM 4693 C CA . VAL B 1 231 ? 12.25 -24.984 0.329 1 93.75 231 VAL B CA 1
ATOM 4694 C C . VAL B 1 231 ? 11.75 -25.984 1.371 1 93.75 231 VAL B C 1
ATOM 4696 O O . VAL B 1 231 ? 10.602 -26.406 1.325 1 93.75 231 VAL B O 1
ATOM 4699 N N . ILE B 1 232 ? 12.578 -26.25 2.299 1 95.06 232 ILE B N 1
ATOM 4700 C CA . ILE B 1 232 ? 12.461 -27.5 3.053 1 95.06 232 ILE B CA 1
ATOM 4701 C C . ILE B 1 232 ? 11.414 -27.328 4.152 1 95.06 232 ILE B C 1
ATOM 4703 O O . ILE B 1 232 ? 11.07 -28.297 4.84 1 95.06 232 ILE B O 1
ATOM 4707 N N . HIS B 1 233 ? 10.93 -26.141 4.383 1 96.31 233 HIS B N 1
ATOM 4708 C CA . HIS B 1 233 ? 9.914 -25.859 5.391 1 96.31 233 HIS B CA 1
ATOM 4709 C C . HIS B 1 233 ? 8.664 -25.25 4.754 1 96.31 233 HIS B C 1
ATOM 4711 O O . HIS B 1 233 ? 8.719 -24.75 3.629 1 96.31 233 HIS B O 1
ATOM 4717 N N . SER B 1 234 ? 7.512 -25.297 5.461 1 97.19 234 SER B N 1
ATOM 4718 C CA . SER B 1 234 ? 6.375 -24.484 5.039 1 97.19 234 SER B CA 1
ATOM 4719 C C . SER B 1 234 ? 6.75 -23.016 4.957 1 97.19 234 SER B C 1
ATOM 4721 O O . SER B 1 234 ? 7.594 -22.531 5.723 1 97.19 234 SER B O 1
ATOM 4723 N N . SER B 1 235 ? 6.211 -22.375 4.035 1 96.81 235 SER B N 1
ATOM 4724 C CA . SER B 1 235 ? 6.59 -20.984 3.828 1 96.81 235 SER B CA 1
ATOM 4725 C C . SER B 1 235 ? 5.375 -20.062 3.908 1 96.81 235 SER B C 1
ATOM 4727 O O . SER B 1 235 ? 4.262 -20.469 3.559 1 96.81 235 SER B O 1
ATOM 4729 N N . LEU B 1 236 ? 5.562 -18.984 4.453 1 97.56 236 LEU B N 1
ATOM 4730 C CA . LEU B 1 236 ? 4.605 -17.891 4.523 1 97.56 236 LEU B CA 1
ATOM 4731 C C . LEU B 1 236 ? 5.164 -16.641 3.854 1 97.56 236 LEU B C 1
ATOM 4733 O O . LEU B 1 236 ? 6.32 -16.281 4.074 1 97.56 236 LEU B O 1
ATOM 4737 N N . HIS B 1 237 ? 4.32 -16.047 3.016 1 97 237 HIS B N 1
ATOM 4738 C CA . HIS B 1 237 ? 4.836 -14.93 2.232 1 97 237 HIS B CA 1
ATOM 4739 C C . HIS B 1 237 ? 3.756 -13.883 1.988 1 97 237 HIS B C 1
ATOM 4741 O O . HIS B 1 237 ? 2.605 -14.227 1.704 1 97 237 HIS B O 1
ATOM 4747 N N . VAL B 1 238 ? 4.145 -12.594 2.168 1 98.38 238 VAL B N 1
ATOM 4748 C CA . VAL B 1 238 ? 3.26 -11.484 1.854 1 98.38 238 VAL B CA 1
ATOM 4749 C C . VAL B 1 238 ? 3.582 -10.945 0.462 1 98.38 238 VAL B C 1
ATOM 4751 O O . VAL B 1 238 ? 4.715 -10.531 0.196 1 98.38 238 VAL B O 1
ATOM 4754 N N . GLY B 1 239 ? 2.562 -10.898 -0.41 1 97.88 239 GLY B N 1
ATOM 4755 C CA . GLY B 1 239 ? 2.812 -10.523 -1.793 1 97.88 239 GLY B CA 1
ATOM 4756 C C . GLY B 1 239 ? 2.332 -9.117 -2.127 1 97.88 239 GLY B C 1
ATOM 4757 O O . GLY B 1 239 ? 2.783 -8.523 -3.105 1 97.88 239 GLY B O 1
ATOM 4758 N N . ARG B 1 240 ? 1.413 -8.594 -1.336 1 98.25 240 ARG B N 1
ATOM 4759 C CA . ARG B 1 240 ? 0.878 -7.254 -1.548 1 98.25 240 ARG B CA 1
ATOM 4760 C C . ARG B 1 240 ? 0.567 -6.57 -0.219 1 98.25 240 ARG B C 1
ATOM 4762 O O . ARG B 1 240 ? 0.122 -7.223 0.729 1 98.25 240 ARG B O 1
ATOM 4769 N N . ILE B 1 241 ? 0.779 -5.246 -0.169 1 98.81 241 ILE B N 1
ATOM 4770 C CA . ILE B 1 241 ? 0.417 -4.457 1.006 1 98.81 241 ILE B CA 1
ATOM 4771 C C . ILE B 1 241 ? 0.013 -3.049 0.579 1 98.81 241 ILE B C 1
ATOM 4773 O O . ILE B 1 241 ? 0.57 -2.498 -0.374 1 98.81 241 ILE B O 1
ATOM 4777 N N . GLU B 1 242 ? -0.968 -2.504 1.172 1 98.56 242 GLU B N 1
ATOM 4778 C CA . GLU B 1 242 ? -1.413 -1.135 0.927 1 98.56 242 GLU B CA 1
ATOM 4779 C C . GLU B 1 242 ? -2.092 -0.545 2.16 1 98.56 242 GLU B C 1
ATOM 4781 O O . GLU B 1 242 ? -2.916 -1.204 2.795 1 98.56 242 GLU B O 1
ATOM 4786 N N . GLY B 1 243 ? -1.664 0.649 2.49 1 98.31 243 GLY B N 1
ATOM 4787 C CA . GLY B 1 243 ? -2.297 1.281 3.637 1 98.31 243 GLY B CA 1
ATOM 4788 C C . GLY B 1 243 ? -2.016 2.77 3.729 1 98.31 243 GLY B C 1
ATOM 4789 O O . GLY B 1 243 ? -0.951 3.23 3.314 1 98.31 243 GLY B O 1
ATOM 4790 N N . GLY B 1 244 ? -3.004 3.492 4.289 1 97.12 244 GLY B N 1
ATOM 4791 C CA . GLY B 1 244 ? -2.855 4.914 4.559 1 97.12 244 GLY B CA 1
ATOM 4792 C C . GLY B 1 244 ? -3.312 5.789 3.41 1 97.12 244 GLY B C 1
ATOM 4793 O O . GLY B 1 244 ? -3.449 5.32 2.279 1 97.12 244 GLY B O 1
ATOM 4794 N N . THR B 1 245 ? -3.561 7.09 3.734 1 95.06 245 THR B N 1
ATOM 4795 C CA . THR B 1 245 ? -4.09 8.016 2.738 1 95.06 245 THR B CA 1
ATOM 4796 C C . THR B 1 245 ? -3.158 9.211 2.566 1 95.06 245 THR B C 1
ATOM 4798 O O . THR B 1 245 ? -3.117 9.828 1.497 1 95.06 245 THR B O 1
ATOM 4801 N N . ALA B 1 246 ? -2.512 9.625 3.623 1 95.81 246 ALA B N 1
ATOM 4802 C CA . ALA B 1 246 ? -1.598 10.766 3.617 1 95.81 246 ALA B CA 1
ATOM 4803 C C . ALA B 1 246 ? -0.507 10.602 4.672 1 95.81 246 ALA B C 1
ATOM 4805 O O . ALA B 1 246 ? -0.701 9.898 5.668 1 95.81 246 ALA B O 1
ATOM 4806 N N . ILE B 1 247 ? 0.603 11.234 4.457 1 96.69 247 ILE B N 1
ATOM 4807 C CA . ILE B 1 247 ? 1.757 11.133 5.344 1 96.69 247 ILE B CA 1
ATOM 4808 C C . ILE B 1 247 ? 1.374 11.602 6.742 1 96.69 247 ILE B C 1
ATOM 4810 O O . ILE B 1 247 ? 1.806 11.023 7.742 1 96.69 247 ILE B O 1
ATOM 4814 N N . ASN B 1 248 ? 0.482 12.625 6.801 1 96 248 ASN B N 1
ATOM 4815 C CA . ASN B 1 248 ? 0.228 13.289 8.078 1 96 248 ASN B CA 1
ATOM 4816 C C . ASN B 1 248 ? -1.078 12.812 8.703 1 96 248 ASN B C 1
ATOM 4818 O O . ASN B 1 248 ? -1.629 13.484 9.586 1 96 248 ASN B O 1
ATOM 4822 N N . ILE B 1 249 ? -1.605 11.766 8.266 1 96.06 249 ILE B N 1
ATOM 4823 C CA . ILE B 1 249 ? -2.773 11.117 8.852 1 96.06 249 ILE B CA 1
ATOM 4824 C C . ILE B 1 249 ? -2.396 9.727 9.344 1 96.06 249 ILE B C 1
ATOM 4826 O O . ILE B 1 249 ? -1.812 8.938 8.594 1 96.06 249 ILE B O 1
ATOM 4830 N N . MET B 1 250 ? -2.656 9.469 10.617 1 96.06 250 MET B N 1
ATOM 4831 C CA . MET B 1 250 ? -2.516 8.086 11.062 1 96.06 250 MET B CA 1
ATOM 4832 C C . MET B 1 250 ? -3.443 7.16 10.281 1 96.06 250 MET B C 1
ATOM 4834 O O . MET B 1 250 ? -4.645 7.414 10.188 1 96.06 250 MET B O 1
ATOM 4838 N N . ALA B 1 251 ? -2.881 6.102 9.766 1 96.81 251 ALA B N 1
ATOM 4839 C CA . ALA B 1 251 ? -3.617 5.254 8.836 1 96.81 251 ALA B CA 1
ATOM 4840 C C . ALA B 1 251 ? -4.754 4.52 9.539 1 96.81 251 ALA B C 1
ATOM 4842 O O . ALA B 1 251 ? -4.523 3.777 10.5 1 96.81 251 ALA B O 1
ATOM 4843 N N . ARG B 1 252 ? -5.953 4.711 9.07 1 96.81 252 ARG B N 1
ATOM 4844 C CA . ARG B 1 252 ? -7.102 3.982 9.602 1 96.81 252 ARG B CA 1
ATOM 4845 C C . ARG B 1 252 ? -7.102 2.535 9.117 1 96.81 252 ARG B C 1
ATOM 4847 O O . ARG B 1 252 ? -7.504 1.632 9.852 1 96.81 252 ARG B O 1
ATOM 4854 N N . ARG B 1 253 ? -6.668 2.365 7.949 1 98 253 ARG B N 1
ATOM 4855 C CA . ARG B 1 253 ? -6.781 1.054 7.32 1 98 253 ARG B CA 1
ATOM 4856 C C . ARG B 1 253 ? -5.469 0.652 6.652 1 98 253 ARG B C 1
ATOM 4858 O O . ARG B 1 253 ? -4.812 1.479 6.016 1 98 253 ARG B O 1
ATOM 4865 N N . CYS B 1 254 ? -5.051 -0.558 6.801 1 98.69 254 CYS B N 1
ATOM 4866 C CA . CYS B 1 254 ? -3.965 -1.214 6.078 1 98.69 254 CYS B CA 1
ATOM 4867 C C . CYS B 1 254 ? -4.32 -2.662 5.758 1 98.69 254 CYS B C 1
ATOM 4869 O O . CYS B 1 254 ? -4.809 -3.391 6.625 1 98.69 254 CYS B O 1
ATOM 4871 N N . THR B 1 255 ? -4.137 -3.033 4.523 1 98.81 255 THR B N 1
ATOM 4872 C CA . THR B 1 255 ? -4.43 -4.391 4.082 1 98.81 255 THR B CA 1
ATOM 4873 C C . THR B 1 255 ? -3.189 -5.039 3.469 1 98.81 255 THR B C 1
ATOM 4875 O O . THR B 1 255 ? -2.41 -4.371 2.783 1 98.81 255 THR B O 1
ATOM 4878 N N . PHE B 1 256 ? -3.02 -6.309 3.744 1 98.81 256 PHE B N 1
ATOM 4879 C CA . PHE B 1 256 ? -1.99 -7.066 3.041 1 98.81 256 PHE B CA 1
ATOM 4880 C C . PHE B 1 256 ? -2.496 -8.461 2.678 1 98.81 256 PHE B C 1
ATOM 4882 O O . PHE B 1 256 ? -3.393 -8.992 3.334 1 98.81 256 PHE B O 1
ATOM 4889 N N . GLU B 1 257 ? -2.004 -8.945 1.589 1 98.75 257 GLU B N 1
ATOM 4890 C CA . GLU B 1 257 ? -2.332 -10.273 1.07 1 98.75 257 GLU B CA 1
ATOM 4891 C C . GLU B 1 257 ? -1.126 -11.203 1.132 1 98.75 257 GLU B C 1
ATOM 4893 O O . GLU B 1 257 ? -0.008 -10.805 0.8 1 98.75 257 GLU B O 1
ATOM 4898 N N . TRP B 1 258 ? -1.428 -12.406 1.632 1 98.38 258 TRP B N 1
ATOM 4899 C CA . TRP B 1 258 ? -0.32 -13.312 1.908 1 98.38 258 TRP B CA 1
ATOM 4900 C C . TRP B 1 258 ? -0.751 -14.766 1.738 1 98.38 258 TRP B C 1
ATOM 4902 O O . TRP B 1 258 ? -1.924 -15.047 1.476 1 98.38 258 TRP B O 1
ATOM 4912 N N . GLU B 1 259 ? 0.238 -15.664 1.718 1 98 259 GLU B N 1
ATOM 4913 C CA . GLU B 1 259 ? -0.07 -17.062 1.472 1 98 259 GLU B CA 1
ATOM 4914 C C . GLU B 1 259 ? 0.74 -17.984 2.391 1 98 259 GLU B C 1
ATOM 4916 O O . GLU B 1 259 ? 1.778 -17.578 2.918 1 98 259 GLU B O 1
ATOM 4921 N N . ILE B 1 260 ? 0.178 -19.094 2.676 1 97.88 260 ILE B N 1
ATOM 4922 C CA . ILE B 1 260 ? 0.86 -20.219 3.309 1 97.88 260 ILE B CA 1
ATOM 4923 C C . ILE B 1 260 ? 1.014 -21.359 2.307 1 97.88 260 ILE B C 1
ATOM 4925 O O . ILE B 1 260 ? 0.033 -21.797 1.699 1 97.88 260 ILE B O 1
ATOM 4929 N N . ARG B 1 261 ? 2.176 -21.719 2.053 1 97.69 261 ARG B N 1
ATOM 4930 C CA . ARG B 1 261 ? 2.477 -22.969 1.362 1 97.69 261 ARG B CA 1
ATOM 4931 C C . ARG B 1 261 ? 2.967 -24.031 2.34 1 97.69 261 ARG B C 1
ATOM 4933 O O . ARG B 1 261 ? 4.109 -23.984 2.801 1 97.69 261 ARG B O 1
ATOM 4940 N N . HIS B 1 262 ? 2.154 -24.984 2.586 1 96.88 262 HIS B N 1
ATOM 4941 C CA . HIS B 1 262 ? 2.438 -25.922 3.67 1 96.88 262 HIS B CA 1
ATOM 4942 C C . HIS B 1 262 ? 2.941 -27.25 3.129 1 96.88 262 HIS B C 1
ATOM 4944 O O . HIS B 1 262 ? 2.494 -27.703 2.074 1 96.88 262 HIS B O 1
ATOM 4950 N N . LEU B 1 263 ? 3.844 -27.828 3.805 1 95.19 263 LEU B N 1
ATOM 4951 C CA . LEU B 1 263 ? 4.281 -29.203 3.533 1 95.19 263 LEU B CA 1
ATOM 4952 C C . LEU B 1 263 ? 3.129 -30.188 3.705 1 95.19 263 LEU B C 1
ATOM 4954 O O . LEU B 1 263 ? 2.18 -29.906 4.441 1 95.19 263 LEU B O 1
ATOM 4958 N N . PRO B 1 264 ? 3.246 -31.297 2.934 1 89.75 264 PRO B N 1
ATOM 4959 C CA . PRO B 1 264 ? 2.199 -32.312 3.096 1 89.75 264 PRO B CA 1
ATOM 4960 C C . PRO B 1 264 ? 2.018 -32.75 4.551 1 89.75 264 PRO B C 1
ATOM 4962 O O . PRO B 1 264 ? 0.92 -33.156 4.945 1 89.75 264 PRO B O 1
ATOM 4965 N N . THR B 1 265 ? 3.008 -32.531 5.359 1 90.25 265 THR B N 1
ATOM 4966 C CA . THR B 1 265 ? 2.984 -33 6.742 1 90.25 265 THR B CA 1
ATOM 4967 C C . THR B 1 265 ? 2.416 -31.922 7.664 1 90.25 265 THR B C 1
ATOM 4969 O O . THR B 1 265 ? 2.125 -32.188 8.828 1 90.25 265 THR B O 1
ATOM 4972 N N . ASP B 1 266 ? 2.348 -30.688 7.18 1 93.06 266 ASP B N 1
ATOM 4973 C CA . ASP B 1 266 ? 1.865 -29.594 8.008 1 93.06 266 ASP B CA 1
ATOM 4974 C C . ASP B 1 266 ? 0.377 -29.344 7.77 1 93.06 266 ASP B C 1
ATOM 4976 O O . ASP B 1 266 ? -0.19 -29.812 6.785 1 93.06 266 ASP B O 1
ATOM 4980 N N . ASP B 1 267 ? -0.178 -28.672 8.75 1 92.25 267 ASP B N 1
ATOM 4981 C CA . ASP B 1 267 ? -1.554 -28.188 8.648 1 92.25 267 ASP B CA 1
ATOM 4982 C C . ASP B 1 267 ? -1.596 -26.672 8.484 1 92.25 267 ASP B C 1
ATOM 4984 O O . ASP B 1 267 ? -1.176 -25.922 9.375 1 92.25 267 ASP B O 1
ATOM 4988 N N . ALA B 1 268 ? -2.166 -26.266 7.383 1 94.19 268 ALA B N 1
ATOM 4989 C CA . ALA B 1 268 ? -2.25 -24.844 7.09 1 94.19 268 ALA B CA 1
ATOM 4990 C C . ALA B 1 268 ? -2.973 -24.094 8.203 1 94.19 268 ALA B C 1
ATOM 4992 O O . ALA B 1 268 ? -2.627 -22.953 8.523 1 94.19 268 ALA B O 1
ATOM 4993 N N . LYS B 1 269 ? -3.945 -24.688 8.836 1 96 269 LYS B N 1
ATOM 4994 C CA . LYS B 1 269 ? -4.719 -24.062 9.898 1 96 269 LYS B CA 1
ATOM 4995 C C . LYS B 1 269 ? -3.861 -23.828 11.141 1 96 269 LYS B C 1
ATOM 4997 O O . LYS B 1 269 ? -4.027 -22.828 11.828 1 96 269 LYS B O 1
ATOM 5002 N N . GLU B 1 270 ? -3.047 -24.766 11.375 1 96.25 270 GLU B N 1
ATOM 5003 C CA . GLU B 1 270 ? -2.143 -24.609 12.508 1 96.25 270 GLU B CA 1
ATOM 5004 C C . GLU B 1 270 ? -1.164 -23.469 12.289 1 96.25 270 GLU B C 1
ATOM 5006 O O . GLU B 1 270 ? -0.877 -22.688 13.211 1 96.25 270 GLU B O 1
ATOM 5011 N N . LEU B 1 271 ? -0.627 -23.375 11.133 1 97.19 271 LEU B N 1
ATOM 5012 C CA . LEU B 1 271 ? 0.298 -22.297 10.805 1 97.19 271 LEU B CA 1
ATOM 5013 C C . LEU B 1 271 ? -0.399 -20.938 10.875 1 97.19 271 LEU B C 1
ATOM 5015 O O . LEU B 1 271 ? 0.157 -19.984 11.406 1 97.19 271 LEU B O 1
ATOM 5019 N N . LEU B 1 272 ? -1.638 -20.938 10.328 1 98.06 272 LEU B N 1
ATOM 5020 C CA . LEU B 1 272 ? -2.447 -19.719 10.406 1 98.06 272 LEU B CA 1
ATOM 5021 C C . LEU B 1 272 ? -2.674 -19.312 11.859 1 98.06 272 LEU B C 1
ATOM 5023 O O . LEU B 1 272 ? -2.629 -18.125 12.195 1 98.06 272 LEU B O 1
ATOM 5027 N N . ALA B 1 273 ? -2.883 -20.25 12.727 1 98.06 273 ALA B N 1
ATOM 5028 C CA . ALA B 1 273 ? -3.168 -20 14.141 1 98.06 273 ALA B CA 1
ATOM 5029 C C . ALA B 1 273 ? -1.999 -19.281 14.82 1 98.06 273 ALA B C 1
ATOM 5031 O O . ALA B 1 273 ? -2.199 -18.469 15.711 1 98.06 273 ALA B O 1
ATOM 5032 N N . ARG B 1 274 ? -0.793 -19.562 14.383 1 97.62 274 ARG B N 1
ATOM 5033 C CA . ARG B 1 274 ? 0.378 -18.891 14.93 1 97.62 274 ARG B CA 1
ATOM 5034 C C . ARG B 1 274 ? 0.327 -17.391 14.664 1 97.62 274 ARG B C 1
ATOM 5036 O O . ARG B 1 274 ? 0.641 -16.594 15.539 1 97.62 274 ARG B O 1
ATOM 5043 N N . VAL B 1 275 ? -0.05 -17.047 13.461 1 98.25 275 VAL B N 1
ATOM 5044 C CA . VAL B 1 275 ? -0.148 -15.641 13.078 1 98.25 275 VAL B CA 1
ATOM 5045 C C . VAL B 1 275 ? -1.35 -15 13.766 1 98.25 275 VAL B C 1
ATOM 5047 O O . VAL B 1 275 ? -1.262 -13.867 14.25 1 98.25 275 VAL B O 1
ATOM 5050 N N . GLU B 1 276 ? -2.451 -15.727 13.844 1 98.25 276 GLU B N 1
ATOM 5051 C CA . GLU B 1 276 ? -3.684 -15.227 14.445 1 98.25 276 GLU B CA 1
ATOM 5052 C C . GLU B 1 276 ? -3.492 -14.93 15.93 1 98.25 276 GLU B C 1
ATOM 5054 O O . GLU B 1 276 ? -4.082 -13.992 16.469 1 98.25 276 GLU B O 1
ATOM 5059 N N . SER B 1 277 ? -2.725 -15.75 16.562 1 98.31 277 SER B N 1
ATOM 5060 C CA . SER B 1 277 ? -2.436 -15.5 17.969 1 98.31 277 SER B CA 1
ATOM 5061 C C . SER B 1 277 ? -1.757 -14.156 18.172 1 98.31 277 SER B C 1
ATOM 5063 O O . SER B 1 277 ? -2.098 -13.414 19.094 1 98.31 277 SER B O 1
ATOM 5065 N N . SER B 1 278 ? -0.815 -13.875 17.344 1 98.19 278 SER B N 1
ATOM 5066 C CA . SER B 1 278 ? -0.153 -12.578 17.391 1 98.19 278 SER B CA 1
ATOM 5067 C C . SER B 1 278 ? -1.123 -11.445 17.062 1 98.19 278 SER B C 1
ATOM 5069 O O . SER B 1 278 ? -1.084 -10.383 17.672 1 98.19 278 SER B O 1
ATOM 5071 N N . ALA B 1 279 ? -1.972 -11.688 16.094 1 98.62 279 ALA B N 1
ATOM 5072 C CA . ALA B 1 279 ? -2.973 -10.695 15.695 1 98.62 279 ALA B CA 1
ATOM 5073 C C . ALA B 1 279 ? -3.916 -10.383 16.859 1 98.62 279 ALA B C 1
ATOM 5075 O O . ALA B 1 279 ? -4.293 -9.227 17.062 1 98.62 279 ALA B O 1
ATOM 5076 N N . GLU B 1 280 ? -4.266 -11.383 17.578 1 98.5 280 GLU B N 1
ATOM 5077 C CA . GLU B 1 280 ? -5.16 -11.211 18.719 1 98.5 280 GLU B CA 1
ATOM 5078 C C . GLU B 1 280 ? -4.52 -10.344 19.797 1 98.5 280 GLU B C 1
ATOM 5080 O O . GLU B 1 280 ? -5.184 -9.484 20.375 1 98.5 280 GLU B O 1
ATOM 5085 N N . ARG B 1 281 ? -3.279 -10.594 20.062 1 98.38 281 ARG B N 1
ATOM 5086 C CA . ARG B 1 281 ? -2.559 -9.797 21.047 1 98.38 281 ARG B CA 1
ATOM 5087 C C . ARG B 1 281 ? -2.457 -8.336 20.609 1 98.38 281 ARG B C 1
ATOM 5089 O O . ARG B 1 281 ? -2.684 -7.426 21.406 1 98.38 281 ARG B O 1
ATOM 5096 N N . LEU B 1 282 ? -2.146 -8.164 19.359 1 98.25 282 LEU B N 1
ATOM 5097 C CA . LEU B 1 282 ? -2.041 -6.812 18.812 1 98.25 282 LEU B CA 1
ATOM 5098 C C . LEU B 1 282 ? -3.393 -6.105 18.859 1 98.25 282 LEU B C 1
ATOM 5100 O O . LEU B 1 282 ? -3.471 -4.922 19.188 1 98.25 282 LEU B O 1
ATOM 5104 N N . GLN B 1 283 ? -4.43 -6.852 18.469 1 98.56 283 GLN B N 1
ATOM 5105 C CA . GLN B 1 283 ? -5.773 -6.281 18.469 1 98.56 283 GLN B CA 1
ATOM 5106 C C . GLN B 1 283 ? -6.176 -5.832 19.875 1 98.56 283 GLN B C 1
ATOM 5108 O O . GLN B 1 283 ? -6.777 -4.77 20.047 1 98.56 283 GLN B O 1
ATOM 5113 N N . ALA B 1 284 ? -5.887 -6.648 20.859 1 98.5 284 ALA B N 1
ATOM 5114 C CA . ALA B 1 284 ? -6.188 -6.289 22.25 1 98.5 284 ALA B CA 1
ATOM 5115 C C . ALA B 1 284 ? -5.484 -4.996 22.641 1 98.5 284 ALA B C 1
ATOM 5117 O O . ALA B 1 284 ? -6.074 -4.137 23.297 1 98.5 284 ALA B O 1
ATOM 5118 N N . ASP B 1 285 ? -4.27 -4.875 22.25 1 97.5 285 ASP B N 1
ATOM 5119 C CA . ASP B 1 285 ? -3.508 -3.66 22.516 1 97.5 285 ASP B CA 1
ATOM 5120 C C . ASP B 1 285 ? -4.129 -2.457 21.812 1 97.5 285 ASP B C 1
ATOM 5122 O O . ASP B 1 285 ? -4.246 -1.379 22.406 1 97.5 285 ASP B O 1
ATOM 5126 N N . MET B 1 286 ? -4.496 -2.609 20.531 1 97.5 286 MET B N 1
ATOM 5127 C CA . MET B 1 286 ? -5.137 -1.548 19.766 1 97.5 286 MET B CA 1
ATOM 5128 C C . MET B 1 286 ? -6.402 -1.058 20.453 1 97.5 286 MET B C 1
ATOM 5130 O O . MET B 1 286 ? -6.648 0.148 20.531 1 97.5 286 MET B O 1
ATOM 5134 N N . ARG B 1 287 ? -7.156 -1.969 20.969 1 97.75 287 ARG B N 1
ATOM 5135 C CA . ARG B 1 287 ? -8.492 -1.674 21.484 1 97.75 287 ARG B CA 1
ATOM 5136 C C . ARG B 1 287 ? -8.414 -0.955 22.828 1 97.75 287 ARG B C 1
ATOM 5138 O O . ARG B 1 287 ? -9.406 -0.391 23.281 1 97.75 287 ARG B O 1
ATOM 5145 N N . THR B 1 288 ? -7.234 -0.933 23.5 1 97.12 288 THR B N 1
ATOM 5146 C CA . THR B 1 288 ? -7.055 -0.118 24.688 1 97.12 288 THR B CA 1
ATOM 5147 C C . THR B 1 288 ? -7.18 1.366 24.359 1 97.12 288 THR B C 1
ATOM 5149 O O . THR B 1 288 ? -7.625 2.158 25.188 1 97.12 288 THR B O 1
ATOM 5152 N N . ARG B 1 289 ? -6.871 1.783 23.156 1 94.25 289 ARG B N 1
ATOM 5153 C CA . ARG B 1 289 ? -6.93 3.174 22.719 1 94.25 289 ARG B CA 1
ATOM 5154 C C . ARG B 1 289 ? -8.102 3.398 21.766 1 94.25 289 ARG B C 1
ATOM 5156 O O . ARG B 1 289 ? -8.672 4.488 21.734 1 94.25 289 ARG B O 1
ATOM 5163 N N . ALA B 1 290 ? -8.398 2.412 21.016 1 96.31 290 ALA B N 1
ATOM 5164 C CA . ALA B 1 290 ? -9.461 2.477 20.016 1 96.31 290 ALA B CA 1
ATOM 5165 C C . ALA B 1 290 ? -10.344 1.233 20.078 1 96.31 290 ALA B C 1
ATOM 5167 O O . ALA B 1 290 ? -10.094 0.255 19.375 1 96.31 290 ALA B O 1
ATOM 5168 N N . PRO B 1 291 ? -11.391 1.266 20.812 1 97.38 291 PRO B N 1
ATOM 5169 C CA . PRO B 1 291 ? -12.234 0.086 21 1 97.38 291 PRO B CA 1
ATOM 5170 C C . PRO B 1 291 ? -12.766 -0.481 19.688 1 97.38 291 PRO B C 1
ATOM 5172 O O . PRO B 1 291 ? -13.062 -1.676 19.609 1 97.38 291 PRO B O 1
ATOM 5175 N N . GLU B 1 292 ? -12.844 0.406 18.672 1 96.19 292 GLU B N 1
ATOM 5176 C CA . GLU B 1 292 ? -13.406 0.004 17.391 1 96.19 292 GLU B CA 1
ATOM 5177 C C . GLU B 1 292 ? -12.359 -0.689 16.516 1 96.19 292 GLU B C 1
ATOM 5179 O O . GLU B 1 292 ? -12.688 -1.254 15.477 1 96.19 292 GLU B O 1
ATOM 5184 N N . ALA B 1 293 ? -11.102 -0.664 16.875 1 97.88 293 ALA B N 1
ATOM 5185 C CA . ALA B 1 293 ? -10.023 -1.226 16.062 1 97.88 293 ALA B CA 1
ATOM 5186 C C . ALA B 1 293 ? -10.203 -2.729 15.875 1 97.88 293 ALA B C 1
ATOM 5188 O O . ALA B 1 293 ? -10.773 -3.404 16.734 1 97.88 293 ALA B O 1
ATOM 5189 N N . SER B 1 294 ? -9.719 -3.254 14.758 1 98.69 294 SER B N 1
ATOM 5190 C CA . SER B 1 294 ? -9.891 -4.676 14.484 1 98.69 294 SER B CA 1
ATOM 5191 C C . SER B 1 294 ? -8.82 -5.188 13.516 1 98.69 294 SER B C 1
ATOM 5193 O O . SER B 1 294 ? -8.25 -4.41 12.75 1 98.69 294 SER B O 1
ATOM 5195 N N . ILE B 1 295 ? -8.5 -6.418 13.641 1 98.81 295 ILE B N 1
ATOM 5196 C CA . ILE B 1 295 ? -7.707 -7.195 12.695 1 98.81 295 ILE B CA 1
ATOM 5197 C C . ILE B 1 295 ? -8.516 -8.398 12.211 1 98.81 295 ILE B C 1
ATOM 5199 O O . ILE B 1 295 ? -8.938 -9.234 13.016 1 98.81 295 ILE B O 1
ATOM 5203 N N . THR B 1 296 ? -8.758 -8.461 10.93 1 98.75 296 THR B N 1
ATOM 5204 C CA . THR B 1 296 ? -9.508 -9.562 10.352 1 98.75 296 THR B CA 1
ATOM 5205 C C . THR B 1 296 ? -8.711 -10.242 9.242 1 98.75 296 THR B C 1
ATOM 5207 O O . THR B 1 296 ? -8.086 -9.57 8.422 1 98.75 296 THR B O 1
ATOM 5210 N N . THR B 1 297 ? -8.68 -11.547 9.266 1 98.56 297 THR B N 1
ATOM 5211 C CA . THR B 1 297 ? -8.055 -12.344 8.219 1 98.56 297 THR B CA 1
ATOM 5212 C C . THR B 1 297 ? -9.078 -13.25 7.543 1 98.56 297 THR B C 1
ATOM 5214 O O . THR B 1 297 ? -9.836 -13.953 8.211 1 98.56 297 THR B O 1
ATOM 5217 N N . GLU B 1 298 ? -9.125 -13.172 6.242 1 98.19 298 GLU B N 1
ATOM 5218 C CA . GLU B 1 298 ? -10.039 -14.016 5.48 1 98.19 298 GLU B CA 1
ATOM 5219 C C . GLU B 1 298 ? -9.289 -14.844 4.438 1 98.19 298 GLU B C 1
ATOM 5221 O O . GLU B 1 298 ? -8.336 -14.352 3.826 1 98.19 298 GLU B O 1
ATOM 5226 N N . ALA B 1 299 ? -9.688 -16.094 4.242 1 97.38 299 ALA B N 1
ATOM 5227 C CA . ALA B 1 299 ? -9.148 -16.906 3.158 1 97.38 299 ALA B CA 1
ATOM 5228 C C . ALA B 1 299 ? -9.695 -16.469 1.808 1 97.38 299 ALA B C 1
ATOM 5230 O O . ALA B 1 299 ? -10.883 -16.156 1.688 1 97.38 299 ALA B O 1
ATOM 5231 N N . LEU B 1 300 ? -8.859 -16.375 0.816 1 96.56 300 LEU B N 1
ATOM 5232 C CA . LEU B 1 300 ? -9.258 -15.906 -0.502 1 96.56 300 LEU B CA 1
ATOM 5233 C C . LEU B 1 300 ? -9.539 -17.078 -1.439 1 96.56 300 LEU B C 1
ATOM 5235 O O . LEU B 1 300 ? -10.109 -16.891 -2.518 1 96.56 300 LEU B O 1
ATOM 5239 N N . ASN B 1 301 ? -9.094 -18.266 -1.107 1 94.88 301 ASN B N 1
ATOM 5240 C CA . ASN B 1 301 ? -9.352 -19.5 -1.862 1 94.88 301 ASN B CA 1
ATOM 5241 C C . ASN B 1 301 ? -9.555 -20.688 -0.938 1 94.88 301 ASN B C 1
ATOM 5243 O O . ASN B 1 301 ? -9.266 -20.609 0.258 1 94.88 301 ASN B O 1
ATOM 5247 N N . THR B 1 302 ? -10.164 -21.75 -1.557 1 94.06 302 THR B N 1
ATOM 5248 C CA . THR B 1 302 ? -10.078 -23.047 -0.894 1 94.06 302 THR B CA 1
ATOM 5249 C C . THR B 1 302 ? -8.656 -23.594 -0.954 1 94.06 302 THR B C 1
ATOM 5251 O O . THR B 1 302 ? -7.996 -23.516 -1.993 1 94.06 302 THR B O 1
ATOM 5254 N N . THR B 1 303 ? -8.273 -24.141 0.147 1 95.88 303 THR B N 1
ATOM 5255 C CA . THR B 1 303 ? -6.914 -24.672 0.212 1 95.88 303 THR B CA 1
ATOM 5256 C C . THR B 1 303 ? -6.66 -25.641 -0.944 1 95.88 303 THR B C 1
ATOM 5258 O O . THR B 1 303 ? -7.422 -26.578 -1.151 1 95.88 303 THR B O 1
ATOM 5261 N N . VAL B 1 304 ? -5.625 -25.312 -1.717 1 96.75 304 VAL B N 1
ATOM 5262 C CA . VAL B 1 304 ? -5.141 -26.281 -2.695 1 96.75 304 VAL B CA 1
ATOM 5263 C C . VAL B 1 304 ? -4.453 -27.453 -1.978 1 96.75 304 VAL B C 1
ATOM 5265 O O . VAL B 1 304 ? -3.494 -27.234 -1.228 1 96.75 304 VAL B O 1
ATOM 5268 N N . PRO B 1 305 ? -4.973 -28.609 -2.197 1 95.69 305 PRO B N 1
ATOM 5269 C CA . PRO B 1 305 ? -4.34 -29.734 -1.5 1 95.69 305 PRO B CA 1
ATOM 5270 C C . PRO B 1 305 ? -2.914 -30 -1.978 1 95.69 305 PRO B C 1
ATOM 5272 O O . PRO B 1 305 ? -2.617 -29.844 -3.164 1 95.69 305 PRO B O 1
ATOM 5275 N N . ALA B 1 306 ? -2.082 -30.453 -1.033 1 95.31 306 ALA B N 1
ATOM 5276 C CA . ALA B 1 306 ? -0.751 -30.922 -1.413 1 95.31 306 ALA B CA 1
ATOM 5277 C C . ALA B 1 306 ? -0.838 -32.156 -2.293 1 95.31 306 ALA B C 1
ATOM 5279 O O . ALA B 1 306 ? -1.864 -32.844 -2.314 1 95.31 306 ALA B O 1
ATOM 5280 N N . LEU B 1 307 ? 0.141 -32.312 -3.111 1 95.75 307 LEU B N 1
ATOM 5281 C CA . LEU B 1 307 ? 0.361 -33.562 -3.812 1 95.75 307 LEU B CA 1
ATOM 5282 C C . LEU B 1 307 ? 1.304 -34.469 -3.025 1 95.75 307 LEU B C 1
ATOM 5284 O O . LEU B 1 307 ? 2.395 -34.031 -2.635 1 95.75 307 LEU B O 1
ATOM 5288 N N . ALA B 1 308 ? 0.846 -35.625 -2.744 1 93.12 308 ALA B N 1
ATOM 5289 C CA . ALA B 1 308 ? 1.678 -36.594 -2.041 1 93.12 308 ALA B CA 1
ATOM 5290 C C . ALA B 1 308 ? 2.098 -37.75 -2.971 1 93.12 308 ALA B C 1
ATOM 5292 O O . ALA B 1 308 ? 1.407 -38.031 -3.949 1 93.12 308 ALA B O 1
ATOM 5293 N N . ASP B 1 309 ? 3.246 -38.219 -2.623 1 93.25 309 ASP B N 1
ATOM 5294 C CA . ASP B 1 309 ? 3.705 -39.375 -3.387 1 93.25 309 ASP B CA 1
ATOM 5295 C C . ASP B 1 309 ? 2.926 -40.625 -3.004 1 93.25 309 ASP B C 1
ATOM 5297 O O . ASP B 1 309 ? 3.457 -41.5 -2.334 1 93.25 309 ASP B O 1
ATOM 5301 N N . ARG B 1 310 ? 1.72 -40.625 -3.465 1 91.75 310 ARG B N 1
ATOM 5302 C CA . ARG B 1 310 ? 0.824 -41.75 -3.217 1 91.75 310 ARG B CA 1
ATOM 5303 C C . ARG B 1 310 ? -0.124 -41.969 -4.391 1 91.75 310 ARG B C 1
ATOM 5305 O O . ARG B 1 310 ? -0.451 -41.031 -5.113 1 91.75 310 ARG B O 1
ATOM 5312 N N . ASP B 1 311 ? -0.459 -43.25 -4.621 1 91.56 311 ASP B N 1
ATOM 5313 C CA . ASP B 1 311 ? -1.461 -43.656 -5.598 1 91.56 311 ASP B CA 1
ATOM 5314 C C . ASP B 1 311 ? -1.148 -43.094 -6.98 1 91.56 311 ASP B C 1
ATOM 5316 O O . ASP B 1 311 ? -2.051 -42.656 -7.695 1 91.56 311 ASP B O 1
ATOM 5320 N N . ASN B 1 312 ? 0.107 -42.938 -7.309 1 94.44 312 ASN B N 1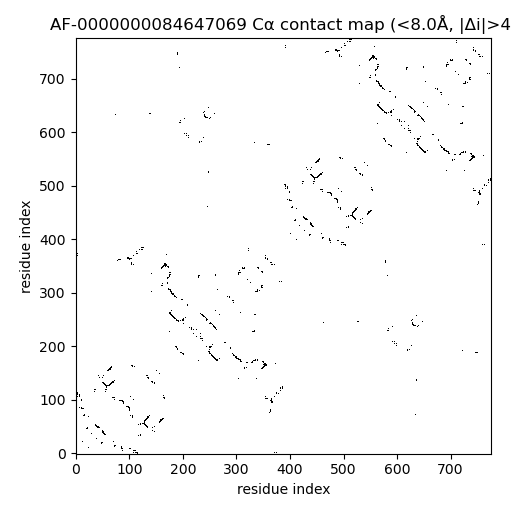
ATOM 5321 C CA . ASN B 1 312 ? 0.501 -42.312 -8.562 1 94.44 312 ASN B CA 1
ATOM 5322 C C . ASN B 1 312 ? 1.354 -43.25 -9.414 1 94.44 312 ASN B C 1
ATOM 5324 O O . ASN B 1 312 ? 1.955 -42.812 -10.406 1 94.44 312 ASN B O 1
ATOM 5328 N N . ARG B 1 313 ? 1.439 -44.469 -9.102 1 93.69 313 ARG B N 1
ATOM 5329 C CA . ARG B 1 313 ? 2.34 -45.438 -9.742 1 93.69 313 ARG B CA 1
ATOM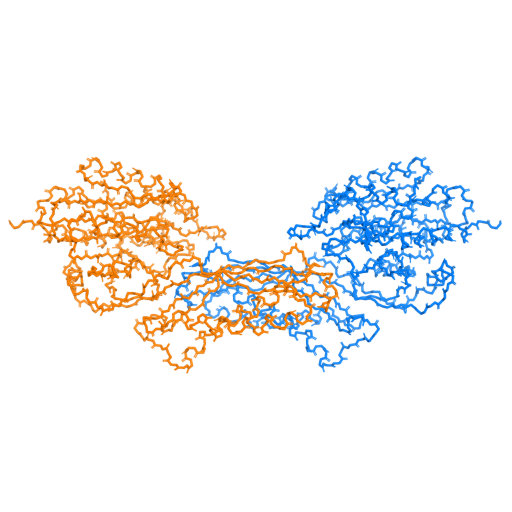 5330 C C . ARG B 1 313 ? 2.111 -45.469 -11.25 1 93.69 313 ARG B C 1
ATOM 5332 O O . ARG B 1 313 ? 3.064 -45.406 -12.031 1 93.69 313 ARG B O 1
ATOM 5339 N N . ASP B 1 314 ? 0.867 -45.562 -11.633 1 94.06 314 ASP B N 1
ATOM 5340 C CA . ASP B 1 314 ? 0.536 -45.656 -13.047 1 94.06 314 ASP B CA 1
ATOM 5341 C C . ASP B 1 314 ? 0.995 -44.406 -13.805 1 94.06 314 ASP B C 1
ATOM 5343 O O . ASP B 1 314 ? 1.55 -44.5 -14.898 1 94.06 314 ASP B O 1
ATOM 5347 N N . ALA B 1 315 ? 0.759 -43.312 -13.227 1 97.06 315 ALA B N 1
ATOM 5348 C CA . ALA B 1 315 ? 1.151 -42.031 -13.852 1 97.06 315 ALA B CA 1
ATOM 5349 C C . ALA B 1 315 ? 2.67 -41.906 -13.922 1 97.06 315 ALA B C 1
ATOM 5351 O O . ALA B 1 315 ? 3.215 -41.469 -14.938 1 97.06 315 ALA B O 1
ATOM 5352 N N . LEU B 1 316 ? 3.338 -42.281 -12.844 1 97.38 316 LEU B N 1
ATOM 5353 C CA . LEU B 1 316 ? 4.793 -42.188 -12.781 1 97.38 316 LEU B CA 1
ATOM 5354 C C . LEU B 1 316 ? 5.449 -43.125 -13.773 1 97.38 316 LEU B C 1
ATOM 5356 O O . LEU B 1 316 ? 6.395 -42.781 -14.469 1 97.38 316 LEU B O 1
ATOM 5360 N N . GLU B 1 317 ? 4.961 -44.344 -13.844 1 95.94 317 GLU B N 1
ATOM 5361 C CA . GLU B 1 317 ? 5.488 -45.312 -14.789 1 95.94 317 GLU B CA 1
ATOM 5362 C C . GLU B 1 317 ? 5.281 -44.875 -16.234 1 95.94 317 GLU B C 1
ATOM 5364 O O . GLU B 1 317 ? 6.172 -45.031 -17.078 1 95.94 317 GLU B O 1
ATOM 5369 N N 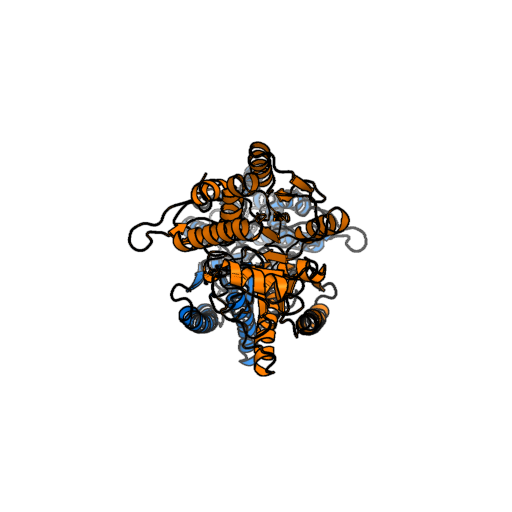. LEU B 1 318 ? 4.125 -44.375 -16.469 1 95.88 318 LEU B N 1
ATOM 5370 C CA . LEU B 1 318 ? 3.861 -43.812 -17.797 1 95.88 318 LEU B CA 1
ATOM 5371 C C . LEU B 1 318 ? 4.852 -42.688 -18.125 1 95.88 318 LEU B C 1
ATOM 5373 O O . LEU B 1 318 ? 5.434 -42.688 -19.203 1 95.88 318 LEU B O 1
ATOM 5377 N N . CYS B 1 319 ? 5.02 -41.812 -17.188 1 96.94 319 CYS B N 1
ATOM 5378 C CA . CYS B 1 319 ? 5.922 -40.688 -17.391 1 96.94 319 CYS B CA 1
ATOM 5379 C C . CYS B 1 319 ? 7.34 -41.156 -17.688 1 96.94 319 CYS B C 1
ATOM 5381 O O . CYS B 1 319 ? 7.992 -40.656 -18.609 1 96.94 319 CYS B O 1
ATOM 5383 N N . HIS B 1 320 ? 7.777 -42.125 -16.969 1 96.88 320 HIS B N 1
ATOM 5384 C CA . HIS B 1 320 ? 9.102 -42.688 -17.188 1 96.88 320 HIS B CA 1
ATOM 5385 C C . HIS B 1 320 ? 9.227 -43.281 -18.578 1 96.88 320 HIS B C 1
ATOM 5387 O O . HIS B 1 320 ? 10.234 -43.094 -19.25 1 96.88 320 HIS B O 1
ATOM 5393 N N . ALA B 1 321 ? 8.25 -43.969 -18.922 1 96.19 321 ALA B N 1
ATOM 5394 C CA . ALA B 1 321 ? 8.25 -44.625 -20.234 1 96.19 321 ALA B CA 1
ATOM 5395 C C . ALA B 1 321 ? 8.336 -43.562 -21.344 1 96.19 321 ALA B C 1
ATOM 5397 O O . ALA B 1 321 ? 9.062 -43.75 -22.328 1 96.19 321 ALA B O 1
ATOM 5398 N N . LEU B 1 322 ? 7.594 -42.531 -21.172 1 97.12 322 LEU B N 1
ATOM 5399 C CA . LEU B 1 322 ? 7.535 -41.5 -22.203 1 97.12 322 LEU B CA 1
ATOM 5400 C C . LEU B 1 322 ? 8.852 -40.719 -22.25 1 97.12 322 LEU B C 1
ATOM 5402 O O . LEU B 1 322 ? 9.242 -40.25 -23.328 1 97.12 322 LEU B O 1
ATOM 5406 N N . LEU B 1 323 ? 9.5 -40.625 -21.109 1 96.81 323 LEU B N 1
ATOM 5407 C CA . LEU B 1 323 ? 10.75 -39.875 -21.016 1 96.81 323 LEU B CA 1
ATOM 5408 C C . LEU B 1 323 ? 11.93 -40.75 -21.453 1 96.81 323 LEU B C 1
ATOM 5410 O O . LEU B 1 323 ? 12.984 -40.219 -21.812 1 96.81 323 LEU B O 1
ATOM 5414 N N . GLY B 1 324 ? 11.781 -42 -21.359 1 94.69 324 GLY B N 1
ATOM 5415 C CA . GLY B 1 324 ? 12.836 -42.938 -21.719 1 94.69 324 GLY B CA 1
ATOM 5416 C C . GLY B 1 324 ? 13.852 -43.188 -20.609 1 94.69 324 GLY B C 1
ATOM 5417 O O . GLY B 1 324 ? 14.961 -43.656 -20.859 1 94.69 324 GLY B O 1
ATOM 5418 N N . HIS B 1 325 ? 13.523 -42.656 -19.516 1 90.19 325 HIS B N 1
ATOM 5419 C CA . HIS B 1 325 ? 14.359 -42.906 -18.344 1 90.19 325 HIS B CA 1
ATOM 5420 C C . HIS B 1 325 ? 13.516 -43.031 -17.078 1 90.19 325 HIS B C 1
ATOM 5422 O O . HIS B 1 325 ? 12.32 -42.719 -17.094 1 90.19 325 HIS B O 1
ATOM 5428 N N . SER B 1 326 ? 14.164 -43.562 -15.992 1 90.81 326 SER B N 1
ATOM 5429 C CA . SER B 1 326 ? 13.438 -43.812 -14.75 1 90.81 326 SER B CA 1
ATOM 5430 C C . SER B 1 326 ? 14.109 -43.094 -13.578 1 90.81 326 SER B C 1
ATOM 5432 O O . SER B 1 326 ? 14.203 -43.625 -12.484 1 90.81 326 SER B O 1
ATOM 5434 N N . GLU B 1 327 ? 14.469 -41.875 -13.891 1 89.25 327 GLU B N 1
ATOM 5435 C CA . GLU B 1 327 ? 15.062 -41.062 -12.82 1 89.25 327 GLU B CA 1
ATOM 5436 C C . GLU B 1 327 ? 14.07 -40.844 -11.68 1 89.25 327 GLU B C 1
ATOM 5438 O O . GLU B 1 327 ? 12.852 -40.844 -11.898 1 89.25 327 GLU B O 1
ATOM 5443 N N . ALA B 1 328 ? 14.648 -40.781 -10.5 1 91.5 328 ALA B N 1
ATOM 5444 C CA . ALA B 1 328 ? 13.82 -40.594 -9.305 1 91.5 328 ALA B CA 1
ATOM 5445 C C . ALA B 1 328 ? 12.977 -39.312 -9.422 1 91.5 328 ALA B C 1
ATOM 5447 O O . ALA B 1 328 ? 13.445 -38.281 -9.906 1 91.5 328 ALA B O 1
ATOM 5448 N N . ALA B 1 329 ? 11.711 -39.469 -9.031 1 93.94 329 ALA B N 1
ATOM 5449 C CA . ALA B 1 329 ? 10.805 -38.312 -9.039 1 93.94 329 ALA B CA 1
ATOM 5450 C C . ALA B 1 329 ? 11.148 -37.344 -7.918 1 93.94 329 ALA B C 1
ATOM 5452 O O . ALA B 1 329 ? 11.758 -37.719 -6.918 1 93.94 329 ALA B O 1
ATOM 5453 N N . GLY B 1 330 ? 10.859 -36.094 -8.133 1 95.75 330 GLY B N 1
ATOM 5454 C CA . GLY B 1 330 ? 11.195 -35.062 -7.168 1 95.75 330 GLY B CA 1
ATOM 5455 C C . GLY B 1 330 ? 9.977 -34.469 -6.488 1 95.75 330 GLY B C 1
ATOM 5456 O O . GLY B 1 330 ? 8.875 -35.031 -6.57 1 95.75 330 GLY B O 1
ATOM 5457 N N . ALA B 1 331 ? 10.234 -33.469 -5.648 1 96.38 331 ALA B N 1
ATOM 5458 C CA . ALA B 1 331 ? 9.234 -32.656 -4.969 1 96.38 331 ALA B CA 1
ATOM 5459 C C . ALA B 1 331 ? 9.492 -31.188 -5.203 1 96.38 331 ALA B C 1
ATOM 5461 O O . ALA B 1 331 ? 10.641 -30.75 -5.34 1 96.38 331 ALA B O 1
ATOM 5462 N N . VAL B 1 332 ? 8.43 -30.438 -5.293 1 96 332 VAL B N 1
ATOM 5463 C CA . VAL B 1 332 ? 8.594 -29.016 -5.555 1 96 332 VAL B CA 1
ATOM 5464 C C . VAL B 1 332 ? 7.871 -28.203 -4.477 1 96 332 VAL B C 1
ATOM 5466 O O . VAL B 1 332 ? 6.965 -28.703 -3.814 1 96 332 VAL B O 1
ATOM 5469 N N . ALA B 1 333 ? 8.219 -26.938 -4.391 1 95 333 ALA B N 1
ATOM 5470 C CA . ALA B 1 333 ? 7.723 -26.078 -3.312 1 95 333 ALA B CA 1
ATOM 5471 C C . ALA B 1 333 ? 6.43 -25.375 -3.717 1 95 333 ALA B C 1
ATOM 5473 O O . ALA B 1 333 ? 5.691 -24.875 -2.861 1 95 333 ALA B O 1
ATOM 5474 N N . TYR B 1 334 ? 6.152 -25.25 -4.977 1 95.56 334 TYR B N 1
ATOM 5475 C CA . TYR B 1 334 ? 4.941 -24.594 -5.441 1 95.56 334 TYR B CA 1
ATOM 5476 C C . TYR B 1 334 ? 3.754 -25.547 -5.43 1 95.56 334 TYR B C 1
ATOM 5478 O O . TYR B 1 334 ? 3.928 -26.766 -5.328 1 95.56 334 TYR B O 1
ATOM 5486 N N . ALA B 1 335 ? 2.586 -24.984 -5.441 1 96.38 335 ALA B N 1
ATOM 5487 C CA . ALA B 1 335 ? 1.351 -25.75 -5.535 1 96.38 335 ALA B CA 1
ATOM 5488 C C . ALA B 1 335 ? 0.811 -25.75 -6.961 1 96.38 335 ALA B C 1
ATOM 5490 O O . ALA B 1 335 ? 1.015 -24.797 -7.707 1 96.38 335 ALA B O 1
ATOM 5491 N N . THR B 1 336 ? 0.225 -26.828 -7.293 1 97.44 336 THR B N 1
ATOM 5492 C CA . THR B 1 336 ? -0.409 -26.953 -8.602 1 97.44 336 THR B CA 1
ATOM 5493 C C . THR B 1 336 ? -1.757 -27.656 -8.484 1 97.44 336 THR B C 1
ATOM 5495 O O . THR B 1 336 ? -2.174 -28.031 -7.391 1 97.44 336 THR B O 1
ATOM 5498 N N . GLU B 1 337 ? -2.35 -27.812 -9.625 1 98.19 337 GLU B N 1
ATOM 5499 C CA . GLU B 1 337 ? -3.652 -28.469 -9.695 1 98.19 337 GLU B CA 1
ATOM 5500 C C . GLU B 1 337 ? -3.514 -29.984 -9.57 1 98.19 337 GLU B C 1
ATOM 5502 O O . GLU B 1 337 ? -4.516 -30.703 -9.5 1 98.19 337 GLU B O 1
ATOM 5507 N N . ALA B 1 338 ? -2.279 -30.469 -9.547 1 98.31 338 ALA B N 1
ATOM 5508 C CA . ALA B 1 338 ? -2.043 -31.906 -9.383 1 98.31 338 ALA B CA 1
ATOM 5509 C C . ALA B 1 338 ? -2.684 -32.406 -8.094 1 98.31 338 ALA B C 1
ATOM 5511 O O . ALA B 1 338 ? -3.25 -33.5 -8.07 1 98.31 338 ALA B O 1
ATOM 5512 N N . GLY B 1 339 ? -2.555 -31.625 -7.082 1 97.25 339 GLY B N 1
ATOM 5513 C CA . GLY B 1 339 ? -3.18 -32.031 -5.832 1 97.25 339 GLY B CA 1
ATOM 5514 C C . GLY B 1 339 ? -4.684 -32.188 -5.938 1 97.25 339 GLY B C 1
ATOM 5515 O O . GLY B 1 339 ? -5.273 -33.031 -5.281 1 97.25 339 GLY B O 1
ATOM 5516 N N . GLN B 1 340 ? -5.281 -31.391 -6.723 1 98 340 GLN B N 1
ATOM 5517 C CA . GLN B 1 340 ? -6.73 -31.438 -6.906 1 98 340 GLN B CA 1
ATOM 5518 C C . GLN B 1 340 ? -7.141 -32.656 -7.711 1 98 340 GLN B C 1
ATOM 5520 O O . GLN B 1 340 ? -8.156 -33.281 -7.414 1 98 340 GLN B O 1
ATOM 5525 N N . PHE B 1 341 ? -6.363 -33.062 -8.719 1 98.5 341 PHE B N 1
ATOM 5526 C CA . PHE B 1 341 ? -6.613 -34.281 -9.477 1 98.5 341 PHE B CA 1
ATOM 5527 C C . PHE B 1 341 ? -6.445 -35.5 -8.594 1 98.5 341 PHE B C 1
ATOM 5529 O O . PHE B 1 341 ? -7.262 -36.438 -8.648 1 98.5 341 PHE B O 1
ATOM 5536 N N . GLN B 1 342 ? -5.375 -35.469 -7.848 1 97.38 342 GLN B N 1
ATOM 5537 C CA . GLN B 1 342 ? -5.141 -36.594 -6.953 1 97.38 342 GLN B CA 1
ATOM 5538 C C . GLN B 1 342 ? -6.273 -36.75 -5.938 1 97.38 342 GLN B C 1
ATOM 5540 O O . GLN B 1 342 ? -6.707 -37.875 -5.637 1 97.38 342 GLN B O 1
ATOM 5545 N N . LEU B 1 343 ? -6.684 -35.656 -5.41 1 95.75 343 LEU B N 1
ATOM 5546 C CA . LEU B 1 343 ? -7.785 -35.656 -4.457 1 95.75 343 LEU B CA 1
ATOM 5547 C C . LEU B 1 343 ? -9.039 -36.281 -5.078 1 95.75 343 LEU B C 1
ATOM 5549 O O . LEU B 1 343 ? -9.836 -36.906 -4.387 1 95.75 343 LEU B O 1
ATOM 5553 N N . ALA B 1 344 ? -9.211 -36.062 -6.352 1 97.12 344 ALA B N 1
ATOM 5554 C CA . ALA B 1 344 ? -10.359 -36.625 -7.07 1 97.12 344 ALA B CA 1
ATOM 5555 C C . ALA B 1 344 ? -10.164 -38.094 -7.371 1 97.12 344 ALA B C 1
ATOM 5557 O O . ALA B 1 344 ? -11.023 -38.75 -7.996 1 97.12 344 ALA B O 1
ATOM 5558 N N . GLY B 1 345 ? -9.031 -38.688 -6.977 1 97 345 GLY B N 1
ATOM 5559 C CA . GLY B 1 345 ? -8.797 -40.125 -7.078 1 97 345 GLY B CA 1
ATOM 5560 C C . GLY B 1 345 ? -8.023 -40.5 -8.32 1 97 345 GLY B C 1
ATOM 5561 O O . GLY B 1 345 ? -7.996 -41.688 -8.703 1 97 345 GLY B O 1
ATOM 5562 N N . LEU B 1 346 ? -7.422 -39.562 -8.969 1 97.94 346 LEU B N 1
ATOM 5563 C CA . LEU B 1 346 ? -6.691 -39.906 -10.195 1 97.94 346 LEU B CA 1
ATOM 5564 C C . LEU B 1 346 ? -5.191 -40 -9.922 1 97.94 346 LEU B C 1
ATOM 5566 O O . LEU B 1 346 ? -4.617 -39.094 -9.281 1 97.94 346 LEU B O 1
ATOM 5570 N N . PRO B 1 347 ? -4.52 -41.062 -10.406 1 98.19 347 PRO B N 1
ATOM 5571 C CA . PRO B 1 347 ? -3.057 -41.062 -10.375 1 98.19 347 PRO B CA 1
ATOM 5572 C C . PRO B 1 347 ? -2.463 -39.844 -11.102 1 98.19 347 PRO B C 1
ATOM 5574 O O . PRO B 1 347 ? -2.793 -39.594 -12.266 1 98.19 347 PRO B O 1
ATOM 5577 N N . THR B 1 348 ? -1.625 -39.094 -10.359 1 98.31 348 THR B N 1
ATOM 5578 C CA . THR B 1 348 ? -1.219 -37.781 -10.906 1 98.31 348 THR B CA 1
ATOM 5579 C C . THR B 1 348 ? 0.281 -37.594 -10.727 1 98.31 348 THR B C 1
ATOM 5581 O O . THR B 1 348 ? 0.84 -37.906 -9.68 1 98.31 348 THR B O 1
ATOM 5584 N N . VAL B 1 349 ? 0.93 -37.062 -11.742 1 98.25 349 VAL B N 1
ATOM 5585 C CA . VAL B 1 349 ? 2.322 -36.625 -11.719 1 98.25 349 VAL B CA 1
ATOM 5586 C C . VAL B 1 349 ? 2.451 -35.281 -12.398 1 98.25 349 VAL B C 1
ATOM 5588 O O . VAL B 1 349 ? 1.568 -34.875 -13.148 1 98.25 349 VAL B O 1
ATOM 5591 N N . ILE B 1 350 ? 3.482 -34.562 -12.008 1 98.44 350 ILE B N 1
ATOM 5592 C CA . ILE B 1 350 ? 3.814 -33.312 -12.664 1 98.44 350 ILE B CA 1
ATOM 5593 C C . ILE B 1 350 ? 5.039 -33.5 -13.562 1 98.44 350 ILE B C 1
ATOM 5595 O O . ILE B 1 350 ? 6.031 -34.094 -13.141 1 98.44 350 ILE B O 1
ATOM 5599 N N . CYS B 1 351 ? 4.926 -33.031 -14.758 1 98.69 351 CYS B N 1
ATOM 5600 C CA . CYS B 1 351 ? 6.051 -33.094 -15.688 1 98.69 351 CYS B CA 1
ATOM 5601 C C . CYS B 1 351 ? 5.82 -32.156 -16.875 1 98.69 351 CYS B C 1
ATOM 5603 O O . CYS B 1 351 ? 4.863 -32.344 -17.641 1 98.69 351 CYS B O 1
ATOM 5605 N N . GLY B 1 352 ? 6.617 -31.25 -17.047 1 98.38 352 GLY B N 1
ATOM 5606 C CA . GLY B 1 352 ? 6.469 -30.344 -18.172 1 98.38 352 GLY B CA 1
ATOM 5607 C C . GLY B 1 352 ? 7.75 -29.609 -18.516 1 98.38 352 GLY B C 1
ATOM 5608 O O . GLY B 1 352 ? 8.719 -29.641 -17.75 1 98.38 352 GLY B O 1
ATOM 5609 N N . PRO B 1 353 ? 7.793 -28.984 -19.719 1 98.62 353 PRO B N 1
ATOM 5610 C CA . PRO B 1 353 ? 8.984 -28.266 -20.172 1 98.62 353 PRO B CA 1
ATOM 5611 C C . PRO B 1 353 ? 9.18 -26.938 -19.453 1 98.62 353 PRO B C 1
ATOM 5613 O O . PRO B 1 353 ? 8.211 -26.312 -19.016 1 98.62 353 PRO B O 1
ATOM 5616 N N . GLY B 1 354 ? 10.43 -26.531 -19.406 1 97.62 354 GLY B N 1
ATOM 5617 C CA . GLY B 1 354 ? 10.758 -25.25 -18.781 1 97.62 354 GLY B CA 1
ATOM 5618 C C . GLY B 1 354 ? 11.102 -25.375 -17.312 1 97.62 354 GLY B C 1
ATOM 5619 O O . GLY B 1 354 ? 11.086 -26.484 -16.75 1 97.62 354 GLY B O 1
ATOM 5620 N N . SER B 1 35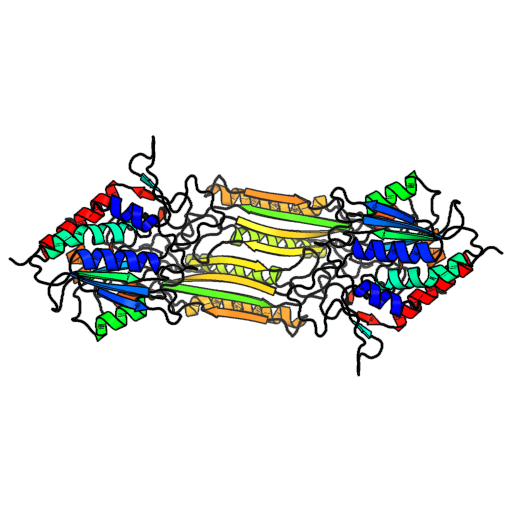5 ? 11.477 -24.266 -16.734 1 95.69 355 SER B N 1
ATOM 5621 C CA . SER B 1 355 ? 11.938 -24.234 -15.344 1 95.69 355 SER B CA 1
ATOM 5622 C C . SER B 1 355 ? 11.125 -23.25 -14.508 1 95.69 355 SER B C 1
ATOM 5624 O O . SER B 1 355 ? 10.875 -22.125 -14.945 1 95.69 355 SER B O 1
ATOM 5626 N N . ILE B 1 356 ? 10.789 -23.719 -13.289 1 93.69 356 ILE B N 1
ATOM 5627 C CA . ILE B 1 356 ? 10.055 -22.859 -12.367 1 93.69 356 ILE B CA 1
ATOM 5628 C C . ILE B 1 356 ? 10.906 -21.656 -11.992 1 93.69 356 ILE B C 1
ATOM 5630 O O . ILE B 1 356 ? 10.383 -20.625 -11.562 1 93.69 356 ILE B O 1
ATOM 5634 N N . SER B 1 357 ? 12.211 -21.734 -12.141 1 93 357 SER B N 1
ATOM 5635 C CA . SER B 1 357 ? 13.125 -20.656 -11.789 1 93 357 SER B CA 1
ATOM 5636 C C . SER B 1 357 ? 12.914 -19.438 -12.688 1 93 357 SER B C 1
ATOM 5638 O O . SER B 1 357 ? 13.336 -18.328 -12.359 1 93 357 SER B O 1
ATOM 5640 N N . GLN B 1 358 ? 12.188 -19.641 -13.789 1 94 358 GLN B N 1
ATOM 5641 C CA . GLN B 1 358 ? 11.969 -18.562 -14.742 1 94 358 GLN B CA 1
ATOM 5642 C C . GLN B 1 358 ? 10.57 -17.984 -14.594 1 94 358 GLN B C 1
ATOM 5644 O O . GLN B 1 358 ? 10.266 -16.938 -15.164 1 94 358 GLN B O 1
ATOM 5649 N N . ALA B 1 359 ? 9.828 -18.594 -13.75 1 94.56 359 ALA B N 1
ATOM 5650 C CA . ALA B 1 359 ? 8.422 -18.219 -13.641 1 94.56 359 ALA B CA 1
ATOM 5651 C C . ALA B 1 359 ? 8.266 -16.938 -12.805 1 94.56 359 ALA B C 1
ATOM 5653 O O . ALA B 1 359 ? 9.062 -16.688 -11.891 1 94.56 359 ALA B O 1
ATOM 5654 N N . HIS B 1 360 ? 7.32 -16.078 -13.078 1 95.5 360 HIS B N 1
ATOM 5655 C CA . HIS B 1 360 ? 6.797 -14.977 -12.289 1 95.5 360 HIS B CA 1
ATOM 5656 C C . HIS B 1 360 ? 7.785 -13.812 -12.25 1 95.5 360 HIS B C 1
ATOM 5658 O O . HIS B 1 360 ? 7.652 -12.906 -11.422 1 95.5 360 HIS B O 1
ATOM 5664 N N . GLN B 1 361 ? 8.812 -13.805 -13.031 1 94.25 361 GLN B N 1
ATOM 5665 C CA . GLN B 1 361 ? 9.773 -12.711 -13.109 1 94.25 361 GLN B CA 1
ATOM 5666 C C . GLN B 1 361 ? 9.828 -12.133 -14.523 1 94.25 361 GLN B C 1
ATOM 5668 O O . GLN B 1 361 ? 9.352 -12.766 -15.477 1 94.25 361 GLN B O 1
ATOM 5673 N N . PRO B 1 362 ? 10.336 -10.898 -14.641 1 95.62 362 PRO B N 1
ATOM 5674 C CA . PRO B 1 362 ? 10.5 -10.367 -16 1 95.62 362 PRO B CA 1
ATOM 5675 C C . PRO B 1 362 ? 11.422 -11.227 -16.859 1 95.62 362 PRO B C 1
ATOM 5677 O O . PRO B 1 362 ? 12.32 -11.891 -16.328 1 95.62 362 PRO B O 1
ATOM 5680 N N . ASP B 1 363 ? 11.148 -11.195 -18.156 1 97.31 363 ASP B N 1
ATOM 5681 C CA . ASP B 1 363 ? 11.93 -11.93 -19.141 1 97.31 363 ASP B CA 1
ATOM 5682 C C . ASP B 1 363 ? 11.852 -13.438 -18.906 1 97.31 363 ASP B C 1
ATOM 5684 O O . ASP B 1 363 ? 12.859 -14.141 -18.984 1 97.31 363 ASP B O 1
ATOM 5688 N N . GLU B 1 364 ? 10.648 -13.805 -18.516 1 98 364 GLU B N 1
ATOM 5689 C CA . GLU B 1 364 ? 10.352 -15.234 -18.516 1 98 364 GLU B CA 1
ATOM 5690 C C . GLU B 1 364 ? 10.648 -15.859 -19.875 1 98 364 GLU B C 1
ATOM 5692 O O . GLU B 1 364 ? 10.359 -15.258 -20.922 1 98 364 GLU B O 1
ATOM 5697 N N . TYR B 1 365 ? 11.227 -17.094 -19.844 1 98.44 365 TYR B N 1
ATOM 5698 C CA . TYR B 1 365 ? 11.547 -17.75 -21.109 1 98.44 365 TYR B CA 1
ATOM 5699 C C . TYR B 1 365 ? 11.469 -19.266 -20.984 1 98.44 365 TYR B C 1
ATOM 5701 O O . TYR B 1 365 ? 11.422 -19.797 -19.875 1 98.44 365 TYR B O 1
ATOM 5709 N N . ILE B 1 366 ? 11.344 -19.891 -22.062 1 98.62 366 ILE B N 1
ATOM 5710 C CA . ILE B 1 366 ? 11.547 -21.328 -22.188 1 98.62 366 ILE B CA 1
ATOM 5711 C C . ILE B 1 366 ? 12.625 -21.609 -23.234 1 98.62 366 ILE B C 1
ATOM 5713 O O . ILE B 1 366 ? 12.68 -20.938 -24.266 1 98.62 366 ILE B O 1
ATOM 5717 N N . ASP B 1 367 ? 13.5 -22.5 -22.938 1 98.25 367 ASP B N 1
ATOM 5718 C CA . ASP B 1 367 ? 14.492 -22.906 -23.922 1 98.25 367 ASP B CA 1
ATOM 5719 C C . ASP B 1 367 ? 13.844 -23.734 -25.031 1 98.25 367 ASP B C 1
ATOM 5721 O O . ASP B 1 367 ? 13.008 -24.609 -24.766 1 98.25 367 ASP B O 1
ATOM 5725 N N . SER B 1 368 ? 14.266 -23.547 -26.234 1 97.81 368 SER B N 1
ATOM 5726 C CA . SER B 1 368 ? 13.75 -24.312 -27.375 1 97.81 368 SER B CA 1
ATOM 5727 C C . SER B 1 368 ? 13.953 -25.812 -27.156 1 97.81 368 SER B C 1
ATOM 5729 O O . SER B 1 368 ? 13.141 -26.625 -27.594 1 97.81 368 SER B O 1
ATOM 5731 N N . ASP B 1 369 ? 15.016 -26.109 -26.516 1 97.94 369 ASP B N 1
ATOM 5732 C CA . ASP B 1 369 ? 15.281 -27.516 -26.234 1 97.94 369 ASP B CA 1
ATOM 5733 C C . ASP B 1 369 ? 14.219 -28.094 -25.312 1 97.94 369 ASP B C 1
ATOM 5735 O O . ASP B 1 369 ? 13.875 -29.281 -25.422 1 97.94 369 ASP B O 1
ATOM 5739 N N . GLN B 1 370 ? 13.844 -27.328 -24.391 1 98.38 370 GLN B N 1
ATOM 5740 C CA . GLN B 1 370 ? 12.773 -27.75 -23.484 1 98.38 370 GLN B CA 1
ATOM 5741 C C . GLN B 1 370 ? 11.461 -27.922 -24.25 1 98.38 370 GLN B C 1
ATOM 5743 O O . GLN B 1 370 ? 10.719 -28.891 -24.016 1 98.38 370 GLN B O 1
ATOM 5748 N N . LEU B 1 371 ? 11.156 -27 -25.125 1 98.19 371 LEU B N 1
ATOM 5749 C CA . LEU B 1 371 ? 9.961 -27.109 -25.938 1 98.19 371 LEU B CA 1
ATOM 5750 C C . LEU B 1 371 ? 10.016 -28.375 -26.797 1 98.19 371 LEU B C 1
ATOM 5752 O O . LEU B 1 371 ? 9 -29.062 -26.938 1 98.19 371 LEU B O 1
ATOM 5756 N N . GLU B 1 372 ? 11.164 -28.641 -27.312 1 98.31 372 GLU B N 1
ATOM 5757 C CA . GLU B 1 372 ? 11.352 -29.844 -28.094 1 98.31 372 GLU B CA 1
ATOM 5758 C C . GLU B 1 372 ? 11.164 -31.094 -27.25 1 98.31 372 GLU B C 1
ATOM 5760 O O . GLU B 1 372 ? 10.539 -32.062 -27.688 1 98.31 372 GLU B O 1
ATOM 5765 N N . ALA B 1 373 ? 11.68 -31.047 -26.078 1 98.38 373 ALA B N 1
ATOM 5766 C CA . ALA B 1 373 ? 11.516 -32.188 -25.172 1 98.38 373 ALA B CA 1
ATOM 5767 C C . ALA B 1 373 ? 10.039 -32.406 -24.859 1 98.38 373 ALA B C 1
ATOM 5769 O O . ALA B 1 373 ? 9.594 -33.562 -24.781 1 98.38 373 ALA B O 1
ATOM 5770 N N . GLY B 1 374 ? 9.328 -31.375 -24.656 1 98.5 374 GLY B N 1
ATOM 5771 C CA . GLY B 1 374 ? 7.887 -31.5 -24.469 1 98.5 374 GLY B CA 1
ATOM 5772 C C . GLY B 1 374 ? 7.184 -32.125 -25.656 1 98.5 374 GLY B C 1
ATOM 5773 O O . GLY B 1 374 ? 6.309 -32.969 -25.5 1 98.5 374 GLY B O 1
ATOM 5774 N N . SER B 1 375 ? 7.586 -31.688 -26.844 1 98.56 375 SER B N 1
ATOM 5775 C CA . SER B 1 375 ? 7.008 -32.25 -28.078 1 98.56 375 SER B CA 1
ATOM 5776 C C . SER B 1 375 ? 7.316 -33.719 -28.219 1 98.56 375 SER B C 1
ATOM 5778 O O . SER B 1 375 ? 6.461 -34.5 -28.625 1 98.56 375 SER B O 1
ATOM 5780 N N . GLN B 1 376 ? 8.531 -34.062 -27.875 1 98.38 376 GLN B N 1
ATOM 5781 C CA . GLN B 1 376 ? 8.914 -35.469 -27.922 1 98.38 376 GLN B CA 1
ATOM 5782 C C . GLN B 1 376 ? 8.094 -36.281 -26.938 1 98.38 376 GLN B C 1
ATOM 5784 O O . GLN B 1 376 ? 7.719 -37.438 -27.234 1 98.38 376 GLN B O 1
ATOM 5789 N N . PHE B 1 377 ? 7.898 -35.781 -25.828 1 98.62 377 PHE B N 1
ATOM 5790 C CA . PHE B 1 377 ? 7.062 -36.406 -24.828 1 98.62 377 PHE B CA 1
ATOM 5791 C C . PHE B 1 377 ? 5.672 -36.688 -25.375 1 98.62 377 PHE B C 1
ATOM 5793 O O . PHE B 1 377 ? 5.145 -37.781 -25.203 1 98.62 377 PHE B O 1
ATOM 5800 N N . MET B 1 378 ? 5.09 -35.719 -26.031 1 98.62 378 MET B N 1
ATOM 5801 C CA . MET B 1 378 ? 3.76 -35.875 -26.625 1 98.62 378 MET B CA 1
ATOM 5802 C C . MET B 1 378 ? 3.766 -36.938 -27.719 1 98.62 378 MET B C 1
ATOM 5804 O O . MET B 1 378 ? 2.811 -37.688 -27.844 1 98.62 378 MET B O 1
ATOM 5808 N N . GLN B 1 379 ? 4.82 -36.906 -28.5 1 97.56 379 GLN B N 1
ATOM 5809 C CA . GLN B 1 379 ? 4.945 -37.938 -29.547 1 97.56 379 GLN B CA 1
ATOM 5810 C C . GLN B 1 379 ? 4.996 -39.344 -28.953 1 97.56 379 GLN B C 1
ATOM 5812 O O . GLN B 1 379 ? 4.324 -40.25 -29.438 1 97.56 379 GLN B O 1
ATOM 5817 N N . ALA B 1 380 ? 5.773 -39.469 -27.953 1 98.06 380 ALA B N 1
ATOM 5818 C CA . ALA B 1 380 ? 5.898 -40.75 -27.281 1 98.06 380 ALA B CA 1
ATOM 5819 C C . ALA B 1 380 ? 4.559 -41.188 -26.703 1 98.06 380 ALA B C 1
ATOM 5821 O O . ALA B 1 380 ? 4.238 -42.375 -26.719 1 98.06 380 ALA B O 1
ATOM 5822 N N . LEU B 1 381 ? 3.826 -40.281 -26.172 1 98.12 381 LEU B N 1
ATOM 5823 C CA . LEU B 1 381 ? 2.514 -40.594 -25.625 1 98.12 381 LEU B CA 1
ATOM 5824 C C . LEU B 1 381 ? 1.589 -41.156 -26.688 1 98.12 381 LEU B C 1
ATOM 5826 O O . LEU B 1 381 ? 0.925 -42.188 -26.469 1 98.12 381 LEU B O 1
ATOM 5830 N N . GLY B 1 382 ? 1.518 -40.5 -27.812 1 97.31 382 GLY B N 1
ATOM 5831 C CA . GLY B 1 382 ? 0.711 -41 -28.922 1 97.31 382 GLY B CA 1
ATOM 5832 C C . GLY B 1 382 ? 1.09 -42.406 -29.344 1 97.31 382 GLY B C 1
ATOM 5833 O O . GLY B 1 382 ? 0.218 -43.25 -29.594 1 97.31 382 GLY B O 1
ATOM 5834 N N . GLU B 1 383 ? 2.385 -42.625 -29.406 1 96.31 383 GLU B N 1
ATOM 5835 C CA . GLU B 1 383 ? 2.875 -43.938 -29.797 1 96.31 383 GLU B CA 1
ATOM 5836 C C . GLU B 1 383 ? 2.51 -45 -28.766 1 96.31 383 GLU B C 1
ATOM 5838 O O . GLU B 1 383 ? 2.15 -46.125 -29.125 1 96.31 383 GLU B O 1
ATOM 5843 N N . ARG B 1 384 ? 2.619 -44.625 -27.562 1 95.38 384 ARG B N 1
ATOM 5844 C CA . ARG B 1 384 ? 2.348 -45.531 -26.469 1 95.38 384 ARG B CA 1
ATOM 5845 C C . ARG B 1 384 ? 0.88 -45.969 -26.469 1 95.38 384 ARG B C 1
ATOM 5847 O O . ARG B 1 384 ? 0.556 -47.094 -26.125 1 95.38 384 ARG B O 1
ATOM 5854 N N . LEU B 1 385 ? 0.035 -45.094 -26.797 1 95.56 385 LEU B N 1
ATOM 5855 C CA . LEU B 1 385 ? -1.396 -45.375 -26.672 1 95.56 385 LEU B CA 1
ATOM 5856 C C . LEU B 1 385 ? -1.977 -45.875 -27.984 1 95.56 385 LEU B C 1
ATOM 5858 O O . LEU B 1 385 ? -3.174 -46.156 -28.078 1 95.56 385 LEU B O 1
ATOM 5862 N N . ARG B 1 386 ? -1.121 -45.969 -28.906 1 92.06 386 ARG B N 1
ATOM 5863 C CA . ARG B 1 386 ? -1.584 -46.438 -30.203 1 92.06 386 ARG B CA 1
ATOM 5864 C C . ARG B 1 386 ? -1.979 -47.906 -30.141 1 92.06 386 ARG B C 1
ATOM 5866 O O . ARG B 1 386 ? -1.312 -48.719 -29.484 1 92.06 386 ARG B O 1
ATOM 5873 N N . LYS B 1 387 ? -3.076 -48.219 -30.812 1 86.12 387 LYS B N 1
ATOM 5874 C CA . LYS B 1 387 ? -3.494 -49.594 -30.922 1 86.12 387 LYS B CA 1
ATOM 5875 C C . LYS B 1 387 ? -2.441 -50.438 -31.656 1 86.12 387 LYS B C 1
ATOM 5877 O O . LYS B 1 387 ? -1.837 -49.969 -32.625 1 86.12 387 LYS B O 1
ATOM 5882 N N . ALA B 1 388 ? -2.146 -51.719 -31.031 1 67.06 388 ALA B N 1
ATOM 5883 C CA . ALA B 1 388 ? -1.27 -52.688 -31.688 1 67.06 388 ALA B CA 1
ATOM 5884 C C . ALA B 1 388 ? -1.888 -53.188 -32.969 1 67.06 388 ALA B C 1
ATOM 5886 O O . ALA B 1 388 ? -3.111 -53.312 -33.094 1 67.06 388 ALA B O 1
#

Radius of gyration: 33.38 Å; Cα contacts (8 Å, |Δi|>4): 2011; chains: 2; bounding box: 53×110×68 Å

Organism: NCBI:txid1178482

Secondary structure (DSSP, 8-state):
--HHHHHHHHHHS--BTTS--HHHHHHHHHHHHHTT-EEEEEE-TTSS-EEEEEEES-SSS--EEEEEE--B---TT---SS-TTS-EE--GGGTTEEESTTIIIIIHHHHHHHHHHHHHHHS-BSS-EEEEEES--TTTS-SHHHHHHHHHHHSPPPSEEEE---STT--EEEE-EEEEEEEEEE-B--BTT-TTTSB-HHHHHHHHHHHHHHHHHHHHHTT---TTSSS-S-EEEEEEEEE-S-TTB--SEEEEEEEEEE-TTS-HHHHHHHHHHHHHHHHHHHHHH-TT-EEEEEESSPPBPPB-SSS-HHHHHHHHHHHT--PPPEEESS--THHHHHHTT--EEE--SS-GGGTTSTT-EEEHHHHHHHHHHHHHHHHHTB--/--HHHHHHHHHTS--BTTS--HHHHHHHHHHHHHTT-EEEEEE-TTSS-EEEEEEES-SSS--EEEEEE--B---TT---SS-TTS-EE--GGGTTEEESTTIIIIIHHHHHHHHHHHHHHHS-BSS-EEEEEES--TTTS-SHHHHHHHHHHHSPPPSEEEE---STT--EEEE-EEEEEEEEEE-B--BTT-TTTSB-HHHHHHHHHHHHHHHHHHHHHTT---TTSSS-S-EEEEEEEEE-S-TTB--SEEEEEEEEEE-TTS-HHHHHHHHHHHHHHHHHHHHHH-TT-EEEEEESSPPBPPB-SSS-HHHHHHHHHHHT--PPPEEESS--THHHHHHTT--EEE--SS-GGGTTSTT-EEEHHHHHHHHHHHHHHHHHTB--

Solvent-accessible surface area (backbone atoms only — not comparable to full-atom values): 37440 Å² total; per-residue (Å²): 114,48,36,67,58,43,26,40,56,56,26,50,47,76,18,25,53,96,48,56,42,46,69,55,51,49,51,52,49,51,55,34,51,76,64,72,41,54,67,46,79,46,62,41,94,85,63,54,33,45,26,39,39,33,47,41,56,47,96,44,59,32,32,38,33,43,31,37,42,64,31,30,74,81,65,78,92,50,84,50,89,58,62,49,45,43,61,37,74,41,59,82,96,38,55,55,30,35,29,16,54,28,30,15,51,20,40,38,35,49,16,18,52,60,41,38,43,67,58,45,63,71,39,62,36,67,30,17,42,30,42,40,37,23,28,35,46,83,75,46,47,62,39,45,59,61,50,50,49,48,46,63,72,74,41,60,53,56,49,18,31,38,28,22,50,28,41,65,62,40,48,27,34,27,22,14,15,36,38,38,35,39,38,40,26,36,36,29,46,17,34,44,52,44,70,81,74,32,34,46,9,43,60,52,48,20,50,50,53,46,47,43,50,48,51,38,56,50,35,56,73,70,60,54,60,42,83,67,25,84,48,34,44,45,42,52,46,62,5,30,38,41,22,40,85,38,57,55,23,27,8,36,41,19,38,37,27,28,34,40,31,24,39,75,87,52,54,64,66,61,59,49,46,60,52,48,53,52,48,51,54,50,32,57,57,46,30,76,79,32,74,84,30,44,69,47,76,44,73,75,40,68,67,36,43,35,28,58,83,58,79,20,63,64,18,48,52,49,49,23,60,40,68,72,45,79,73,81,64,42,38,41,41,49,61,57,63,49,12,54,44,36,70,73,70,35,16,37,27,33,40,12,22,17,42,58,89,35,31,68,33,66,70,14,33,22,42,49,67,31,50,48,50,37,36,49,35,45,51,38,47,47,60,69,35,35,54,132,114,49,36,67,58,41,28,39,55,56,26,49,46,75,18,26,54,94,48,54,42,45,69,55,50,49,50,52,50,52,56,35,52,77,64,71,41,53,66,46,79,45,64,42,95,84,63,56,34,44,25,38,40,30,47,43,58,46,98,42,59,32,32,38,34,42,30,38,41,64,31,29,74,82,66,78,92,50,83,48,88,58,61,50,45,42,62,37,74,41,59,82,96,38,55,55,28,36,29,16,53,27,30,16,51,19,39,38,36,48,15,19,53,58,41,38,42,67,58,45,63,71,39,61,36,66,27,17,40,30,41,39,36,23,28,34,45,82,75,46,46,63,39,46,60,62,51,51,49,48,47,62,71,73,42,61,55,57,50,21,29,38,28,22,49,29,41,65,62,40,48,28,37,27,24,14,15,35,37,39,34,38,39,41,27,36,35,30,47,17,33,44,52,43,70,82,74,32,35,44,8,43,61,54,48,20,49,50,53,46,46,42,50,47,50,39,54,48,35,55,75,70,61,52,59,42,85,68,25,84,50,34,42,45,44,52,46,63,4,30,38,42,23,40,84,37,54,56,24,28,8,34,41,18,37,36,26,28,33,40,31,24,39,75,87,52,54,63,65,60,58,50,46,59,53,49,52,54,46,50,55,50,35,55,59,44,30,76,78,31,74,83,30,43,67,47,76,44,72,75,41,68,67,37,44,37,27,58,84,56,78,20,64,64,18,48,52,50,50,24,61,41,69,72,46,78,72,81,63,43,38,41,40,49,62,58,62,49,12,53,45,37,72,74,70,35,16,37,26,33,40,12,23,17,44,58,90,36,31,69,32,64,70,14,33,23,44,49,67,30,51,48,50,37,36,47,35,43,50,38,47,45,60,68,36,34,55,131

Nearest PDB structures (foldseek):
  7rsf-assembly1_B  TM=7.129E-01  e=7.609E-42  Escherichia coli str. K-12 substr. MG1655
  7uoi-assembly1_A  TM=7.570E-01  e=1.608E-35  Enterococcus faecium 1,231,410
  3pfo-assembly1_B  TM=8.531E-01  e=6.085E-29  Rhodopseudomonas palustris CGA009
  3tx8-assembly1_A-2  TM=6.483E-01  e=3.040E-26  Corynebacterium glutamicum
  7lji-assembly1_B-2  TM=6.839E-01  e=9.656E-24  Sphingomonas sp. KT-1

pLDDT: mean 96.85, std 2.66, range [66.88, 98.94]